Protein 7CBE (pdb70)

Radius of gyration: 24.81 Å; Cα contacts (8 Å, |Δi|>4): 1185; chains: 2; bounding box: 51×76×48 Å

GO terms:
  GO:0008899 homoserine O-succinyltransferase activity (F, EXP)
  GO:0008899 homoserine O-succinyltransferase activity (F, IDA)
  GO:0042803 protein homodimerization activity (F, IDA)

Structure (mmCIF, N/CA/C/O backbone):
data_7CBE
#
_entry.id   7CBE
#
_cell.length_a   76.348
_cell.length_b   81.027
_cell.length_c   98.093
_cell.angle_alpha   90.000
_cell.angle_beta   90.000
_cell.angle_gamma   90.000
#
_symmetry.space_group_name_H-M   'P 21 21 21'
#
loop_
_entity.id
_entity.type
_entity.pdbx_description
1 polymer 'Homoserine O-succinyltransferase'
2 non-polymer 'SULFATE ION'
3 non-polymer 1,2-ETHANEDIOL
4 non-polymer GLYCEROL
5 water water
#
loop_
_atom_site.group_PDB
_atom_site.id
_atom_site.type_symbol
_atom_site.label_atom_id
_atom_site.label_alt_id
_atom_site.label_comp_id
_atom_site.label_asym_id
_atom_site.label_entity_id
_atom_site.label_seq_id
_atom_site.pdbx_PDB_ins_code
_atom_site.Cartn_x
_atom_site.Cartn_y
_atom_site.Cartn_z
_atom_site.occupancy
_atom_site.B_iso_or_equiv
_atom_site.auth_seq_id
_atom_site.auth_comp_id
_atom_site.auth_asym_id
_atom_site.auth_atom_id
_atom_site.pdbx_PDB_model_num
ATOM 1 N N . PRO A 1 2 ? -13.296 -0.213 7.243 1.00 25.23 2 PRO A N 1
ATOM 2 C CA . PRO A 1 2 ? -12.368 0.825 7.712 1.00 25.20 2 PRO A CA 1
ATOM 3 C C . PRO A 1 2 ? -12.822 2.190 7.163 1.00 23.54 2 PRO A C 1
ATOM 4 O O . PRO A 1 2 ? -13.499 2.261 6.135 1.00 20.62 2 PRO A O 1
ATOM 8 N N . ILE A 1 3 ? -12.494 3.240 7.891 1.00 19.92 3 ILE A N 1
ATOM 9 C CA . ILE A 1 3 ? -12.732 4.639 7.446 1.00 22.07 3 ILE A CA 1
ATOM 10 C C . ILE A 1 3 ? -11.777 4.985 6.302 1.00 22.47 3 ILE A C 1
ATOM 11 O O . ILE A 1 3 ? -10.645 4.435 6.250 1.00 20.85 3 ILE A O 1
ATOM 16 N N . ARG A 1 4 ? -12.221 5.935 5.479 1.00 24.12 4 ARG A N 1
ATOM 17 C CA . ARG A 1 4 ? -11.398 6.678 4.493 1.00 25.74 4 ARG A CA 1
ATOM 18 C C . ARG A 1 4 ? -11.472 8.175 4.818 1.00 25.01 4 ARG A C 1
ATOM 19 O O . ARG A 1 4 ? -12.577 8.758 4.804 1.00 22.56 4 ARG A O 1
ATOM 27 N N . VAL A 1 5 ? -10.325 8.776 5.125 1.00 22.76 5 VAL A N 1
ATOM 28 C CA . VAL A 1 5 ? -10.226 10.191 5.545 1.00 24.12 5 VAL A CA 1
ATOM 29 C C . VAL A 1 5 ? -9.137 10.873 4.714 1.00 27.07 5 VAL A C 1
ATOM 30 O O . VAL A 1 5 ? -8.378 10.221 3.987 1.00 27.74 5 VAL A O 1
ATOM 34 N N . PRO A 1 6 ? -9.028 12.217 4.798 1.00 31.78 6 PRO A N 1
ATOM 35 C CA . PRO A 1 6 ? -7.888 12.945 4.215 1.00 35.02 6 PRO A CA 1
ATOM 36 C C . PRO A 1 6 ? -6.519 12.484 4.745 1.00 32.68 6 PRO A C 1
ATOM 37 O O . PRO A 1 6 ? -6.363 12.271 5.959 1.00 28.35 6 PRO A O 1
ATOM 41 N N . ASP A 1 7 ? -5.549 12.355 3.838 1.00 33.16 7 ASP A N 1
ATOM 42 C CA . ASP A 1 7 ? -4.177 11.831 4.103 1.00 33.97 7 ASP A CA 1
ATOM 43 C C . ASP A 1 7 ? -3.566 12.436 5.379 1.00 31.27 7 ASP A C 1
ATOM 44 O O . ASP A 1 7 ? -2.894 11.686 6.129 1.00 27.99 7 ASP A O 1
ATOM 49 N N . GLU A 1 8 ? -3.738 13.737 5.614 1.00 28.88 8 GLU A N 1
ATOM 50 C CA . GLU A 1 8 ? -2.992 14.460 6.691 1.00 30.53 8 GLU A CA 1
ATOM 51 C C . GLU A 1 8 ? -3.825 14.571 7.972 1.00 24.70 8 GLU A C 1
ATOM 52 O O . GLU A 1 8 ? -3.324 15.154 8.970 1.00 23.60 8 GLU A O 1
ATOM 58 N N . LEU A 1 9 ? -5.044 14.036 7.994 1.00 22.96 9 LEU A N 1
ATOM 59 C CA . LEU A 1 9 ? -5.858 14.124 9.231 1.00 21.33 9 LEU A CA 1
ATOM 60 C C . LEU A 1 9 ? -5.079 13.489 10.379 1.00 20.38 9 LEU A C 1
ATOM 61 O O . LEU A 1 9 ? -4.488 12.421 10.247 1.00 23.41 9 LEU A O 1
ATOM 66 N N . PRO A 1 10 ? -4.995 14.118 11.559 1.00 21.12 10 PRO A N 1
ATOM 67 C CA . PRO A 1 10 ? -4.250 13.528 12.669 1.00 21.86 10 PRO A CA 1
ATOM 68 C C . PRO A 1 10 ? -4.621 12.081 12.985 1.00 21.23 10 PRO A C 1
ATOM 69 O O . PRO A 1 10 ? -3.753 11.356 13.413 1.00 21.86 10 PRO A O 1
ATOM 73 N N . ALA A 1 11 ? -5.892 11.714 12.793 1.00 20.49 11 ALA A N 1
ATOM 74 C CA . ALA A 1 11 ? -6.421 10.366 13.084 1.00 21.12 11 ALA A CA 1
ATOM 75 C C . ALA A 1 11 ? -5.622 9.310 12.326 1.00 22.18 11 ALA A C 1
ATOM 76 O O . ALA A 1 11 ? -5.536 8.195 12.822 1.00 20.95 11 ALA A O 1
ATOM 78 N N . VAL A 1 12 ? -5.109 9.626 11.127 1.00 22.36 12 VAL A N 1
ATOM 79 C CA . VAL A 1 12 ? -4.412 8.607 10.302 1.00 22.34 12 VAL A CA 1
ATOM 80 C C . VAL A 1 12 ? -3.254 8.024 11.126 1.00 21.59 12 VAL A C 1
ATOM 81 O O . VAL A 1 12 ? -3.305 6.819 11.416 1.00 20.79 12 VAL A O 1
ATOM 85 N N . ASN A 1 13 ? -2.297 8.839 11.565 1.00 22.37 13 ASN A N 1
ATOM 86 C CA . ASN A 1 13 ? -1.085 8.358 12.280 1.00 23.29 13 ASN A CA 1
ATOM 87 C C . ASN A 1 13 ? -1.511 7.932 13.685 1.00 23.48 13 ASN A C 1
ATOM 88 O O . ASN A 1 13 ? -0.972 6.942 14.211 1.00 22.40 13 ASN A O 1
ATOM 93 N N . PHE A 1 14 ? -2.445 8.665 14.277 1.00 20.47 14 PHE A N 1
ATOM 94 C CA . PHE A 1 14 ? -2.873 8.373 15.669 1.00 20.80 14 PHE A CA 1
ATOM 95 C C . PHE A 1 14 ? -3.512 6.971 15.720 1.00 20.91 14 PHE A C 1
ATOM 96 O O . PHE A 1 14 ? -3.188 6.228 16.642 1.00 23.02 14 PHE A O 1
ATOM 104 N N . LEU A 1 15 ? -4.440 6.648 14.815 1.00 20.97 15 LEU A N 1
ATOM 105 C CA . LEU A 1 15 ? -5.178 5.350 14.863 1.00 22.32 15 LEU A CA 1
ATOM 106 C C . LEU A 1 15 ? -4.260 4.226 14.385 1.00 21.78 15 LEU A C 1
ATOM 107 O O . LEU A 1 15 ? -4.362 3.105 14.911 1.00 21.78 15 LEU A O 1
ATOM 112 N N . ARG A 1 16 ? -3.342 4.520 13.466 1.00 24.00 16 ARG A N 1
ATOM 113 C CA . ARG A 1 16 ? -2.353 3.510 13.002 1.00 24.79 16 ARG A CA 1
ATOM 114 C C . ARG A 1 16 ? -1.461 3.104 14.182 1.00 25.49 16 ARG A C 1
ATOM 115 O O . ARG A 1 16 ? -1.209 1.892 14.312 1.00 24.30 16 ARG A O 1
ATOM 123 N N . GLU A 1 17 ? -1.121 4.034 15.063 1.00 29.00 17 GLU A N 1
ATOM 124 C CA . GLU A 1 17 ? -0.328 3.763 16.299 1.00 34.08 17 GLU A CA 1
ATOM 125 C C . GLU A 1 17 ? -1.093 2.789 17.222 1.00 34.96 17 GLU A C 1
ATOM 126 O O . GLU A 1 17 ? -0.447 1.960 17.865 1.00 37.89 17 GLU A O 1
ATOM 132 N N . GLU A 1 18 ? -2.425 2.829 17.266 1.00 31.00 18 GLU A N 1
ATOM 133 C CA . GLU A 1 18 ? -3.235 1.845 18.051 1.00 29.73 18 GLU A CA 1
ATOM 134 C C . GLU A 1 18 ? -3.594 0.604 17.224 1.00 25.22 18 GLU A C 1
ATOM 135 O O . GLU A 1 18 ? -4.541 -0.095 17.628 1.00 25.84 18 GLU A O 1
ATOM 141 N N . ASN A 1 19 ? -2.897 0.297 16.128 1.00 21.99 19 ASN A N 1
ATOM 142 C CA . ASN A 1 19 ? -3.137 -0.916 15.303 1.00 23.57 19 ASN A CA 1
ATOM 143 C C . ASN A 1 19 ? -4.537 -0.838 14.641 1.00 24.59 19 ASN A C 1
ATOM 144 O O . ASN A 1 19 ? -5.174 -1.914 14.436 1.00 23.95 19 ASN A O 1
ATOM 149 N N . VAL A 1 20 ? -5.021 0.360 14.275 1.00 23.48 20 VAL A N 1
ATOM 150 C CA . VAL A 1 20 ? -6.309 0.507 13.526 1.00 24.85 20 VAL A CA 1
ATOM 151 C C . VAL A 1 20 ? -5.995 0.797 12.046 1.00 26.75 20 VAL A C 1
ATOM 152 O O . VAL A 1 20 ? -5.276 1.760 11.756 1.00 26.57 20 VAL A O 1
ATOM 156 N N . PHE A 1 21 ? -6.516 -0.020 11.128 1.00 32.45 21 PHE A N 1
ATOM 157 C CA . PHE A 1 21 ? -6.322 0.192 9.670 1.00 34.55 21 PHE A CA 1
ATOM 158 C C . PHE A 1 21 ? -7.181 1.388 9.273 1.00 30.41 21 PHE A C 1
ATOM 159 O O . PHE A 1 21 ? -8.339 1.510 9.709 1.00 30.80 21 PHE A O 1
ATOM 167 N N . VAL A 1 22 ? -6.588 2.286 8.499 1.00 29.09 22 VAL A N 1
ATOM 168 C CA . VAL A 1 22 ? -7.211 3.553 8.041 1.00 26.20 22 VAL A CA 1
ATOM 169 C C . VAL A 1 22 ? -6.884 3.669 6.552 1.00 28.28 22 VAL A C 1
ATOM 170 O O . VAL A 1 22 ? -5.687 3.457 6.201 1.00 27.81 22 VAL A O 1
ATOM 174 N N . MET A 1 23 ? -7.890 3.904 5.713 1.00 26.62 23 MET A N 1
ATOM 175 C CA . MET A 1 23 ? -7.698 4.234 4.273 1.00 29.58 23 MET A CA 1
ATOM 176 C C . MET A 1 23 ? -7.659 5.759 4.155 1.00 29.33 23 MET A C 1
ATOM 177 O O . MET A 1 23 ? -8.207 6.417 5.018 1.00 27.61 23 MET A O 1
ATOM 182 N N . THR A 1 24 ? -6.948 6.306 3.173 1.00 29.32 24 THR A N 1
ATOM 183 C CA . THR A 1 24 ? -6.846 7.768 2.952 1.00 29.31 24 THR A CA 1
ATOM 184 C C . THR A 1 24 ? -7.319 8.045 1.521 1.00 31.51 24 THR A C 1
ATOM 185 O O . THR A 1 24 ? -7.336 7.096 0.714 1.00 30.73 24 THR A O 1
ATOM 189 N N . THR A 1 25 ? -7.704 9.288 1.258 1.00 34.07 25 THR A N 1
ATOM 190 C CA . THR A 1 25 ? -8.223 9.750 -0.057 1.00 42.01 25 THR A CA 1
ATOM 191 C C . THR A 1 25 ? -7.173 9.518 -1.155 1.00 41.79 25 THR A C 1
ATOM 192 O O . THR A 1 25 ? -7.596 9.325 -2.296 1.00 42.10 25 THR A O 1
ATOM 196 N N . SER A 1 26 ? -5.875 9.536 -0.834 1.00 44.44 26 SER A N 1
ATOM 197 C CA . SER A 1 26 ? -4.769 9.253 -1.791 1.00 51.25 26 SER A CA 1
ATOM 198 C C . SER A 1 26 ? -4.855 7.802 -2.268 1.00 55.91 26 SER A C 1
ATOM 199 O O . SER A 1 26 ? -5.151 7.598 -3.457 1.00 57.00 26 SER A O 1
ATOM 202 N N . ARG A 1 27 ? -4.619 6.842 -1.368 1.00 61.39 27 ARG A N 1
ATOM 203 C CA . ARG A 1 27 ? -4.438 5.404 -1.715 1.00 69.56 27 ARG A CA 1
ATOM 204 C C . ARG A 1 27 ? -5.681 4.605 -1.290 1.00 64.58 27 ARG A C 1
ATOM 205 O O . ARG A 1 27 ? -6.136 4.802 -0.146 1.00 61.15 27 ARG A O 1
ATOM 213 N N . GLU A 1 32 ? -12.423 -5.699 -2.467 1.00 62.96 32 GLU A N 1
ATOM 214 C CA . GLU A 1 32 ? -13.656 -6.240 -3.106 1.00 62.92 32 GLU A CA 1
ATOM 215 C C . GLU A 1 32 ? -14.498 -6.977 -2.058 1.00 59.25 32 GLU A C 1
ATOM 216 O O . GLU A 1 32 ? -13.996 -7.304 -0.968 1.00 57.98 32 GLU A O 1
ATOM 222 N N . ILE A 1 33 ? -15.766 -7.177 -2.383 1.00 56.23 33 ILE A N 1
ATOM 223 C CA . ILE A 1 33 ? -16.779 -7.792 -1.485 1.00 53.40 33 ILE A CA 1
ATOM 224 C C . ILE A 1 33 ? -17.123 -9.145 -2.092 1.00 48.30 33 ILE A C 1
ATOM 225 O O . ILE A 1 33 ? -17.304 -9.239 -3.332 1.00 39.11 33 ILE A O 1
ATOM 230 N N . ARG A 1 34 ? -17.126 -10.156 -1.243 1.00 41.84 34 ARG A N 1
ATOM 231 C CA . ARG A 1 34 ? -17.340 -11.564 -1.635 1.00 44.48 34 ARG A CA 1
ATOM 232 C C . ARG A 1 34 ? -17.981 -12.240 -0.438 1.00 36.40 34 ARG A C 1
ATOM 233 O O . ARG A 1 34 ? -17.722 -11.825 0.693 1.00 35.28 34 ARG A O 1
ATOM 241 N N . PRO A 1 35 ? -18.834 -13.260 -0.675 1.00 33.93 35 PRO A N 1
ATOM 242 C CA . PRO A 1 35 ? -19.370 -14.090 0.394 1.00 30.76 35 PRO A CA 1
ATOM 243 C C . PRO A 1 35 ? -18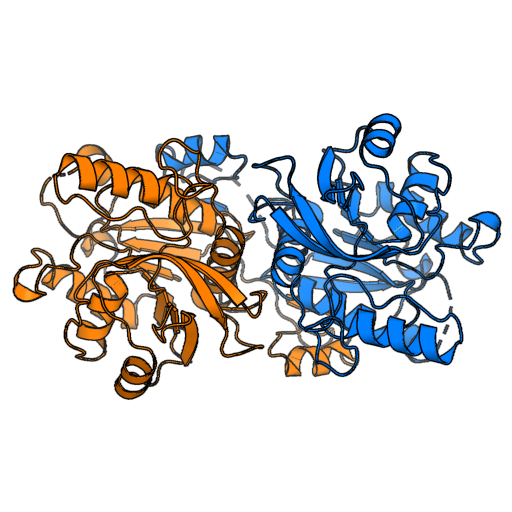.196 -14.855 1.022 1.00 29.08 35 PRO A C 1
ATOM 244 O O . PRO A 1 35 ? -17.316 -15.271 0.306 1.00 30.95 35 PRO A O 1
ATOM 248 N N . LEU A 1 36 ? -18.166 -14.953 2.345 1.00 25.01 36 LEU A N 1
ATOM 249 C CA . LEU A 1 36 ? -17.180 -15.790 3.062 1.00 24.33 36 LEU A CA 1
ATOM 250 C C . LEU A 1 36 ? -17.751 -17.204 3.180 1.00 23.36 36 LEU A C 1
ATOM 251 O O . LEU A 1 36 ? -18.982 -17.349 3.333 1.00 26.49 36 LEU A O 1
ATOM 256 N N . LYS A 1 37 ? -16.894 -18.206 3.073 1.00 20.60 37 LYS A N 1
ATOM 257 C CA . LYS A 1 37 ? -17.239 -19.625 3.282 1.00 20.79 37 LYS A CA 1
ATOM 258 C C . LYS A 1 37 ? -16.766 -20.016 4.680 1.00 18.53 37 LYS A C 1
ATOM 259 O O . LYS A 1 37 ? -15.560 -19.922 4.948 1.00 20.06 37 LYS A O 1
ATOM 265 N N . VAL A 1 38 ? -17.690 -20.369 5.557 1.00 17.82 38 VAL A N 1
ATOM 266 C CA . VAL A 1 38 ? -17.354 -20.832 6.933 1.00 17.91 38 VAL A CA 1
ATOM 267 C C . VAL A 1 38 ? -17.916 -22.240 7.106 1.00 17.70 38 VAL A C 1
ATOM 268 O O . VAL A 1 38 ? -19.168 -22.447 6.962 1.00 18.43 38 VAL A O 1
ATOM 272 N N . LEU A 1 39 ? -17.010 -23.165 7.395 1.00 18.11 39 LEU A N 1
ATOM 273 C CA . LEU A 1 39 ? -17.287 -24.570 7.772 1.00 19.26 39 LEU A CA 1
ATOM 274 C C . LEU A 1 39 ? -17.400 -24.666 9.292 1.00 19.53 39 LEU A C 1
ATOM 275 O O . LEU A 1 39 ? -16.532 -24.105 9.946 1.00 21.19 39 LEU A O 1
ATOM 280 N N . ILE A 1 40 ? -18.381 -25.398 9.809 1.00 18.79 40 ILE A N 1
ATOM 281 C CA . ILE A 1 40 ? -18.507 -25.704 11.260 1.00 19.41 40 ILE A CA 1
ATOM 282 C C . ILE A 1 40 ? -18.509 -27.221 11.458 1.00 22.98 40 ILE A C 1
ATOM 283 O O . ILE A 1 40 ? -19.464 -27.919 10.969 1.00 22.29 40 ILE A O 1
ATOM 288 N N . LEU A 1 41 ? -17.491 -27.690 12.184 1.00 22.00 41 LEU A N 1
ATOM 289 C CA . LEU A 1 41 ? -17.336 -29.089 12.617 1.00 19.35 41 LEU A CA 1
ATOM 290 C C . LEU A 1 41 ? -17.942 -29.206 14.004 1.00 20.42 41 LEU A C 1
ATOM 291 O O . LEU A 1 41 ? -17.281 -28.858 14.967 1.00 18.41 41 LEU A O 1
ATOM 296 N N . ASN A 1 42 ? -19.190 -29.670 14.049 1.00 21.09 42 ASN A N 1
ATOM 297 C CA . ASN A 1 42 ? -20.020 -29.712 15.273 1.00 20.61 42 ASN A CA 1
ATOM 298 C C . ASN A 1 42 ? -19.783 -31.068 15.960 1.00 21.84 42 ASN A C 1
ATOM 299 O O . ASN A 1 42 ? -20.259 -32.092 15.439 1.00 21.26 42 ASN A O 1
ATOM 304 N N . LEU A 1 43 ? -19.097 -31.066 17.113 1.00 19.13 43 LEU A N 1
ATOM 305 C CA . LEU A 1 43 ? -18.755 -32.284 17.890 1.00 20.21 43 LEU A CA 1
ATOM 306 C C . LEU A 1 43 ? -19.578 -32.255 19.168 1.00 20.45 43 LEU A C 1
ATOM 307 O O . LEU A 1 43 ? -19.432 -33.176 19.958 1.00 20.61 43 LEU A O 1
ATOM 312 N N . MET A 1 44 ? -20.425 -31.234 19.363 1.00 19.43 44 MET A N 1
ATOM 313 C CA . MET A 1 44 ? -21.200 -31.089 20.622 1.00 20.56 44 MET A CA 1
ATOM 314 C C . MET A 1 44 ? -22.390 -32.057 20.585 1.00 21.11 44 MET A C 1
ATOM 315 O O . MET A 1 44 ? -22.974 -32.295 19.530 1.00 21.61 44 MET A O 1
ATOM 320 N N . PRO A 1 45 ? -22.779 -32.651 21.731 1.00 21.86 45 PRO A N 1
ATOM 321 C CA . PRO A 1 45 ? -23.909 -33.590 21.794 1.00 24.32 45 PRO A CA 1
ATOM 322 C C . PRO A 1 45 ? -25.244 -32.993 21.329 1.00 22.67 45 PRO A C 1
ATOM 323 O O . PRO A 1 45 ? -25.980 -33.631 20.597 1.00 22.28 45 PRO A O 1
ATOM 327 N N . LYS A 1 46 ? -25.495 -31.735 21.704 1.00 22.66 46 LYS A N 1
ATOM 328 C CA . LYS A 1 46 ? -26.739 -31.001 21.359 1.00 21.00 46 LYS A CA 1
ATOM 329 C C . LYS A 1 46 ? -26.450 -30.233 20.091 1.00 21.47 46 LYS A C 1
ATOM 330 O O . LYS A 1 46 ? -26.042 -29.052 20.197 1.00 23.06 46 LYS A O 1
ATOM 336 N N . LYS A 1 47 ? -26.707 -30.848 18.942 1.00 18.80 47 LYS A N 1
ATOM 337 C CA . LYS A 1 47 ? -26.278 -30.294 17.633 1.00 21.12 47 LYS A CA 1
ATOM 338 C C . LYS A 1 47 ? -27.050 -29.007 17.326 1.00 19.63 47 LYS A C 1
ATOM 339 O O . LYS A 1 47 ? -26.430 -28.052 16.793 1.00 18.20 47 LYS A O 1
ATOM 345 N N . ILE A 1 48 ? -28.371 -29.019 17.559 1.00 17.70 48 ILE A N 1
ATOM 346 C CA . ILE A 1 48 ? -29.245 -27.880 17.184 1.00 18.74 48 ILE A CA 1
ATOM 347 C C . ILE A 1 48 ? -28.954 -26.697 18.099 1.00 16.83 48 ILE A C 1
ATOM 348 O O . ILE A 1 48 ? -28.883 -25.599 17.586 1.00 15.49 48 ILE A O 1
ATOM 353 N N . GLU A 1 49 ? -28.894 -26.879 19.420 1.00 17.30 49 GLU A N 1
ATOM 354 C CA . GLU A 1 49 ? -28.586 -25.771 20.340 1.00 17.78 49 GLU A CA 1
ATOM 355 C C . GLU A 1 49 ? -27.221 -25.164 19.920 1.00 18.35 49 GLU A C 1
ATOM 356 O O . GLU A 1 49 ? -27.090 -23.949 19.820 1.00 16.44 49 GLU A O 1
ATOM 362 N N . THR A 1 50 ? -26.263 -26.007 19.586 1.00 16.26 50 THR A N 1
ATOM 363 C CA . THR A 1 50 ? -24.880 -25.594 19.255 1.00 16.77 50 THR A CA 1
ATOM 364 C C . THR A 1 50 ? -24.927 -24.803 17.942 1.00 16.89 50 THR A C 1
ATOM 365 O O . THR A 1 50 ? -24.349 -23.725 17.908 1.00 16.05 50 THR A O 1
ATOM 369 N N . GLU A 1 51 ? -25.623 -25.306 16.928 1.00 18.99 51 GLU A N 1
ATOM 370 C CA . GLU A 1 51 ? -25.836 -24.559 15.668 1.00 18.38 51 GLU A CA 1
ATOM 371 C C . GLU A 1 51 ? -26.405 -23.165 15.987 1.00 18.84 51 GLU A C 1
ATOM 372 O O . GLU A 1 51 ? -25.889 -22.169 15.445 1.00 17.18 51 GLU A O 1
ATOM 378 N N . ASN A 1 52 ? -27.479 -23.101 16.780 1.00 17.96 52 ASN A N 1
ATOM 379 C CA . ASN A 1 52 ? -28.195 -21.832 17.062 1.00 17.71 52 ASN A CA 1
ATOM 380 C C . ASN A 1 52 ? -27.227 -20.844 17.731 1.00 19.32 52 ASN A C 1
ATOM 381 O O . ASN A 1 52 ? -27.251 -19.644 17.382 1.00 18.46 52 ASN A O 1
ATOM 386 N N . GLN A 1 53 ? -26.421 -21.325 18.671 1.00 18.26 53 GLN A N 1
ATOM 387 C CA . GLN A 1 53 ? -25.515 -20.454 19.449 1.00 18.06 53 GLN A CA 1
ATOM 388 C C . GLN A 1 53 ? -24.451 -19.847 18.538 1.00 18.21 53 GLN A C 1
ATOM 389 O O . GLN A 1 53 ? -24.257 -18.606 18.656 1.00 16.67 53 GLN A O 1
ATOM 395 N N . PHE A 1 54 ? -23.785 -20.643 17.681 1.00 17.83 54 PHE A N 1
ATOM 396 C CA . PHE A 1 54 ? -22.678 -20.157 16.807 1.00 19.36 54 PHE A CA 1
ATOM 397 C C . PHE A 1 54 ? -23.260 -19.292 15.692 1.00 18.57 54 PHE A C 1
ATOM 398 O O . PHE A 1 54 ? -22.708 -18.222 15.397 1.00 18.68 54 PHE A O 1
ATOM 406 N N . LEU A 1 55 ? -24.385 -19.713 15.122 1.00 18.86 55 LEU A N 1
ATOM 407 C CA . LEU A 1 55 ? -24.957 -19.022 13.945 1.00 18.52 55 LEU A CA 1
ATOM 408 C C . LEU A 1 55 ? -25.555 -17.665 14.379 1.00 17.33 55 LEU A C 1
ATOM 409 O O . LEU A 1 55 ? -25.528 -16.744 13.592 1.00 16.59 55 LEU A O 1
ATOM 414 N N . ARG A 1 56 ? -26.048 -17.516 15.607 1.00 16.91 56 ARG A N 1
ATOM 415 C CA . ARG A 1 56 ? -26.469 -16.202 16.145 1.00 16.80 56 ARG A CA 1
ATOM 416 C C . ARG A 1 56 ? -25.305 -15.214 16.068 1.00 17.44 56 ARG A C 1
ATOM 417 O O . ARG A 1 56 ? -25.522 -14.072 15.652 1.00 17.99 56 ARG A O 1
ATOM 425 N N . LEU A 1 57 ? -24.126 -15.613 16.554 1.00 17.16 57 LEU A N 1
ATOM 426 C CA . LEU A 1 57 ? -22.932 -14.728 16.631 1.00 17.96 57 LEU A CA 1
ATOM 427 C C . LEU A 1 57 ? -22.391 -14.458 15.230 1.00 19.43 57 LEU A C 1
ATOM 428 O O . LEU A 1 57 ? -22.056 -13.319 14.953 1.00 19.80 57 LEU A O 1
ATOM 433 N N . LEU A 1 58 ? -22.426 -15.433 14.347 1.00 17.54 58 LEU A N 1
ATOM 434 C CA . LEU A 1 58 ? -21.875 -15.249 12.990 1.00 17.81 58 LEU A CA 1
ATOM 435 C C . LEU A 1 58 ? -22.832 -14.413 12.132 1.00 20.26 58 LEU A C 1
ATOM 436 O O . LEU A 1 58 ? -22.358 -13.911 11.123 1.00 19.37 58 LEU A O 1
ATOM 441 N N . SER A 1 59 ? -24.128 -14.323 12.464 1.00 20.87 59 SER A N 1
ATOM 442 C CA . SER A 1 59 ? -25.130 -13.586 11.651 1.00 23.23 59 SER A CA 1
ATOM 443 C C . SER A 1 59 ? -25.062 -12.082 11.962 1.00 23.90 59 SER A C 1
ATOM 444 O O . SER A 1 59 ? -25.629 -11.308 11.205 1.00 26.20 59 SER A O 1
ATOM 447 N N . ASN A 1 60 ? -24.365 -11.687 13.015 1.00 24.07 60 ASN A N 1
ATOM 448 C CA . ASN A 1 60 ? -24.335 -10.294 13.512 1.00 24.46 60 ASN A CA 1
ATOM 449 C C . ASN A 1 60 ? -23.234 -9.532 12.763 1.00 27.07 60 ASN A C 1
ATOM 450 O O . ASN A 1 60 ? -22.271 -9.079 13.394 1.00 25.92 60 ASN A O 1
ATOM 455 N N . SER A 1 61 ? -23.373 -9.385 11.442 1.00 23.08 61 SER A N 1
ATOM 456 C CA . SER A 1 61 ? -22.300 -8.867 10.560 1.00 23.39 61 SER A CA 1
ATOM 457 C C . SER A 1 61 ? -22.933 -8.504 9.226 1.00 21.95 61 SER A C 1
ATOM 458 O O . SER A 1 61 ? -23.888 -9.167 8.807 1.00 21.32 61 SER A O 1
ATOM 461 N N . PRO A 1 62 ? -22.432 -7.450 8.555 1.00 21.19 62 PRO A N 1
ATOM 462 C CA . PRO A 1 62 ? -22.864 -7.162 7.193 1.00 22.71 62 PRO A CA 1
ATOM 463 C C . PRO A 1 62 ? -22.276 -8.150 6.182 1.00 23.98 62 PRO A C 1
ATOM 464 O O . PRO A 1 62 ? -22.768 -8.174 5.076 1.00 22.00 62 PRO A O 1
ATOM 468 N N . LEU A 1 63 ? -21.212 -8.875 6.543 1.00 23.77 63 LEU A N 1
ATOM 469 C CA . LEU A 1 63 ? -20.539 -9.832 5.621 1.00 23.49 63 LEU A CA 1
ATOM 470 C C . LEU A 1 63 ? -21.494 -10.989 5.356 1.00 21.92 63 LEU A C 1
ATOM 471 O O . LEU A 1 63 ? -22.040 -11.499 6.311 1.00 19.90 63 LEU A O 1
ATOM 476 N N . GLN A 1 64 ? -21.674 -11.406 4.105 1.00 20.37 64 GLN A N 1
ATOM 477 C CA . GLN A 1 64 ? -22.409 -12.660 3.813 1.00 20.68 64 GLN A CA 1
ATOM 478 C C . GLN A 1 64 ? -21.527 -13.850 4.237 1.00 20.80 64 GLN A C 1
ATOM 479 O O . GLN A 1 64 ? -20.380 -13.941 3.785 1.00 21.66 64 GLN A O 1
ATOM 485 N N . VAL A 1 65 ? -21.995 -14.672 5.188 1.00 20.97 65 VAL A N 1
ATOM 486 C CA . VAL A 1 65 ? -21.270 -15.870 5.697 1.00 21.48 65 VAL A CA 1
ATOM 487 C C . VAL A 1 65 ? -22.040 -17.121 5.246 1.00 21.38 65 VAL A C 1
ATOM 488 O O . VAL A 1 65 ? -23.147 -17.406 5.814 1.00 21.02 65 VAL A O 1
ATOM 492 N N . ASP A 1 66 ? -21.559 -17.784 4.190 1.00 20.90 66 ASP A N 1
ATOM 493 C CA . ASP A 1 66 ? -22.142 -19.051 3.674 1.00 20.52 66 ASP A CA 1
ATOM 494 C C . ASP A 1 66 ? -21.666 -20.198 4.569 1.00 21.63 66 ASP A C 1
ATOM 495 O O . ASP A 1 66 ? -20.447 -20.480 4.613 1.00 22.03 66 ASP A O 1
ATOM 500 N N . ILE A 1 67 ? -22.597 -20.811 5.280 1.00 20.71 67 ILE A N 1
ATOM 501 C CA . ILE A 1 67 ? -22.334 -21.828 6.326 1.00 21.98 67 ILE A CA 1
ATOM 502 C C . ILE A 1 67 ? -22.459 -23.222 5.726 1.00 22.97 67 ILE A C 1
ATOM 503 O O . ILE A 1 67 ? -23.514 -23.531 5.129 1.00 22.80 67 ILE A O 1
ATOM 508 N N . GLN A 1 68 ? -21.445 -24.039 5.953 1.00 22.93 68 GLN A N 1
ATOM 509 C CA . GLN A 1 68 ? -21.498 -25.503 5.735 1.00 24.43 68 GLN A CA 1
ATOM 510 C C . GLN A 1 68 ? -21.272 -26.184 7.076 1.00 23.79 68 GLN A C 1
ATOM 511 O O . GLN A 1 68 ? -20.301 -25.803 7.792 1.00 21.04 68 GLN A O 1
ATOM 517 N N . LEU A 1 69 ? -22.126 -27.154 7.390 1.00 23.38 69 LEU A N 1
ATOM 518 C CA . LEU A 1 69 ? -22.049 -27.958 8.633 1.00 24.03 69 LEU A CA 1
ATOM 519 C C . LEU A 1 69 ? -21.357 -29.277 8.280 1.00 25.14 69 LEU A C 1
ATOM 520 O O . LEU A 1 69 ? -21.741 -29.907 7.241 1.00 26.91 69 LEU A O 1
ATOM 525 N N . LEU A 1 70 ? -20.350 -29.637 9.066 1.00 23.14 70 LEU A N 1
ATOM 526 C CA . LEU A 1 70 ? -19.508 -30.830 8.849 1.00 22.79 70 LEU A CA 1
ATOM 527 C C . LEU A 1 70 ? -19.738 -31.796 10.000 1.00 23.90 70 LEU A C 1
ATOM 528 O O . LEU A 1 70 ? -19.650 -31.378 11.164 1.00 22.95 70 LEU A O 1
ATOM 533 N N . ARG A 1 71 ? -20.016 -33.061 9.666 1.00 27.48 71 ARG A N 1
ATOM 534 C CA . ARG A 1 71 ? -20.054 -34.185 10.640 1.00 27.19 71 ARG A CA 1
ATOM 535 C C . ARG A 1 71 ? -18.722 -34.939 10.554 1.00 29.36 71 ARG A C 1
ATOM 536 O O . ARG A 1 71 ? -18.171 -35.052 9.437 1.00 30.33 71 ARG A O 1
ATOM 544 N N . ILE A 1 72 ? -18.249 -35.439 11.687 1.00 30.99 72 ILE A N 1
ATOM 545 C CA . ILE A 1 72 ? -16.952 -36.165 11.794 1.00 36.11 72 ILE A CA 1
ATOM 546 C C . ILE A 1 72 ? -17.235 -37.639 11.444 1.00 40.63 72 ILE A C 1
ATOM 547 O O . ILE A 1 72 ? -16.300 -38.270 10.941 1.00 37.95 72 ILE A O 1
ATOM 552 N N . ASP A 1 73 ? -18.454 -38.116 11.793 1.00 44.36 73 ASP A N 1
ATOM 553 C CA . ASP A 1 73 ? -19.282 -39.248 11.262 1.00 51.41 73 ASP A CA 1
ATOM 554 C C . ASP A 1 73 ? -20.091 -39.904 12.393 1.00 51.67 73 ASP A C 1
ATOM 555 O O . ASP A 1 73 ? -19.481 -40.163 13.467 1.00 48.46 73 ASP A O 1
ATOM 560 N N . ALA A 1 82 ? -30.139 -38.704 13.584 1.00 42.53 82 ALA A N 1
ATOM 561 C CA . ALA A 1 82 ? -29.372 -39.035 12.358 1.00 38.95 82 ALA A CA 1
ATOM 562 C C . ALA A 1 82 ? -29.989 -38.317 11.155 1.00 31.63 82 ALA A C 1
ATOM 563 O O . ALA A 1 82 ? -29.232 -37.950 10.249 1.00 35.03 82 ALA A O 1
ATOM 565 N N . GLU A 1 83 ? -31.316 -38.169 11.141 1.00 30.55 83 GLU A N 1
ATOM 566 C CA . GLU A 1 83 ? -32.092 -37.475 10.086 1.00 33.83 83 GLU A CA 1
ATOM 567 C C . GLU A 1 83 ? -31.554 -36.033 9.928 1.00 29.95 83 GLU A C 1
ATOM 568 O O . GLU A 1 83 ? -31.246 -35.594 8.792 1.00 26.47 83 GLU A O 1
ATOM 574 N N . HIS A 1 84 ? -31.420 -35.314 11.034 1.00 26.67 84 HIS A N 1
ATOM 575 C CA . HIS A 1 84 ? -30.892 -33.922 11.055 1.00 26.71 84 HIS A CA 1
ATOM 576 C C . HIS A 1 84 ? -29.504 -33.883 10.390 1.00 25.76 84 HIS A C 1
ATOM 577 O O . HIS A 1 84 ? -29.304 -33.075 9.441 1.00 27.36 84 HIS A O 1
ATOM 584 N N . LEU A 1 85 ? -28.570 -34.746 10.811 1.00 28.24 85 LEU A N 1
ATOM 585 C CA . LEU A 1 85 ? -27.212 -34.819 10.203 1.00 28.21 85 LEU A CA 1
ATOM 586 C C . LEU A 1 85 ? -27.328 -35.184 8.716 1.00 28.07 85 LEU A C 1
ATOM 587 O O . LEU A 1 85 ? -26.694 -34.522 7.885 1.00 24.33 85 LEU A O 1
ATOM 592 N N . ASN A 1 86 ? -28.140 -36.184 8.358 1.00 28.83 86 ASN A N 1
ATOM 593 C CA . ASN A 1 86 ? -28.255 -36.584 6.932 1.00 30.38 86 ASN A CA 1
ATOM 594 C C . ASN A 1 86 ? -28.744 -35.382 6.116 1.00 30.56 86 ASN A C 1
ATOM 595 O O . ASN A 1 86 ? -28.277 -35.227 4.983 1.00 28.34 86 ASN A O 1
ATOM 600 N N . ASN A 1 87 ? -29.642 -34.550 6.666 1.00 29.68 87 ASN A N 1
ATOM 601 C CA . ASN A 1 87 ? -30.339 -33.483 5.900 1.00 29.84 87 ASN A CA 1
ATOM 602 C C . ASN A 1 87 ? -29.440 -32.255 5.755 1.00 29.72 87 ASN A C 1
ATOM 603 O O . ASN A 1 87 ? -29.545 -31.590 4.739 1.00 30.22 87 ASN A O 1
ATOM 608 N N . PHE A 1 88 ? -28.632 -31.927 6.762 1.00 28.41 88 PHE A N 1
ATOM 609 C CA . PHE A 1 88 ? -28.001 -30.584 6.852 1.00 26.67 88 PHE A CA 1
ATOM 610 C C . PHE A 1 88 ? -26.470 -30.658 6.859 1.00 27.12 88 PHE A C 1
ATOM 611 O O . PHE A 1 88 ? -25.898 -29.603 6.587 1.00 28.40 88 PHE A O 1
ATOM 619 N N . TYR A 1 89 ? -25.860 -31.812 7.142 1.00 24.69 89 TYR A N 1
ATOM 620 C CA . TYR A 1 89 ? -24.389 -31.967 7.282 1.00 26.52 89 TYR A CA 1
ATOM 621 C C . TYR A 1 89 ? -23.803 -32.729 6.090 1.00 30.35 89 TYR A C 1
ATOM 622 O O . TYR A 1 89 ? -24.407 -33.752 5.650 1.00 32.77 89 TYR A O 1
ATOM 631 N N . CYS A 1 90 ? -22.637 -32.259 5.635 1.00 30.79 90 CYS A N 1
ATOM 632 C CA . CYS A 1 90 ? -21.763 -32.885 4.612 1.00 30.84 90 CYS A CA 1
ATOM 633 C C . CYS A 1 90 ? -20.693 -33.728 5.317 1.00 31.32 90 CYS A C 1
ATOM 634 O O . CYS A 1 90 ? -20.501 -33.577 6.550 1.00 27.50 90 CYS A O 1
ATOM 637 N N . ASN A 1 91 ? -20.095 -34.680 4.601 1.00 29.80 91 ASN A N 1
ATOM 638 C CA . ASN A 1 91 ? -18.953 -35.472 5.132 1.00 31.71 91 ASN A CA 1
ATOM 639 C C . ASN A 1 91 ? -17.678 -34.767 4.682 1.00 26.84 91 ASN A C 1
ATOM 640 O O . ASN A 1 91 ? -17.751 -33.969 3.728 1.00 29.57 91 ASN A O 1
ATOM 645 N N . PHE A 1 92 ? -16.530 -35.192 5.206 1.00 28.55 92 PHE A N 1
ATOM 646 C CA . PHE A 1 92 ? -15.213 -34.585 4.900 1.00 28.32 92 PHE A CA 1
ATOM 647 C C . PHE A 1 92 ? -14.935 -34.726 3.393 1.00 30.79 92 PHE A C 1
ATOM 648 O O . PHE A 1 92 ? -14.503 -33.762 2.743 1.00 29.72 92 PHE A O 1
ATOM 656 N N . GLU A 1 93 ? -15.207 -35.907 2.835 1.00 33.82 93 GLU A N 1
ATOM 657 C CA . GLU A 1 93 ? -14.898 -36.196 1.406 1.00 39.22 93 GLU A CA 1
ATOM 658 C C . GLU A 1 93 ? -15.676 -35.214 0.520 1.00 35.30 93 GLU A C 1
ATOM 659 O O . GLU A 1 93 ? -15.119 -34.801 -0.495 1.00 38.14 93 GLU A O 1
ATOM 665 N N . ASP A 1 94 ? -16.887 -34.803 0.918 1.00 38.42 94 ASP A N 1
ATOM 666 C CA . ASP A 1 94 ? -17.765 -33.882 0.140 1.00 38.49 94 ASP A CA 1
ATOM 667 C C . ASP A 1 94 ? -17.097 -32.520 -0.080 1.00 36.92 94 ASP A C 1
ATOM 668 O O . ASP A 1 94 ? -17.401 -31.879 -1.103 1.00 40.63 94 ASP A O 1
ATOM 673 N N . ILE A 1 95 ? -16.239 -32.081 0.844 1.00 35.13 95 ILE A N 1
ATOM 674 C CA . ILE A 1 95 ? -15.668 -30.699 0.847 1.00 34.16 95 ILE A CA 1
ATOM 675 C C . ILE A 1 95 ? -14.129 -30.743 0.795 1.00 33.24 95 ILE A C 1
ATOM 676 O O . ILE A 1 95 ? -13.503 -29.651 0.756 1.00 31.66 95 ILE A O 1
ATOM 681 N N . GLN A 1 96 ? -13.501 -31.921 0.738 1.00 32.19 96 GLN A N 1
ATOM 682 C CA . GLN A 1 96 ? -12.018 -32.019 0.872 1.00 34.67 96 GLN A CA 1
ATOM 683 C C . GLN A 1 96 ? -11.306 -31.282 -0.264 1.00 32.68 96 GLN A C 1
ATOM 684 O O . GLN A 1 96 ? -10.113 -30.952 -0.079 1.00 34.08 96 GLN A O 1
ATOM 690 N N . ASP A 1 97 ? -11.997 -31.009 -1.369 1.00 33.24 97 ASP A N 1
ATOM 691 C CA . ASP A 1 97 ? -11.419 -30.297 -2.540 1.00 38.00 97 ASP A CA 1
ATOM 692 C C . ASP A 1 97 ? -11.756 -28.804 -2.507 1.00 36.78 97 ASP A C 1
ATOM 693 O O . ASP A 1 97 ? -11.298 -28.110 -3.415 1.00 38.10 97 ASP A O 1
ATOM 698 N N . GLN A 1 98 ? -12.462 -28.315 -1.480 1.00 35.30 98 GLN A N 1
ATOM 699 C CA . GLN A 1 98 ? -12.893 -26.886 -1.379 1.00 34.90 98 GLN A CA 1
ATOM 700 C C . GLN A 1 98 ? -11.966 -26.118 -0.432 1.00 31.57 98 GLN A C 1
ATOM 701 O O . GLN A 1 98 ? -11.385 -26.759 0.456 1.00 28.83 98 GLN A O 1
ATOM 707 N N . ASN A 1 99 ? -11.863 -24.795 -0.614 1.00 31.52 99 ASN A N 1
ATOM 708 C CA . ASN A 1 99 ? -11.187 -23.864 0.333 1.00 29.17 99 ASN A CA 1
ATOM 709 C C . ASN A 1 99 ? -12.261 -23.101 1.101 1.00 27.46 99 ASN A C 1
ATOM 710 O O . ASN A 1 99 ? -13.339 -22.876 0.560 1.00 26.18 99 ASN A O 1
ATOM 715 N N . PHE A 1 100 ? -11.980 -22.780 2.354 1.00 24.62 100 PHE A N 1
ATOM 716 C CA . PHE A 1 100 ? -12.887 -22.043 3.254 1.00 23.55 100 PHE A CA 1
ATOM 717 C C . PHE A 1 100 ? -12.113 -20.852 3.816 1.00 21.53 100 PHE A C 1
ATOM 718 O O . PHE A 1 100 ? -10.871 -20.940 4.017 1.00 20.86 100 PHE A O 1
ATOM 726 N N . ASP A 1 101 ? -12.840 -19.778 4.086 1.00 20.04 101 ASP A N 1
ATOM 727 C CA . ASP A 1 101 ? -12.288 -18.576 4.743 1.00 18.32 101 ASP A CA 1
ATOM 728 C C . ASP A 1 101 ? -12.194 -18.892 6.232 1.00 18.49 101 ASP A C 1
ATOM 729 O O . ASP A 1 101 ? -11.204 -18.469 6.863 1.00 19.39 101 ASP A O 1
ATOM 734 N N . GLY A 1 102 ? -13.123 -19.687 6.731 1.00 18.81 102 GLY A N 1
ATOM 735 C CA . GLY A 1 102 ? -13.194 -19.978 8.175 1.00 17.40 102 GLY A CA 1
ATOM 736 C C . GLY A 1 102 ? -13.566 -21.407 8.471 1.00 18.66 102 GLY A C 1
ATOM 737 O O . GLY A 1 102 ? -14.382 -21.985 7.720 1.00 20.97 102 GLY A O 1
ATOM 738 N N . LEU A 1 103 ? -13.092 -21.931 9.616 1.00 17.40 103 LEU A N 1
ATOM 739 C CA . LEU A 1 103 ? -13.516 -23.233 10.172 1.00 17.27 103 LEU A CA 1
ATOM 740 C C . LEU A 1 103 ? -13.634 -23.017 11.686 1.00 16.43 103 LEU A C 1
ATOM 741 O O . LEU A 1 103 ? -12.727 -22.404 12.231 1.00 17.49 103 LEU A O 1
ATOM 746 N N . ILE A 1 104 ? -14.748 -23.439 12.252 1.00 15.81 104 ILE A N 1
ATOM 747 C CA . ILE A 1 104 ? -14.962 -23.564 13.724 1.00 15.93 104 ILE A CA 1
ATOM 748 C C . ILE A 1 104 ? -14.981 -25.050 14.054 1.00 17.65 104 ILE A C 1
ATOM 749 O O . ILE A 1 104 ? -15.841 -25.797 13.497 1.00 18.18 104 ILE A O 1
ATOM 754 N N . VAL A 1 105 ? -14.134 -25.453 14.996 1.00 18.69 105 VAL A N 1
ATOM 755 C CA . VAL A 1 105 ? -14.193 -26.799 15.605 1.00 18.25 105 VAL A CA 1
ATOM 756 C C . VAL A 1 105 ? -14.743 -26.591 16.999 1.00 18.76 105 VAL A C 1
ATOM 757 O O . VAL A 1 105 ? -14.104 -25.914 17.761 1.00 16.93 105 VAL A O 1
ATOM 761 N N . THR A 1 106 ? -15.926 -27.147 17.292 1.00 18.52 106 THR A N 1
ATOM 762 C CA . THR A 1 106 ? -16.605 -26.968 18.603 1.00 17.52 106 THR A CA 1
ATOM 763 C C . THR A 1 106 ? -15.908 -27.794 19.677 1.00 18.12 106 THR A C 1
ATOM 764 O O . THR A 1 106 ? -15.093 -28.675 19.348 1.00 20.97 106 THR A O 1
ATOM 768 N N . GLY A 1 107 ? -16.302 -27.570 20.923 1.00 17.63 107 GLY A N 1
ATOM 769 C CA . GLY A 1 107 ? -16.031 -28.487 22.031 1.00 18.25 107 GLY A CA 1
ATOM 770 C C . GLY A 1 107 ? -16.727 -29.827 21.825 1.00 19.43 107 GLY A C 1
ATOM 771 O O . GLY A 1 107 ? -17.479 -30.027 20.807 1.00 18.19 107 GLY A O 1
ATOM 772 N N . ALA A 1 108 ? -16.495 -30.720 22.771 1.00 19.95 108 ALA A N 1
ATOM 773 C CA . ALA A 1 108 ? -17.034 -32.096 22.774 1.00 22.22 108 ALA A CA 1
ATOM 774 C C . ALA A 1 108 ? -16.834 -32.618 24.179 1.00 24.47 108 ALA A C 1
ATOM 775 O O . ALA A 1 108 ? -15.980 -32.115 24.894 1.00 24.63 108 ALA A O 1
ATOM 777 N N . PRO A 1 109 ? -17.641 -33.603 24.620 1.00 30.43 109 PRO A N 1
ATOM 778 C CA . PRO A 1 109 ? -17.632 -34.026 26.023 1.00 30.66 109 PRO A CA 1
ATOM 779 C C . PRO A 1 109 ? -16.474 -35.010 26.294 1.00 32.69 109 PRO A C 1
ATOM 780 O O . PRO A 1 109 ? -16.721 -36.080 26.822 1.00 31.65 109 PRO A O 1
ATOM 784 N N . LEU A 1 110 ? -15.241 -34.611 25.956 1.00 29.01 110 LEU A N 1
ATOM 785 C CA . LEU A 1 110 ? -14.063 -35.514 25.858 1.00 27.77 110 LEU A CA 1
ATOM 786 C C . LEU A 1 110 ? -12.973 -35.091 26.852 1.00 26.93 110 LEU A C 1
ATOM 787 O O . LEU A 1 110 ? -11.858 -35.616 26.716 1.00 29.88 110 LEU A O 1
ATOM 792 N N . GLY A 1 111 ? -13.320 -34.268 27.861 1.00 24.55 111 GLY A N 1
ATOM 793 C CA . GLY A 1 111 ? -12.450 -33.825 28.966 1.00 25.80 111 GLY A CA 1
ATOM 794 C C . GLY A 1 111 ? -11.769 -35.011 29.658 1.00 27.41 111 GLY A C 1
ATOM 795 O O . GLY A 1 111 ? -10.553 -34.946 29.949 1.00 25.57 111 GLY A O 1
ATOM 796 N N . LEU A 1 112 ? -12.504 -36.093 29.889 1.00 26.37 112 LEU A N 1
ATOM 797 C CA . LEU A 1 112 ? -11.992 -37.240 30.692 1.00 28.88 112 LEU A CA 1
ATOM 798 C C . LEU A 1 112 ? -11.615 -38.410 29.766 1.00 26.55 112 LEU A C 1
ATOM 799 O O . LEU A 1 112 ? -11.368 -39.489 30.259 1.00 27.33 112 LEU A O 1
ATOM 804 N N . VAL A 1 113 ? -11.561 -38.220 28.454 1.00 23.80 113 VAL A N 1
ATOM 805 C CA . VAL A 1 113 ? -11.292 -39.327 27.505 1.00 27.29 113 VAL A CA 1
ATOM 806 C C . VAL A 1 113 ? -9.863 -39.148 26.959 1.00 30.09 113 VAL A C 1
ATOM 807 O O . VAL A 1 113 ? -9.504 -38.027 26.516 1.00 27.39 113 VAL A O 1
ATOM 811 N N . GLU A 1 114 ? -9.033 -40.196 27.016 1.00 29.89 114 GLU A N 1
ATOM 812 C CA . GLU A 1 114 ? -7.676 -40.153 26.393 1.00 29.95 114 GLU A CA 1
ATOM 813 C C . GLU A 1 114 ? -7.850 -40.061 24.880 1.00 28.42 114 GLU A C 1
ATOM 814 O O . GLU A 1 114 ? -8.862 -40.568 24.383 1.00 29.64 114 GLU A O 1
ATOM 820 N N . PHE A 1 115 ? -6.905 -39.437 24.184 1.00 28.64 115 PHE A N 1
ATOM 821 C CA . PHE A 1 115 ? -6.924 -39.267 22.710 1.00 34.51 115 PHE A CA 1
ATOM 822 C C . PHE A 1 115 ? -7.161 -40.625 22.036 1.00 38.06 115 PHE A C 1
ATOM 823 O O . PHE A 1 115 ? -7.962 -40.684 21.087 1.00 37.57 115 PHE A O 1
ATOM 831 N N . ASN A 1 116 ? -6.536 -41.695 22.536 1.00 42.23 116 ASN A N 1
ATOM 832 C CA . ASN A 1 116 ? -6.541 -43.011 21.835 1.00 43.40 116 ASN A CA 1
ATOM 833 C C . ASN A 1 116 ? -7.892 -43.712 22.068 1.00 43.38 116 ASN A C 1
ATOM 834 O O . ASN A 1 116 ? -8.159 -44.681 21.334 1.00 43.88 116 ASN A O 1
ATOM 839 N N . ASP A 1 117 ? -8.731 -43.222 22.998 1.00 38.29 117 ASP A N 1
ATOM 840 C CA . ASP A 1 117 ? -10.091 -43.760 23.303 1.00 36.06 117 ASP A CA 1
ATOM 841 C C . ASP A 1 117 ? -11.186 -42.913 22.650 1.00 37.08 117 ASP A C 1
ATOM 842 O O . ASP A 1 117 ? -12.374 -43.246 22.847 1.00 37.16 117 ASP A O 1
ATOM 847 N N . VAL A 1 118 ? -10.818 -41.823 21.967 1.00 32.64 118 VAL A N 1
ATOM 848 C CA . VAL A 1 118 ? -11.772 -40.973 21.211 1.00 31.52 118 VAL A CA 1
ATOM 849 C C . VAL A 1 118 ? -12.010 -41.660 19.871 1.00 32.85 118 VAL A C 1
ATOM 850 O O . VAL A 1 118 ? -11.046 -41.803 19.119 1.00 32.56 118 VAL A O 1
ATOM 854 N N . ALA A 1 119 ? -13.242 -42.106 19.628 1.00 39.04 119 ALA A N 1
ATOM 855 C CA . ALA A 1 119 ? -13.590 -42.999 18.500 1.00 39.36 119 ALA A CA 1
ATOM 856 C C . ALA A 1 119 ? -13.102 -42.355 17.192 1.00 39.61 119 ALA A C 1
ATOM 857 O O . ALA A 1 119 ? -12.435 -43.067 16.405 1.00 34.42 119 ALA A O 1
ATOM 859 N N . TYR A 1 120 ? -13.345 -41.049 17.005 1.00 34.92 120 TYR A N 1
ATOM 860 C CA . TYR A 1 120 ? -13.104 -40.336 15.716 1.00 34.20 120 TYR A CA 1
ATOM 861 C C . TYR A 1 120 ? -11.796 -39.520 15.746 1.00 29.97 120 TYR A C 1
ATOM 862 O O . TYR A 1 120 ? -11.633 -38.652 14.874 1.00 29.66 120 TYR A O 1
ATOM 871 N N . TRP A 1 121 ? -10.861 -39.833 16.647 1.00 28.59 121 TRP A N 1
ATOM 872 C CA . TRP A 1 121 ? -9.522 -39.175 16.703 1.00 30.11 121 TRP A CA 1
ATOM 873 C C . TRP A 1 121 ? -8.868 -39.118 15.325 1.00 29.76 121 TRP A C 1
ATOM 874 O O . TRP A 1 121 ? -8.453 -38.050 14.895 1.00 29.51 121 TRP A O 1
ATOM 885 N N . PRO A 1 122 ? -8.766 -40.220 14.548 1.00 31.43 122 PRO A N 1
ATOM 886 C CA . PRO A 1 122 ? -8.217 -40.127 13.190 1.00 28.74 122 PRO A CA 1
ATOM 887 C C . PRO A 1 122 ? -8.879 -39.091 12.274 1.00 26.09 122 PRO A C 1
ATOM 888 O O . PRO A 1 122 ? -8.179 -38.446 11.480 1.00 24.60 122 PRO A O 1
ATOM 892 N N . GLN A 1 123 ? -10.203 -38.979 12.338 1.00 25.92 123 GLN A N 1
ATOM 893 C CA . GLN A 1 123 ? -10.983 -38.050 11.476 1.00 27.37 123 GLN A CA 1
ATOM 894 C C . GLN A 1 123 ? -10.671 -36.600 11.899 1.00 24.50 123 GLN A C 1
ATOM 895 O O . GLN A 1 123 ? -10.519 -35.725 11.036 1.00 24.66 123 GLN A O 1
ATOM 901 N N . ILE A 1 124 ? -10.530 -36.347 13.191 1.00 23.23 124 ILE A N 1
ATOM 902 C CA . ILE A 1 124 ? -10.151 -34.996 13.688 1.00 25.81 124 ILE A CA 1
ATOM 903 C C . ILE A 1 124 ? -8.749 -34.656 13.175 1.00 28.00 124 ILE A C 1
ATOM 904 O O . ILE A 1 124 ? -8.587 -33.540 12.607 1.00 24.50 124 ILE A O 1
ATOM 909 N N . LYS A 1 125 ? -7.784 -35.579 13.311 1.00 24.71 125 LYS A N 1
ATOM 910 C CA . LYS A 1 125 ? -6.414 -35.357 12.787 1.00 28.96 125 LYS A CA 1
ATOM 911 C C . LYS A 1 125 ? -6.522 -35.004 11.309 1.00 24.41 125 LYS A C 1
ATOM 912 O O . LYS A 1 125 ? -5.826 -34.093 10.864 1.00 25.86 125 LYS A O 1
ATOM 918 N N . GLN A 1 126 ? -7.343 -35.718 10.564 1.00 25.97 126 GLN A N 1
ATOM 919 C CA . GLN A 1 126 ? -7.408 -35.521 9.094 1.00 26.00 126 GLN A CA 1
ATOM 920 C C . GLN A 1 126 ? -7.874 -34.093 8.832 1.00 28.63 126 GLN A C 1
ATOM 921 O O . GLN A 1 126 ? -7.296 -33.423 7.963 1.00 28.12 126 GLN A O 1
ATOM 927 N N . VAL A 1 127 ? -8.902 -33.637 9.559 1.00 26.44 127 VAL A N 1
ATOM 928 C CA . VAL A 1 127 ? -9.503 -32.301 9.299 1.00 26.24 127 VAL A CA 1
ATOM 929 C C . VAL A 1 127 ? -8.458 -31.228 9.626 1.00 22.91 127 VAL A C 1
ATOM 930 O O . VAL A 1 127 ? -8.279 -30.303 8.832 1.00 24.20 127 VAL A O 1
ATOM 934 N N . LEU A 1 128 ? -7.812 -31.327 10.784 1.00 24.60 128 LEU A N 1
ATOM 935 C CA . LEU A 1 128 ? -6.789 -30.335 11.204 1.00 25.09 128 LEU A CA 1
ATOM 936 C C . LEU A 1 128 ? -5.612 -30.323 10.232 1.00 26.07 128 LEU A C 1
ATOM 937 O O . LEU A 1 128 ? -5.156 -29.234 9.914 1.00 26.16 128 LEU A O 1
ATOM 942 N N . GLU A 1 129 ? -5.152 -31.461 9.715 1.00 26.85 129 GLU A N 1
ATOM 943 C CA . GLU A 1 129 ? -4.012 -31.463 8.755 1.00 28.61 129 GLU A CA 1
ATOM 944 C C . GLU A 1 129 ? -4.489 -30.799 7.455 1.00 26.36 129 GLU A C 1
ATOM 945 O O . GLU A 1 129 ? -3.771 -29.919 6.928 1.00 24.13 129 GLU A O 1
ATOM 951 N N . TRP A 1 130 ? -5.720 -31.089 7.043 1.00 25.58 130 TRP A N 1
ATOM 952 C CA . TRP A 1 130 ? -6.346 -30.484 5.834 1.00 25.48 130 TRP A CA 1
ATOM 953 C C . TRP A 1 130 ? -6.496 -28.956 5.979 1.00 23.88 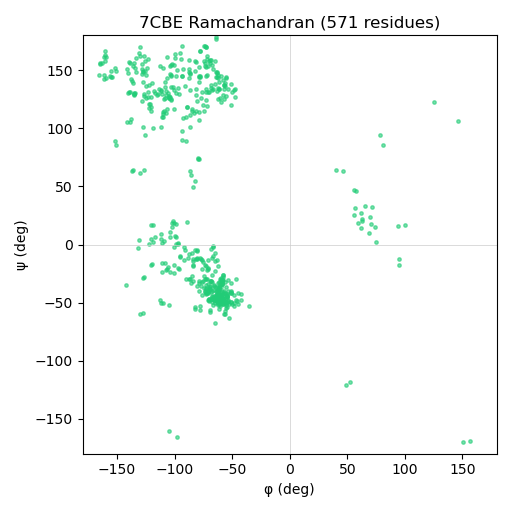130 TRP A C 1
ATOM 954 O O . TRP A 1 130 ? -6.298 -28.264 4.989 1.00 23.47 130 TRP A O 1
ATOM 965 N N . SER A 1 131 ? -6.857 -28.455 7.169 1.00 24.22 131 SER A N 1
ATOM 966 C CA . SER A 1 131 ? -7.103 -27.011 7.443 1.00 23.72 131 SER A CA 1
ATOM 967 C C . SER A 1 131 ? -5.850 -26.213 7.115 1.00 24.82 131 SER A C 1
ATOM 968 O O . SER A 1 131 ? -5.996 -25.080 6.636 1.00 24.67 131 SER A O 1
ATOM 971 N N . LYS A 1 132 ? -4.663 -26.816 7.275 1.00 25.24 132 LYS A N 1
ATOM 972 C CA . LYS A 1 132 ? -3.382 -26.100 7.035 1.00 25.90 132 LYS A CA 1
ATOM 973 C C . LYS A 1 132 ? -3.396 -25.499 5.622 1.00 24.04 132 LYS A C 1
ATOM 974 O O . LYS A 1 132 ? -2.996 -24.340 5.484 1.00 25.06 132 LYS A O 1
ATOM 980 N N . ASP A 1 133 ? -3.841 -26.232 4.608 1.00 26.53 133 ASP A N 1
ATOM 981 C CA . ASP A 1 133 ? -3.776 -25.733 3.204 1.00 30.47 133 ASP A CA 1
ATOM 982 C C . ASP A 1 133 ? -5.123 -25.185 2.722 1.00 29.45 133 ASP A C 1
ATOM 983 O O . ASP A 1 133 ? -5.121 -24.509 1.687 1.00 29.46 133 ASP A O 1
ATOM 988 N N . HIS A 1 134 ? -6.230 -25.512 3.383 1.00 25.07 134 HIS A N 1
ATOM 989 C CA . HIS A 1 134 ? -7.591 -25.278 2.842 1.00 26.17 134 HIS A CA 1
ATOM 990 C C . HIS A 1 134 ? -8.337 -24.150 3.569 1.00 25.25 134 HIS A C 1
ATOM 991 O O . HIS A 1 134 ? -9.382 -23.739 3.052 1.00 25.69 134 HIS A O 1
ATOM 998 N N . VAL A 1 135 ? -7.898 -23.718 4.749 1.00 23.05 135 VAL A N 1
ATOM 999 C CA . VAL A 1 135 ? -8.725 -22.774 5.563 1.00 23.46 135 VAL A CA 1
ATOM 1000 C C . VAL A 1 135 ? -7.885 -21.557 5.936 1.00 21.74 135 VAL A C 1
ATOM 1001 O O . VAL A 1 135 ? -6.825 -21.753 6.560 1.00 24.91 135 VAL A O 1
ATOM 1005 N N . THR A 1 136 ? -8.370 -20.346 5.668 1.00 22.72 136 THR A N 1
ATOM 1006 C CA . THR A 1 136 ? -7.632 -19.114 6.043 1.00 21.20 136 THR A CA 1
ATOM 1007 C C . THR A 1 136 ? -7.462 -19.067 7.562 1.00 20.12 136 THR A C 1
ATOM 1008 O O . THR A 1 136 ? -6.326 -18.899 8.013 1.00 22.08 136 THR A O 1
ATOM 1012 N N . SER A 1 137 ? -8.553 -19.140 8.306 1.00 20.13 137 SER A N 1
ATOM 1013 C CA . SER A 1 137 ? -8.502 -19.080 9.789 1.00 18.25 137 SER A CA 1
ATOM 1014 C C . SER A 1 137 ? -9.410 -20.155 10.394 1.00 19.37 137 SER A C 1
ATOM 1015 O O . SER A 1 137 ? -10.627 -20.218 10.073 1.00 18.50 137 SER A O 1
ATOM 1018 N N . THR A 1 138 ? -8.858 -20.923 11.319 1.00 18.26 138 THR A N 1
ATOM 1019 C CA . THR A 1 138 ? -9.598 -21.951 12.067 1.00 19.50 138 THR A CA 1
ATOM 1020 C C . THR A 1 138 ? -9.696 -21.495 13.514 1.00 18.40 138 THR A C 1
ATOM 1021 O O . THR A 1 138 ? -8.663 -21.099 14.023 1.00 19.19 138 THR A O 1
ATOM 1025 N N . LEU A 1 139 ? -10.898 -21.550 14.103 1.00 17.34 139 LEU A N 1
ATOM 1026 C CA . LEU A 1 139 ? -11.128 -21.219 15.532 1.00 17.05 139 LEU A CA 1
ATOM 1027 C C . LEU A 1 139 ? -11.432 -22.519 16.266 1.00 16.98 139 LEU A C 1
ATOM 1028 O O . LEU A 1 139 ? -12.433 -23.168 15.911 1.00 18.20 139 LEU A O 1
ATOM 1033 N N . PHE A 1 140 ? -10.675 -22.811 17.322 1.00 19.58 140 PHE A N 1
ATOM 1034 C CA . PHE A 1 140 ? -10.822 -24.017 18.164 1.00 19.39 140 PHE A CA 1
ATOM 1035 C C . PHE A 1 140 ? -11.471 -23.592 19.472 1.00 18.83 140 PHE A C 1
ATOM 1036 O O . PHE A 1 140 ? -11.008 -22.594 20.036 1.00 17.97 140 PHE A O 1
ATOM 1044 N N . VAL A 1 141 ? -12.553 -24.275 19.853 1.00 18.56 141 VAL A N 1
ATOM 1045 C CA . VAL A 1 141 ? -13.372 -23.974 21.067 1.00 18.00 141 VAL A CA 1
ATOM 1046 C C . VAL A 1 141 ? -13.236 -25.125 22.072 1.00 19.10 141 VAL A C 1
ATOM 1047 O O . VAL A 1 141 ? -13.442 -26.306 21.683 1.00 19.37 141 VAL A O 1
ATOM 1051 N N . CYS A 1 142 ? -13.008 -24.795 23.343 1.00 19.45 142 CYS A N 1
ATOM 1052 C CA . CYS A 1 142 ? -13.063 -25.716 24.522 1.00 22.17 142 CYS A CA 1
ATOM 1053 C C . CYS A 1 142 ? -12.185 -26.961 24.275 1.00 23.69 142 CYS A C 1
ATOM 1054 O O . CYS A 1 142 ? -10.965 -26.796 24.104 1.00 21.29 142 CYS A O 1
ATOM 1057 N N . TRP A 1 143 ? -12.745 -28.182 24.254 1.00 23.67 143 TRP A N 1
ATOM 1058 C CA . TRP A 1 143 ? -11.960 -29.429 24.061 1.00 22.39 143 TRP A CA 1
ATOM 1059 C C . TRP A 1 143 ? -11.192 -29.406 22.721 1.00 20.09 143 TRP A C 1
ATOM 1060 O O . TRP A 1 143 ? -10.089 -29.981 22.642 1.00 23.20 143 TRP A O 1
ATOM 1071 N N . ALA A 1 144 ? -11.722 -28.770 21.694 1.00 18.46 144 ALA A N 1
ATOM 1072 C CA . ALA A 1 144 ? -11.041 -28.653 20.402 1.00 19.54 144 ALA A CA 1
ATOM 1073 C C . ALA A 1 144 ? -9.675 -27.970 20.597 1.00 20.13 144 ALA A C 1
ATOM 1074 O O . ALA A 1 144 ? -8.797 -28.253 19.787 1.00 21.25 144 ALA A O 1
ATOM 1076 N N . VAL A 1 145 ? -9.497 -27.138 21.636 1.00 18.34 145 VAL A N 1
ATOM 1077 C CA . VAL A 1 145 ? -8.182 -26.528 21.957 1.00 19.28 145 VAL A CA 1
ATOM 1078 C C . VAL A 1 145 ? -7.227 -27.650 22.397 1.00 19.63 145 VAL A C 1
ATOM 1079 O O . VAL A 1 145 ? -6.106 -27.684 21.906 1.00 18.58 145 VAL A O 1
ATOM 1083 N N . GLN A 1 146 ? -7.637 -28.480 23.353 1.00 21.33 146 GLN A N 1
ATOM 1084 C CA . GLN A 1 146 ? -6.855 -29.652 23.812 1.00 22.05 146 GLN A CA 1
ATOM 1085 C C . GLN A 1 146 ? -6.440 -30.502 22.613 1.00 23.21 146 GLN A C 1
ATOM 1086 O O . GLN A 1 146 ? -5.213 -30.794 22.480 1.00 24.14 146 GLN A O 1
ATOM 1092 N N . ALA A 1 147 ? -7.384 -30.833 21.737 1.00 21.71 147 ALA A N 1
ATOM 1093 C CA . ALA A 1 147 ? -7.147 -31.614 20.503 1.00 22.61 147 ALA A CA 1
ATOM 1094 C C . ALA A 1 147 ? -6.117 -30.920 19.594 1.00 23.66 147 ALA A C 1
ATOM 1095 O O . ALA A 1 147 ? -5.153 -31.578 19.158 1.00 24.03 147 ALA A O 1
ATOM 1097 N N . ALA A 1 148 ? -6.251 -29.616 19.356 1.00 20.13 148 ALA A N 1
ATOM 1098 C CA . ALA A 1 148 ? -5.405 -28.879 18.395 1.00 19.38 148 ALA A CA 1
ATOM 1099 C C . ALA A 1 148 ? -4.002 -28.705 18.968 1.00 20.47 148 ALA A C 1
ATOM 1100 O O . ALA A 1 148 ? -3.067 -28.741 18.154 1.00 22.88 148 ALA A O 1
ATOM 1102 N N . LEU A 1 149 ? -3.874 -28.523 20.294 1.00 18.89 149 LEU A N 1
ATOM 1103 C CA . LEU A 1 149 ? -2.564 -28.387 20.970 1.00 20.79 149 LEU A CA 1
ATOM 1104 C C . LEU A 1 149 ? -1.790 -29.701 20.856 1.00 24.57 149 LEU A C 1
ATOM 1105 O O . LEU A 1 149 ? -0.542 -29.639 20.675 1.00 24.74 149 LEU A O 1
ATOM 1110 N N . ASN A 1 150 ? -2.503 -30.830 20.885 1.00 25.26 150 ASN A N 1
ATOM 1111 C CA . ASN A 1 150 ? -1.886 -32.165 20.694 1.00 23.35 150 ASN A CA 1
ATOM 1112 C C . ASN A 1 150 ? -1.409 -32.331 19.249 1.00 24.83 150 ASN A C 1
ATOM 1113 O O . ASN A 1 150 ? -0.212 -32.597 19.082 1.00 27.20 150 ASN A O 1
ATOM 1118 N N . ILE A 1 151 ? -2.310 -32.199 18.278 1.00 23.73 151 ILE A N 1
ATOM 1119 C CA . ILE A 1 151 ? -2.107 -32.533 16.836 1.00 26.49 151 ILE A CA 1
ATOM 1120 C C . ILE A 1 151 ? -1.168 -31.510 16.197 1.00 29.28 151 ILE A C 1
ATOM 1121 O O . ILE A 1 151 ? -0.337 -31.913 15.366 1.00 25.03 151 ILE A O 1
ATOM 1126 N N . LEU A 1 152 ? -1.312 -30.220 16.526 1.00 29.88 152 LEU A N 1
ATOM 1127 C CA . LEU A 1 152 ? -0.488 -29.155 15.873 1.00 28.14 152 LEU A CA 1
ATOM 1128 C C . LEU A 1 152 ? 0.847 -28.952 16.609 1.00 25.98 152 LEU A C 1
ATOM 1129 O O . LEU A 1 152 ? 1.791 -28.533 15.959 1.00 28.69 152 LEU A O 1
ATOM 1134 N N . TYR A 1 153 ? 0.939 -29.181 17.919 1.00 26.15 153 TYR A N 1
ATOM 1135 C CA . TYR A 1 153 ? 2.106 -28.769 18.742 1.00 27.69 153 TYR A CA 1
ATOM 1136 C C . TYR A 1 153 ? 2.629 -29.903 19.633 1.00 27.14 153 TYR A C 1
ATOM 1137 O O . TYR A 1 153 ? 3.628 -29.669 20.291 1.00 26.97 153 TYR A O 1
ATOM 1146 N N . GLY A 1 154 ? 1.995 -31.078 19.656 1.00 26.68 154 GLY A N 1
ATOM 1147 C CA . GLY A 1 154 ? 2.516 -32.235 20.406 1.00 26.39 154 GLY A CA 1
ATOM 1148 C C . GLY A 1 154 ? 2.321 -32.086 21.900 1.00 26.70 154 GLY A C 1
ATOM 1149 O O . GLY A 1 154 ? 2.922 -32.851 22.642 1.00 29.47 154 GLY A O 1
ATOM 1150 N N . ILE A 1 155 ? 1.484 -31.155 22.368 1.00 28.29 155 ILE A N 1
ATOM 1151 C CA . ILE A 1 155 ? 1.271 -30.963 23.838 1.00 26.02 155 ILE A CA 1
ATOM 1152 C C . ILE A 1 155 ? 0.356 -32.081 24.332 1.00 28.54 155 ILE A C 1
ATOM 1153 O O . ILE A 1 155 ? -0.744 -32.240 23.816 1.00 26.43 155 ILE A O 1
ATOM 1158 N N . PRO A 1 156 ? 0.737 -32.859 25.370 1.00 30.66 156 PRO A N 1
ATOM 1159 C CA . PRO A 1 156 ? -0.122 -33.915 25.889 1.00 32.40 156 PRO A CA 1
ATOM 1160 C C . PRO A 1 156 ? -1.393 -33.315 26.501 1.00 33.07 156 PRO A C 1
ATOM 1161 O O . PRO A 1 156 ? -1.373 -32.144 26.898 1.00 31.72 156 PRO A O 1
ATOM 1165 N N . LYS A 1 157 ? -2.436 -34.134 26.587 1.00 28.54 157 LYS A N 1
ATOM 1166 C CA . LYS A 1 157 ? -3.707 -33.804 27.267 1.00 29.46 157 LYS A CA 1
ATOM 1167 C C . LYS A 1 157 ? -3.372 -33.458 28.712 1.00 30.07 157 LYS A C 1
ATOM 1168 O O . LYS A 1 157 ? -2.585 -34.207 29.308 1.00 33.09 157 LYS A O 1
ATOM 1174 N N . GLN A 1 158 ? -3.844 -32.320 29.209 1.00 29.68 158 GLN A N 1
ATOM 1175 C CA . GLN A 1 158 ? -3.674 -31.905 30.625 1.00 28.36 158 GLN A CA 1
ATOM 1176 C C . GLN A 1 158 ? -5.071 -31.814 31.244 1.00 29.33 158 GLN A C 1
ATOM 1177 O O . GLN A 1 158 ? -5.886 -31.103 30.682 1.00 25.73 158 GLN A O 1
ATOM 1183 N N . THR A 1 159 ? -5.300 -32.417 32.412 1.00 27.74 159 THR A N 1
ATOM 1184 C CA . THR A 1 159 ? -6.641 -32.552 33.027 1.00 28.51 159 THR A CA 1
ATOM 1185 C C . THR A 1 159 ? -6.627 -31.940 34.423 1.00 29.18 159 THR A C 1
ATOM 1186 O O . THR A 1 159 ? -5.703 -32.258 35.171 1.00 30.39 159 THR A O 1
ATOM 1190 N N . ARG A 1 160 ? -7.596 -31.079 34.764 1.00 27.37 160 ARG A N 1
ATOM 1191 C CA . ARG A 1 160 ? -7.731 -30.536 36.143 1.00 25.41 160 ARG A CA 1
ATOM 1192 C C . ARG A 1 160 ? -8.238 -31.652 37.080 1.00 27.22 160 ARG A C 1
ATOM 1193 O O . ARG A 1 160 ? -8.850 -32.615 36.611 1.00 26.06 160 ARG A O 1
ATOM 1201 N N . THR A 1 161 ? -8.016 -31.468 38.373 1.00 31.32 161 THR A N 1
ATOM 1202 C CA . THR A 1 161 ? -8.527 -32.295 39.501 1.00 39.51 161 THR A CA 1
ATOM 1203 C C . THR A 1 161 ? -10.055 -32.205 39.535 1.00 40.24 161 THR A C 1
ATOM 1204 O O . THR A 1 161 ? -10.694 -33.266 39.627 1.00 44.12 161 THR A O 1
ATOM 1208 N N . GLU A 1 162 ? -10.602 -30.984 39.465 1.00 37.38 162 GLU A N 1
ATOM 1209 C CA . GLU A 1 162 ? -12.061 -30.699 39.550 1.00 38.58 162 GLU A CA 1
ATOM 1210 C C . GLU A 1 162 ? -12.490 -29.891 38.321 1.00 32.93 162 GLU A C 1
ATOM 1211 O O . GLU A 1 162 ? -11.675 -29.076 37.836 1.00 29.58 162 GLU A O 1
ATOM 1217 N N . LYS A 1 163 ? -13.743 -30.067 37.883 1.00 32.86 163 LYS A N 1
ATOM 1218 C CA . LYS A 1 163 ? -14.312 -29.370 36.694 1.00 31.13 163 LYS A CA 1
ATOM 1219 C C . LYS A 1 163 ? -14.307 -27.864 36.952 1.00 28.09 163 LYS A C 1
ATOM 1220 O O . LYS A 1 163 ? -14.678 -27.489 38.045 1.00 29.25 163 LYS A O 1
ATOM 1226 N N . LEU A 1 164 ? -13.876 -27.048 35.984 1.00 25.07 164 LEU A N 1
ATOM 1227 C CA . LEU A 1 164 ? -14.128 -25.577 35.991 1.00 24.77 164 LEU A CA 1
ATOM 1228 C C . LEU A 1 164 ? -15.515 -25.324 35.384 1.00 24.12 164 LEU A C 1
ATOM 1229 O O . LEU A 1 164 ? -15.724 -25.630 34.198 1.00 27.12 164 LEU A O 1
ATOM 1234 N N . SER A 1 165 ? -16.447 -24.824 36.171 1.00 23.08 165 SER A N 1
ATOM 1235 C CA . SER A 1 165 ? -17.877 -24.681 35.770 1.00 24.47 165 SER A CA 1
ATOM 1236 C C . SER A 1 165 ? -18.381 -23.356 36.336 1.00 23.46 165 SER A C 1
ATOM 1237 O O . SER A 1 165 ? -18.458 -23.207 37.569 1.00 20.37 165 SER A O 1
ATOM 1240 N N . GLY A 1 166 ? -18.542 -22.357 35.483 1.00 20.93 166 GLY A N 1
ATOM 1241 C CA . GLY A 1 166 ? -19.040 -21.056 35.943 1.00 21.20 166 GLY A CA 1
ATOM 1242 C C . GLY A 1 166 ? -18.649 -19.912 35.038 1.00 20.02 166 GLY A C 1
ATOM 1243 O O . GLY A 1 166 ? -18.181 -20.149 33.907 1.00 20.79 166 GLY A O 1
ATOM 1244 N N . VAL A 1 167 ? -18.889 -18.713 35.535 1.00 20.10 167 VAL A N 1
ATOM 1245 C CA . VAL A 1 167 ? -18.682 -17.434 34.817 1.00 18.15 167 VAL A CA 1
ATOM 1246 C C . VAL A 1 167 ? -17.504 -16.727 35.494 1.00 19.65 167 VAL A C 1
ATOM 1247 O O . VAL A 1 167 ? -17.631 -16.322 36.653 1.00 20.93 167 VAL A O 1
ATOM 1251 N N . TYR A 1 168 ? -16.370 -16.655 34.817 1.00 19.59 168 TYR A N 1
ATOM 1252 C CA . TYR A 1 168 ? -15.097 -16.206 35.454 1.00 19.80 168 TYR A CA 1
ATOM 1253 C C . TYR A 1 168 ? -14.652 -14.830 34.955 1.00 19.01 168 TYR A C 1
ATOM 1254 O O . TYR A 1 168 ? -14.934 -14.427 33.811 1.00 16.88 168 TYR A O 1
ATOM 1263 N N . GLU A 1 169 ? -13.934 -14.128 35.836 1.00 19.96 169 GLU A N 1
ATOM 1264 C CA . GLU A 1 169 ? -13.179 -12.889 35.537 1.00 20.89 169 GLU A CA 1
ATOM 1265 C C . GLU A 1 169 ? -11.941 -13.222 34.680 1.00 18.79 169 GLU A C 1
ATOM 1266 O O . GLU A 1 169 ? -11.244 -14.244 34.965 1.00 18.65 169 GLU A O 1
ATOM 1272 N N . HIS A 1 170 ? -11.762 -12.457 33.592 1.00 16.43 170 HIS A N 1
ATOM 1273 C CA . HIS A 1 170 ? -10.610 -12.469 32.663 1.00 17.59 170 HIS A CA 1
ATOM 1274 C C . HIS A 1 170 ? -9.988 -11.073 32.505 1.00 17.54 170 HIS A C 1
ATOM 1275 O O . HIS A 1 170 ? -10.657 -10.040 32.823 1.00 18.80 170 HIS A O 1
ATOM 1282 N N . HIS A 1 171 ? -8.731 -10.999 32.082 1.00 16.64 171 HIS A N 1
ATOM 1283 C CA . HIS A 1 171 ? -8.151 -9.707 31.631 1.00 19.63 171 HIS A CA 1
ATOM 1284 C C . HIS A 1 171 ? -7.517 -9.903 30.252 1.00 18.32 171 HIS A C 1
ATOM 1285 O O . HIS A 1 171 ? -7.046 -11.028 29.940 1.00 20.04 171 HIS A O 1
ATOM 1292 N N . ILE A 1 172 ? -7.491 -8.850 29.456 1.00 17.45 172 ILE A N 1
ATOM 1293 C CA . ILE A 1 172 ? -6.769 -8.841 28.157 1.00 17.31 172 ILE A CA 1
ATOM 1294 C C . ILE A 1 172 ? -5.286 -8.559 28.459 1.00 18.28 172 ILE A C 1
ATOM 1295 O O . ILE A 1 172 ? -4.977 -8.022 29.542 1.00 15.14 172 ILE A O 1
ATOM 1300 N N . LEU A 1 173 ? -4.393 -8.953 27.556 1.00 18.41 173 LEU A N 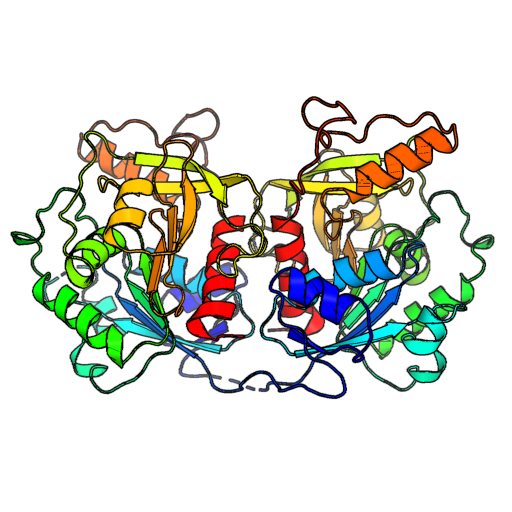1
ATOM 1301 C CA . LEU A 1 173 ? -2.927 -8.749 27.694 1.00 20.03 173 LEU A CA 1
ATOM 1302 C C . LEU A 1 173 ? -2.404 -7.737 26.677 1.00 22.87 173 LEU A C 1
ATOM 1303 O O . LEU A 1 173 ? -1.315 -7.223 26.924 1.00 21.62 173 LEU A O 1
ATOM 1308 N N . HIS A 1 174 ? -3.097 -7.530 25.554 1.00 21.51 174 HIS A N 1
ATOM 1309 C CA . HIS A 1 174 ? -2.632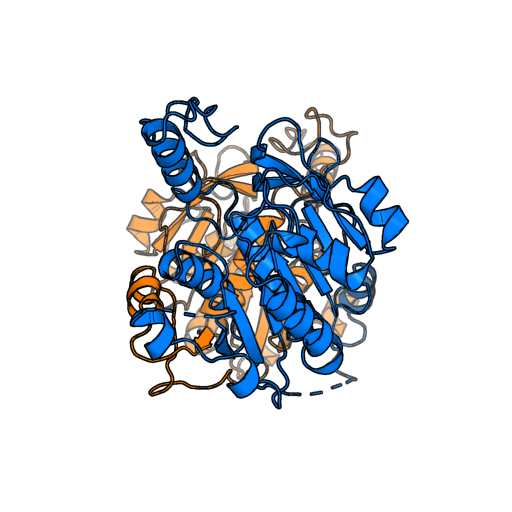 -6.718 24.402 1.00 23.13 174 HIS A CA 1
ATOM 1310 C C . HIS A 1 174 ? -3.701 -5.663 24.102 1.00 24.41 174 HIS A C 1
ATOM 1311 O O . HIS A 1 174 ? -4.668 -5.920 23.389 1.00 24.45 174 HIS A O 1
ATOM 1318 N N . PRO A 1 175 ? -3.553 -4.447 24.655 1.00 25.17 175 PRO A N 1
ATOM 1319 C CA . PRO A 1 175 ? -4.481 -3.350 24.410 1.00 23.65 175 PRO A CA 1
ATOM 1320 C C . PRO A 1 175 ? -4.875 -3.103 22.950 1.00 23.98 175 PRO A C 1
ATOM 1321 O O . PRO A 1 175 ? -5.979 -2.628 22.737 1.00 25.38 175 PRO A O 1
ATOM 1325 N N . HIS A 1 176 ? -3.999 -3.407 21.999 1.00 22.47 176 HIS A N 1
ATOM 1326 C CA . HIS A 1 176 ? -4.184 -3.029 20.570 1.00 25.71 176 HIS A CA 1
ATOM 1327 C C . HIS A 1 176 ? -4.425 -4.255 19.693 1.00 21.42 176 HIS A C 1
ATOM 1328 O O . HIS A 1 176 ? -4.498 -4.089 18.438 1.00 21.55 176 HIS A O 1
ATOM 1335 N N . ALA A 1 177 ? -4.544 -5.439 20.294 1.00 19.99 177 ALA A N 1
ATOM 1336 C CA . ALA A 1 177 ? -4.769 -6.700 19.554 1.00 19.46 177 ALA A CA 1
ATOM 1337 C C . ALA A 1 177 ? -6.102 -6.659 18.787 1.00 19.18 177 ALA A C 1
ATOM 1338 O O . ALA A 1 177 ? -7.097 -6.063 19.242 1.00 20.45 177 ALA A O 1
ATOM 1340 N N . LEU A 1 178 ? -6.125 -7.252 17.596 1.00 19.23 178 LEU A N 1
ATOM 1341 C CA . LEU A 1 178 ? -7.342 -7.312 16.753 1.00 19.19 178 LEU A CA 1
ATOM 1342 C C . LEU A 1 178 ? -8.416 -8.207 17.370 1.00 18.76 178 LEU A C 1
ATOM 1343 O O . LEU A 1 178 ? -9.611 -7.824 17.276 1.00 17.28 178 LEU A O 1
ATOM 1348 N N . LEU A 1 179 ? -8.041 -9.366 17.947 1.00 19.15 179 LEU A N 1
ATOM 1349 C CA . LEU A 1 179 ? -9.049 -10.383 18.327 1.00 18.82 179 LEU A CA 1
ATOM 1350 C C . LEU A 1 179 ? -9.815 -9.904 19.551 1.00 17.41 179 LEU A C 1
ATOM 1351 O O . LEU A 1 179 ? -10.983 -10.283 19.667 1.00 16.49 179 LEU A O 1
ATOM 1356 N N . THR A 1 180 ? -9.160 -9.110 20.402 1.00 16.18 180 THR A N 1
ATOM 1357 C CA . THR A 1 180 ? -9.765 -8.489 21.603 1.00 14.25 180 THR A CA 1
ATOM 1358 C C . THR A 1 180 ? -10.148 -7.010 21.380 1.00 13.42 180 THR A C 1
ATOM 1359 O O . THR A 1 180 ? -10.357 -6.281 22.354 1.00 12.31 180 THR A O 1
ATOM 1363 N N . ARG A 1 181 ? -10.261 -6.556 20.130 1.00 13.36 181 ARG A N 1
ATOM 1364 C CA . ARG A 1 181 ? -10.657 -5.155 19.828 1.00 14.60 181 ARG A CA 1
ATOM 1365 C C . ARG A 1 181 ? -12.017 -4.844 20.478 1.00 15.61 181 ARG A C 1
ATOM 1366 O O . ARG A 1 181 ? -12.990 -5.606 20.311 1.00 14.08 181 ARG A O 1
ATOM 1374 N N . GLY A 1 182 ? -12.072 -3.788 21.288 1.00 15.90 182 GLY A N 1
ATOM 1375 C CA . GLY A 1 182 ? -13.323 -3.349 21.929 1.00 15.43 182 GLY A CA 1
ATOM 1376 C C . GLY A 1 182 ? -13.445 -3.924 23.319 1.00 16.70 182 GLY A C 1
ATOM 1377 O O . GLY A 1 182 ? -14.280 -3.457 24.046 1.00 16.59 182 GLY A O 1
ATOM 1378 N N . PHE A 1 183 ? -12.681 -4.971 23.652 1.00 16.74 183 PHE A N 1
ATOM 1379 C CA . PHE A 1 183 ? -12.847 -5.685 24.936 1.00 14.89 183 PHE A CA 1
ATOM 1380 C C . PHE A 1 183 ? -12.510 -4.726 26.065 1.00 15.84 183 PHE A C 1
ATOM 1381 O O . PHE A 1 183 ? -11.542 -3.937 25.921 1.00 16.60 183 PHE A O 1
ATOM 1389 N N . ASP A 1 184 ? -13.230 -4.833 27.185 1.00 15.33 184 ASP A N 1
ATOM 1390 C CA . ASP A 1 184 ? -12.855 -4.177 28.464 1.00 16.26 184 ASP A CA 1
ATOM 1391 C C . ASP A 1 184 ? -11.567 -4.807 29.020 1.00 18.23 184 ASP A C 1
ATOM 1392 O O . ASP A 1 184 ? -11.232 -5.988 28.721 1.00 16.65 184 ASP A O 1
ATOM 1397 N N . ASP A 1 185 ? -10.833 -4.048 29.813 1.00 17.13 185 ASP A N 1
ATOM 1398 C CA . ASP A 1 185 ? -9.542 -4.551 30.337 1.00 19.13 185 ASP A CA 1
ATOM 1399 C C . ASP A 1 185 ? -9.805 -5.824 31.144 1.00 18.90 185 ASP A C 1
ATOM 1400 O O . ASP A 1 185 ? -8.969 -6.682 31.139 1.00 18.02 185 ASP A O 1
ATOM 1405 N N . SER A 1 186 ? -10.975 -5.935 31.764 1.00 18.79 186 SER A N 1
ATOM 1406 C CA . SER A 1 186 ? -11.388 -7.145 32.503 1.00 18.58 186 SER A CA 1
ATOM 1407 C C . SER A 1 186 ? -12.847 -7.446 32.172 1.00 16.46 186 SER A C 1
ATOM 1408 O O . SER A 1 186 ? -13.589 -6.500 31.944 1.00 17.20 186 SER A O 1
ATOM 1411 N N . PHE A 1 187 ? -13.198 -8.725 32.017 1.00 16.08 187 PHE A N 1
ATOM 1412 C CA . PHE A 1 187 ? -14.508 -9.148 31.478 1.00 16.17 187 PHE A CA 1
ATOM 1413 C C . PHE A 1 187 ? -14.821 -10.598 31.877 1.00 17.30 187 PHE A C 1
ATOM 1414 O O . PHE A 1 187 ? -13.910 -11.383 32.234 1.00 16.97 187 PHE A O 1
ATOM 1422 N N . LEU A 1 188 ? -16.113 -10.948 31.788 1.00 16.35 188 LEU A N 1
ATOM 1423 C CA . LEU A 1 188 ? -16.666 -12.264 32.164 1.00 15.68 188 LEU A CA 1
ATOM 1424 C C . LEU A 1 188 ? -16.717 -13.173 30.937 1.00 16.30 188 LEU A C 1
ATOM 1425 O O . LEU A 1 188 ? -17.065 -12.719 29.815 1.00 15.52 188 LEU A O 1
ATOM 1430 N N . ALA A 1 189 ? -16.476 -14.454 31.161 1.00 15.42 189 ALA A N 1
ATOM 1431 C CA . ALA A 1 189 ? -16.685 -15.496 30.145 1.00 16.80 189 ALA A CA 1
ATOM 1432 C C . ALA A 1 189 ? -16.930 -16.797 30.880 1.00 16.70 189 ALA A C 1
ATOM 1433 O O . ALA A 1 189 ? -16.380 -17.011 31.962 1.00 19.20 189 ALA A O 1
ATOM 1435 N N . PRO A 1 190 ? -17.812 -17.657 30.357 1.00 16.40 190 PRO A N 1
ATOM 1436 C CA . PRO A 1 190 ? -18.137 -18.905 31.021 1.00 17.18 190 PRO A CA 1
ATOM 1437 C C . PRO A 1 190 ? -17.151 -20.008 30.629 1.00 16.27 190 PRO A C 1
ATOM 1438 O O . PRO A 1 190 ? -16.687 -20.044 29.497 1.00 17.33 190 PRO A O 1
ATOM 1442 N N . HIS A 1 191 ? -16.884 -20.897 31.577 1.00 16.79 191 HIS A N 1
ATOM 1443 C CA . HIS A 1 191 ? -16.071 -22.120 31.377 1.00 17.83 191 HIS A CA 1
ATOM 1444 C C . HIS A 1 191 ? -16.893 -23.332 31.825 1.00 17.81 191 HIS A C 1
ATOM 1445 O O . HIS A 1 191 ? -17.664 -23.200 32.814 1.00 19.61 191 HIS A O 1
ATOM 1452 N N . SER A 1 192 ? -16.704 -24.460 31.140 1.00 19.16 192 SER A N 1
ATOM 1453 C CA . SER A 1 192 ? -17.247 -25.791 31.517 1.00 21.02 192 SER A CA 1
ATOM 1454 C C . SER A 1 192 ? -16.302 -26.870 30.963 1.00 19.61 192 SER A C 1
ATOM 1455 O O . SER A 1 192 ? -16.472 -27.301 29.814 1.00 22.35 192 SER A O 1
ATOM 1458 N N . ARG A 1 193 ? -15.293 -27.249 31.739 1.00 21.78 193 ARG A N 1
ATOM 1459 C CA . ARG A 1 193 ? -14.173 -28.084 31.215 1.00 21.41 193 ARG A CA 1
ATOM 1460 C C . ARG A 1 193 ? -13.409 -28.759 32.353 1.00 21.69 193 ARG A C 1
ATOM 1461 O O . ARG A 1 193 ? -13.180 -28.148 33.446 1.00 20.51 193 ARG A O 1
ATOM 1469 N N . TYR A 1 194 ? -13.004 -29.987 32.079 1.00 21.12 194 TYR A N 1
ATOM 1470 C CA . TYR A 1 194 ? -11.952 -30.686 32.843 1.00 23.88 194 TYR A CA 1
ATOM 1471 C C . TYR A 1 194 ? -10.576 -30.304 32.284 1.00 23.38 194 TYR A C 1
ATOM 1472 O O . TYR A 1 194 ? -9.609 -30.447 33.002 1.00 22.91 194 TYR A O 1
ATOM 1481 N N . ALA A 1 195 ? -10.483 -29.940 31.002 1.00 23.02 195 ALA A N 1
ATOM 1482 C CA . ALA A 1 195 ? -9.200 -29.604 30.357 1.00 23.57 195 ALA A CA 1
ATOM 1483 C C . ALA A 1 195 ? -8.536 -28.475 31.141 1.00 22.98 195 ALA A C 1
ATOM 1484 O O . ALA A 1 195 ? -9.225 -27.532 31.564 1.00 25.39 195 ALA A O 1
ATOM 1486 N N . ASP A 1 196 ? -7.221 -28.594 31.359 1.00 22.79 196 ASP A N 1
ATOM 1487 C CA . ASP A 1 196 ? -6.359 -27.578 32.008 1.00 23.87 196 ASP A CA 1
ATOM 1488 C C . ASP A 1 196 ? -5.594 -26.843 30.910 1.00 23.08 196 ASP A C 1
ATOM 1489 O O . ASP A 1 196 ? -5.064 -27.509 29.992 1.00 22.10 196 ASP A O 1
ATOM 1494 N N . PHE A 1 197 ? -5.510 -25.516 30.999 1.00 22.09 197 PHE A N 1
ATOM 1495 C CA . PHE A 1 197 ? -4.902 -24.673 29.934 1.00 21.24 197 PHE A CA 1
ATOM 1496 C C . PHE A 1 197 ? -4.020 -23.606 30.577 1.00 23.52 197 PHE A C 1
ATOM 1497 O O . PHE A 1 197 ? -4.299 -22.403 30.484 1.00 20.18 197 PHE A O 1
ATOM 1505 N N . PRO A 1 198 ? -2.927 -24.009 31.287 1.00 24.30 198 PRO A N 1
ATOM 1506 C CA . PRO A 1 198 ? -2.008 -23.041 31.882 1.00 22.48 198 PRO A CA 1
ATOM 1507 C C . PRO A 1 198 ? -1.376 -22.147 30.814 1.00 21.24 198 PRO A C 1
ATOM 1508 O O . PRO A 1 198 ? -0.798 -22.696 29.896 1.00 19.79 198 PRO A O 1
ATOM 1512 N N . ALA A 1 199 ? -1.480 -20.818 30.959 1.00 20.12 199 ALA A N 1
ATOM 1513 C CA . ALA A 1 199 ? -1.119 -19.886 29.871 1.00 18.02 199 ALA A CA 1
ATOM 1514 C C . ALA A 1 199 ? 0.404 -19.890 29.678 1.00 17.08 199 ALA A C 1
ATOM 1515 O O . ALA A 1 199 ? 0.855 -19.908 28.530 1.00 16.03 199 ALA A O 1
ATOM 1517 N N . ALA A 1 200 ? 1.161 -19.798 30.760 1.00 17.77 200 ALA A N 1
ATOM 1518 C CA . ALA A 1 200 ? 2.636 -19.697 30.705 1.00 19.65 200 ALA A CA 1
ATOM 1519 C C . ALA A 1 200 ? 3.215 -20.942 30.000 1.00 20.04 200 ALA A C 1
ATOM 1520 O O . ALA A 1 200 ? 4.110 -20.792 29.133 1.00 20.32 200 ALA A O 1
ATOM 1522 N N . LEU A 1 201 ? 2.714 -22.130 30.330 1.00 20.24 201 LEU A N 1
ATOM 1523 C CA . LEU A 1 201 ? 3.109 -23.392 29.661 1.00 20.71 201 LEU A CA 1
ATOM 1524 C C . LEU A 1 201 ? 2.731 -23.353 28.184 1.00 21.04 201 LEU A C 1
ATOM 1525 O O . LEU A 1 201 ? 3.612 -23.604 27.358 1.00 20.63 201 LEU A O 1
ATOM 1530 N N . ILE A 1 202 ? 1.482 -23.043 27.838 1.00 20.32 202 ILE A N 1
ATOM 1531 C CA . ILE A 1 202 ? 1.053 -22.934 26.412 1.00 19.84 202 ILE A CA 1
ATOM 1532 C C . ILE A 1 202 ? 1.954 -21.938 25.653 1.00 19.56 202 ILE A C 1
ATOM 1533 O O . ILE A 1 202 ? 2.315 -22.224 24.474 1.00 19.11 202 ILE A O 1
ATOM 1538 N N . ARG A 1 203 ? 2.290 -20.798 26.234 1.00 19.46 203 ARG A N 1
ATOM 1539 C CA . ARG A 1 203 ? 3.159 -19.800 25.542 1.00 21.88 203 ARG A CA 1
ATOM 1540 C C . ARG A 1 203 ? 4.530 -20.435 25.236 1.00 19.42 203 ARG A C 1
ATOM 1541 O O . ARG A 1 203 ? 4.970 -20.371 24.059 1.00 17.66 203 ARG A O 1
ATOM 1549 N N . ASP A 1 204 ? 5.128 -21.073 26.233 1.00 18.35 204 ASP A N 1
ATOM 1550 C CA . ASP A 1 204 ? 6.448 -21.773 26.105 1.00 18.90 204 ASP A CA 1
ATOM 1551 C C . ASP 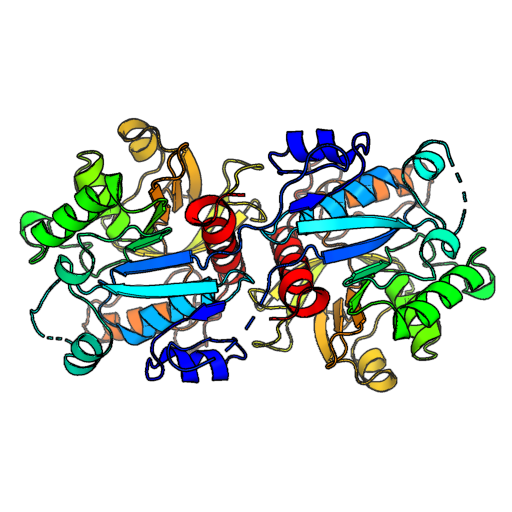A 1 204 ? 6.413 -22.787 24.959 1.00 19.77 204 ASP A C 1
ATOM 1552 O O . ASP A 1 204 ? 7.343 -22.769 24.157 1.00 20.01 204 ASP A O 1
ATOM 1557 N N . TYR A 1 205 ? 5.352 -23.602 24.852 1.00 18.11 205 TYR A N 1
ATOM 1558 C CA . TYR A 1 205 ? 5.349 -24.780 23.948 1.00 18.29 205 TYR A CA 1
ATOM 1559 C C . TYR A 1 205 ? 4.881 -24.389 22.562 1.00 19.21 205 TYR A C 1
ATOM 1560 O O . TYR A 1 205 ? 4.987 -25.248 21.657 1.00 21.28 205 TYR A O 1
ATOM 1569 N N . THR A 1 206 ? 4.331 -23.191 22.388 1.00 19.48 206 THR A N 1
ATOM 1570 C CA . THR A 1 206 ? 3.671 -22.845 21.093 1.00 18.09 206 THR A CA 1
ATOM 1571 C C . THR A 1 206 ? 4.190 -21.540 20.493 1.00 19.36 206 THR A C 1
ATOM 1572 O O . THR A 1 206 ? 3.981 -21.379 19.256 1.00 19.45 206 THR A O 1
ATOM 1576 N N . ASP A 1 207 ? 4.660 -20.588 21.301 1.00 19.86 207 ASP A N 1
ATOM 1577 C CA . ASP A 1 207 ? 4.943 -19.195 20.823 1.00 25.26 207 ASP A CA 1
ATOM 1578 C C . ASP A 1 207 ? 3.669 -18.527 20.242 1.00 25.80 207 ASP A C 1
ATOM 1579 O O . ASP A 1 207 ? 3.795 -17.530 19.505 1.00 26.09 207 ASP A O 1
ATOM 1584 N N . LEU A 1 208 ? 2.459 -19.022 20.534 1.00 22.60 208 LEU A N 1
ATOM 1585 C CA . LEU A 1 208 ? 1.210 -18.325 20.132 1.00 20.92 208 LEU A CA 1
ATOM 1586 C C . LEU A 1 208 ? 1.086 -17.034 20.953 1.00 22.16 208 LEU A C 1
ATOM 1587 O O . LEU A 1 208 ? 1.655 -16.951 22.081 1.00 19.88 208 LEU A O 1
ATOM 1592 N N . GLU A 1 209 ? 0.356 -16.036 20.454 1.00 20.53 209 GLU A N 1
ATOM 1593 C CA . GLU A 1 209 ? 0.141 -14.813 21.279 1.00 21.95 209 GLU A CA 1
ATOM 1594 C C . GLU A 1 209 ? -0.983 -15.075 22.283 1.00 20.00 209 GLU A C 1
ATOM 1595 O O . GLU A 1 209 ? -2.075 -15.454 21.853 1.00 19.20 209 GLU A O 1
ATOM 1601 N N . ILE A 1 210 ? -0.733 -14.908 23.576 1.00 20.04 210 ILE A N 1
ATOM 1602 C CA . ILE A 1 210 ? -1.777 -15.032 24.624 1.00 18.10 210 ILE A CA 1
ATOM 1603 C C . ILE A 1 210 ? -2.516 -13.695 24.707 1.00 17.98 210 ILE A C 1
ATOM 1604 O O . ILE A 1 210 ? -1.891 -12.720 25.072 1.00 18.13 210 ILE A O 1
ATOM 1609 N N . LEU A 1 211 ? -3.793 -13.666 24.339 1.00 18.20 211 LEU A N 1
ATOM 1610 C CA . LEU A 1 211 ? -4.593 -12.412 24.253 1.00 18.58 211 LEU A CA 1
ATOM 1611 C C . LEU A 1 211 ? -5.497 -12.218 25.465 1.00 17.68 211 LEU A C 1
ATOM 1612 O O . LEU A 1 211 ? -5.822 -11.062 25.731 1.00 18.46 211 LEU A O 1
ATOM 1617 N N . ALA A 1 212 ? -5.879 -13.273 26.179 1.00 17.59 212 ALA A N 1
ATOM 1618 C CA . ALA A 1 212 ? -6.635 -13.122 27.445 1.00 16.24 212 ALA A CA 1
ATOM 1619 C C . ALA A 1 212 ? -6.447 -14.324 28.346 1.00 17.59 212 ALA A C 1
ATOM 1620 O O . ALA A 1 212 ? -6.330 -15.478 27.856 1.00 17.21 212 ALA A O 1
ATOM 1622 N N . GLU A 1 213 ? -6.510 -14.052 29.644 1.00 16.68 213 GLU A N 1
ATOM 1623 C CA . GLU A 1 213 ? -6.261 -15.041 30.709 1.00 20.38 213 GLU A CA 1
ATOM 1624 C C . GLU A 1 213 ? -7.345 -14.906 31.771 1.00 20.03 213 GLU A C 1
ATOM 1625 O O . GLU A 1 213 ? -7.849 -13.807 31.951 1.00 19.75 213 GLU A O 1
ATOM 1631 N N . THR A 1 214 ? -7.651 -15.998 32.465 1.00 20.98 214 THR A N 1
ATOM 1632 C CA . THR A 1 214 ? -8.470 -15.998 33.695 1.00 20.44 214 THR A CA 1
ATOM 1633 C C . THR A 1 214 ? -7.609 -15.406 34.799 1.00 22.16 214 THR A C 1
ATOM 1634 O O . THR A 1 214 ? -6.358 -15.301 34.634 1.00 20.62 214 THR A O 1
ATOM 1638 N N . GLU A 1 215 ? -8.205 -15.115 35.941 1.00 24.24 215 GLU A N 1
ATOM 1639 C CA . GLU A 1 215 ? -7.425 -14.498 37.042 1.00 28.83 215 GLU A CA 1
ATOM 1640 C C . GLU A 1 215 ? -6.465 -15.544 37.623 1.00 29.84 215 GLU A C 1
ATOM 1641 O O . GLU A 1 215 ? -5.517 -15.130 38.259 1.00 34.14 215 GLU A O 1
ATOM 1647 N N . GLU A 1 216 ? -6.722 -16.830 37.414 1.00 28.44 216 GLU A N 1
ATOM 1648 C CA . GLU A 1 216 ? -5.931 -17.964 37.959 1.00 31.58 216 GLU A CA 1
ATOM 1649 C C . GLU A 1 216 ? -4.811 -18.384 36.999 1.00 29.27 216 GLU A C 1
ATOM 1650 O O . GLU A 1 216 ? -4.077 -19.268 37.349 1.00 32.25 216 GLU A O 1
ATOM 1656 N N . GLY A 1 217 ? -4.713 -17.817 35.806 1.00 28.41 217 GLY A N 1
ATOM 1657 C CA . GLY A 1 217 ? -3.566 -18.039 34.915 1.00 26.48 217 GLY A CA 1
ATOM 1658 C C . GLY A 1 217 ? -3.882 -19.053 33.838 1.00 24.94 217 GLY A C 1
ATOM 1659 O O . GLY A 1 217 ? -2.938 -19.516 33.190 1.00 22.76 217 GLY A O 1
ATOM 1660 N N . ASP A 1 218 ? -5.154 -19.363 33.590 1.00 19.12 218 ASP A N 1
ATOM 1661 C CA . ASP A 1 218 ? -5.506 -20.159 32.385 1.00 20.26 218 ASP A CA 1
ATOM 1662 C C . ASP A 1 218 ? -5.489 -19.241 31.172 1.00 18.13 218 ASP A C 1
ATOM 1663 O O . ASP A 1 218 ? -5.917 -18.124 31.292 1.00 19.31 218 ASP A O 1
ATOM 1668 N N . ALA A 1 219 ? -5.055 -19.746 30.026 1.00 17.76 219 ALA A N 1
ATOM 1669 C CA . ALA A 1 219 ? -5.274 -19.082 28.731 1.00 17.89 219 ALA A CA 1
ATOM 1670 C C . ALA A 1 219 ? -6.762 -19.160 28.381 1.00 17.61 219 ALA A C 1
ATOM 1671 O O . ALA A 1 219 ? -7.320 -20.255 28.418 1.00 21.19 219 ALA A O 1
ATOM 1673 N N . TYR A 1 220 ? -7.361 -18.040 28.004 1.00 17.92 220 TYR A N 1
ATOM 1674 C CA . TYR A 1 220 ? -8.770 -17.991 27.553 1.00 16.88 220 TYR A CA 1
ATOM 1675 C C . TYR A 1 220 ? -8.763 -17.823 26.044 1.00 16.16 220 TYR A C 1
ATOM 1676 O O . TYR A 1 220 ? -9.445 -18.558 25.365 1.00 17.07 220 TYR A O 1
ATOM 1685 N N . LEU A 1 221 ? -8.036 -16.822 25.574 1.00 17.53 221 LEU A N 1
ATOM 1686 C CA . LEU A 1 221 ? -7.950 -16.516 24.127 1.00 16.65 221 LEU A CA 1
ATOM 1687 C C . LEU A 1 221 ? -6.487 -16.497 23.710 1.00 15.28 221 LEU A C 1
ATOM 1688 O O . LEU A 1 221 ? -5.714 -15.773 24.314 1.00 16.09 221 LEU A O 1
ATOM 1693 N N . PHE A 1 222 ? -6.147 -17.094 22.566 1.00 16.42 222 PHE A N 1
ATOM 1694 C CA . PHE A 1 222 ? -4.767 -17.017 22.036 1.00 15.88 222 PHE A CA 1
ATOM 1695 C C . PHE A 1 222 ? -4.836 -17.353 20.558 1.00 15.80 222 PHE A C 1
ATOM 1696 O O . PHE A 1 222 ? -5.847 -17.923 20.176 1.00 16.46 222 PHE A O 1
ATOM 1704 N N . ALA A 1 223 ? -3.848 -16.932 19.791 1.00 16.27 223 ALA A N 1
ATOM 1705 C CA . ALA A 1 223 ? -3.873 -17.059 18.323 1.00 16.56 223 ALA A CA 1
ATOM 1706 C C . ALA A 1 223 ? -2.470 -16.956 17.736 1.00 17.70 223 ALA A C 1
ATOM 1707 O O . ALA A 1 223 ? -1.519 -16.443 18.386 1.00 17.86 223 ALA A O 1
ATOM 1709 N N . SER A 1 224 ? -2.337 -17.335 16.478 1.00 20.35 224 SER A N 1
ATOM 1710 C CA . SER A 1 224 ? -1.047 -17.218 15.773 1.00 20.96 224 SER A CA 1
ATOM 1711 C C . SER A 1 224 ? -0.983 -15.823 15.168 1.00 22.61 224 SER A C 1
ATOM 1712 O O . SER A 1 224 ? -2.038 -15.306 14.778 1.00 20.61 224 SER A O 1
ATOM 1715 N N . LYS A 1 225 ? 0.227 -15.288 15.014 1.00 22.74 225 LYS A N 1
ATOM 1716 C CA . LYS A 1 225 ? 0.448 -13.936 14.457 1.00 27.59 225 LYS A CA 1
ATOM 1717 C C . LYS A 1 225 ? 0.044 -13.952 12.991 1.00 22.37 225 LYS A C 1
ATOM 1718 O O . LYS A 1 225 ? -0.410 -12.919 12.526 1.00 24.42 225 LYS A O 1
ATOM 1724 N N . ASP A 1 226 ? 0.100 -15.105 12.337 1.00 23.09 226 ASP A N 1
ATOM 1725 C CA . ASP A 1 226 ? -0.300 -15.215 10.902 1.00 23.91 226 ASP A CA 1
ATOM 1726 C C . ASP A 1 226 ? -1.828 -15.305 10.804 1.00 22.09 226 ASP A C 1
ATOM 1727 O O . ASP A 1 226 ? -2.317 -15.423 9.672 1.00 19.87 226 ASP A O 1
ATOM 1732 N N . LYS A 1 227 ? -2.534 -15.373 11.945 1.00 20.65 227 LYS A N 1
ATOM 1733 C CA . LYS A 1 227 ? -4.025 -15.408 11.989 1.00 21.77 227 LYS A CA 1
ATOM 1734 C C . LYS A 1 227 ? -4.608 -16.713 11.432 1.00 23.39 227 LYS A C 1
ATOM 1735 O O . LYS A 1 227 ? -5.846 -16.772 11.283 1.00 24.61 227 LYS A O 1
ATOM 1741 N N . ARG A 1 228 ? -3.802 -17.746 11.158 1.00 21.63 228 ARG A N 1
ATOM 1742 C CA . ARG A 1 228 ? -4.312 -19.031 10.601 1.00 24.84 228 ARG A CA 1
ATOM 1743 C C . ARG A 1 228 ? -5.059 -19.817 11.678 1.00 20.82 228 ARG A C 1
ATOM 1744 O O . ARG A 1 228 ? -5.954 -20.584 11.323 1.00 20.25 228 ARG A O 1
ATOM 1752 N N . ILE A 1 229 ? -4.692 -19.660 12.940 1.00 19.47 229 ILE A N 1
ATOM 1753 C CA . ILE A 1 229 ? -5.343 -20.434 14.024 1.00 19.33 229 ILE A CA 1
ATOM 1754 C C . ILE A 1 229 ? -5.612 -19.526 15.225 1.00 18.69 229 ILE A C 1
ATOM 1755 O O . ILE A 1 229 ? -4.835 -18.579 15.471 1.00 19.42 229 ILE A O 1
ATOM 1760 N N . ALA A 1 230 ? -6.760 -19.755 15.869 1.00 18.05 230 ALA A N 1
ATOM 1761 C CA . ALA A 1 230 ? -7.225 -19.005 17.051 1.00 17.79 230 ALA A CA 1
ATOM 1762 C C . ALA A 1 230 ? -7.885 -19.984 18.030 1.00 15.57 230 ALA A C 1
ATOM 1763 O O . ALA A 1 230 ? -8.454 -20.998 17.618 1.00 17.25 230 ALA A O 1
ATOM 1765 N N . PHE A 1 231 ? -7.792 -19.731 19.328 1.00 16.43 231 PHE A N 1
ATOM 1766 C CA . PHE A 1 231 ? -8.186 -20.696 20.362 1.00 16.74 231 PHE A CA 1
ATOM 1767 C C . PHE A 1 231 ? -8.987 -19.954 21.432 1.00 16.99 231 PHE A C 1
ATOM 1768 O O . PHE A 1 231 ? -8.562 -18.842 21.836 1.00 16.95 231 PHE A O 1
ATOM 1776 N N . VAL A 1 232 ? -10.149 -20.509 21.789 1.00 16.30 232 VAL A N 1
ATOM 1777 C CA . VAL A 1 232 ? -10.953 -20.000 22.928 1.00 16.59 232 VAL A CA 1
ATOM 1778 C C . VAL A 1 232 ? -11.297 -21.168 23.857 1.00 15.60 232 VAL A C 1
ATOM 1779 O O . VAL A 1 232 ? -11.941 -22.141 23.437 1.00 17.28 232 VAL A O 1
ATOM 1783 N N . THR A 1 233 ? -10.934 -21.068 25.124 1.00 16.24 233 THR A N 1
ATOM 1784 C CA . THR A 1 233 ? -11.068 -22.206 26.047 1.00 17.16 233 THR A CA 1
ATOM 1785 C C . THR A 1 233 ? -12.369 -22.187 26.873 1.00 17.37 233 THR A C 1
ATOM 1786 O O . THR A 1 233 ? -12.630 -23.215 27.517 1.00 16.02 233 THR A O 1
ATOM 1790 N N . GLY A 1 234 ? -13.145 -21.095 26.841 1.00 17.76 234 GLY A N 1
ATOM 1791 C CA . GLY A 1 234 ? -14.504 -21.044 27.424 1.00 17.14 234 GLY A CA 1
ATOM 1792 C C . GLY A 1 234 ? -15.576 -21.259 26.374 1.00 17.50 234 GLY A C 1
ATOM 1793 O O . GLY A 1 234 ? -15.252 -21.673 25.243 1.00 18.98 234 GLY A O 1
ATOM 1794 N N . HIS A 1 235 ? -16.812 -20.940 26.744 1.00 18.80 235 HIS A N 1
ATOM 1795 C CA . HIS A 1 235 ? -18.033 -21.057 25.922 1.00 20.03 235 HIS A CA 1
ATOM 1796 C C . HIS A 1 235 ? -18.785 -19.720 25.884 1.00 21.05 235 HIS A C 1
ATOM 1797 O O . HIS A 1 235 ? -19.949 -19.646 26.276 1.00 21.42 235 HIS A O 1
ATOM 1804 N N . PRO A 1 236 ? -18.212 -18.642 25.318 1.00 22.07 236 PRO A N 1
ATOM 1805 C CA . PRO A 1 236 ? -18.933 -17.368 25.224 1.00 21.87 236 PRO A CA 1
ATOM 1806 C C . PRO A 1 236 ? -20.180 -17.424 24.324 1.00 19.44 236 PRO A C 1
ATOM 1807 O O . PRO A 1 236 ? -20.976 -16.498 24.382 1.00 19.99 236 PRO A O 1
ATOM 1811 N N . GLU A 1 237 ? -20.325 -18.475 23.518 1.00 17.90 237 GLU A N 1
ATOM 1812 C CA . GLU A 1 237 ? -21.513 -18.698 22.645 1.00 18.31 237 GLU A CA 1
ATOM 1813 C C . GLU A 1 237 ? -22.692 -19.222 23.478 1.00 17.84 237 GLU A C 1
ATOM 1814 O O . GLU A 1 237 ? -23.800 -19.258 22.962 1.00 17.64 237 GLU A O 1
ATOM 1820 N N . TYR A 1 238 ? -22.491 -19.640 24.728 1.00 16.98 238 TYR A N 1
ATOM 1821 C CA . TYR A 1 238 ? -23.564 -20.236 25.539 1.00 15.80 238 TYR A CA 1
ATOM 1822 C C . TYR A 1 238 ? -24.711 -19.237 25.709 1.00 16.67 238 TYR A C 1
ATOM 1823 O O . TYR A 1 238 ? -24.477 -18.025 25.825 1.00 16.23 238 TYR A O 1
ATOM 1832 N N . ASP A 1 239 ? -25.926 -19.786 25.739 1.00 16.17 239 ASP A N 1
ATOM 1833 C CA . ASP A 1 239 ? -27.186 -19.121 26.134 1.00 17.78 239 ASP A CA 1
ATOM 1834 C C . ASP A 1 239 ? -27.159 -18.905 27.651 1.00 16.05 239 ASP A C 1
ATOM 1835 O O . ASP A 1 239 ? -26.395 -19.597 28.333 1.00 17.22 239 ASP A O 1
ATOM 1840 N N . ALA A 1 240 ? -27.996 -18.022 28.172 1.00 16.77 240 ALA A N 1
ATOM 1841 C CA . ALA A 1 240 ? -28.131 -17.821 29.641 1.00 17.30 240 ALA A CA 1
ATOM 1842 C C . ALA A 1 240 ? -28.228 -19.166 30.385 1.00 17.62 240 ALA A C 1
ATOM 1843 O O . ALA A 1 240 ? -27.605 -19.319 31.476 1.00 18.81 240 ALA A O 1
ATOM 1845 N N . GLN A 1 241 ? -29.096 -20.057 29.913 1.00 17.56 241 GLN A N 1
ATOM 1846 C CA . GLN A 1 241 ? -29.496 -21.314 30.601 1.00 21.33 241 GLN A CA 1
ATOM 1847 C C . GLN A 1 241 ? -28.552 -22.507 30.357 1.00 19.48 241 GLN A C 1
ATOM 1848 O O . GLN A 1 241 ? -28.795 -23.534 30.991 1.00 20.68 241 GLN A O 1
ATOM 1854 N N . THR A 1 242 ? -27.550 -22.441 29.473 1.00 18.30 242 THR A N 1
ATOM 1855 C CA . THR A 1 242 ? -26.778 -23.648 29.080 1.00 19.38 242 THR A CA 1
ATOM 1856 C C . THR A 1 242 ? -26.128 -24.317 30.305 1.00 20.09 242 THR A C 1
ATOM 1857 O O . THR A 1 242 ? -26.252 -25.553 30.461 1.00 19.80 242 THR A O 1
ATOM 1861 N N . LEU A 1 243 ? -25.454 -23.552 31.147 1.00 18.97 243 LEU A N 1
ATOM 1862 C CA . LEU A 1 243 ? -24.760 -24.141 32.307 1.00 21.15 243 LEU A CA 1
ATOM 1863 C C . LEU A 1 243 ? -25.793 -24.690 33.292 1.00 21.30 243 LEU A C 1
ATOM 1864 O O . LEU A 1 243 ? -25.452 -25.688 33.985 1.00 20.84 243 LEU A O 1
ATOM 1869 N N . ALA A 1 244 ? -26.979 -24.076 33.390 1.00 21.40 244 ALA A N 1
ATOM 1870 C CA . ALA A 1 244 ? -28.061 -24.549 34.302 1.00 23.22 244 ALA A CA 1
ATOM 1871 C C . ALA A 1 244 ? -28.474 -25.965 33.888 1.00 21.69 244 ALA A C 1
ATOM 1872 O O . ALA A 1 244 ? -28.541 -26.854 34.742 1.00 21.78 244 ALA A O 1
ATOM 1874 N N . GLN A 1 245 ? -28.649 -26.188 32.587 1.00 23.01 245 GLN A N 1
ATOM 1875 C CA . GLN A 1 245 ? -29.044 -27.502 32.020 1.00 23.86 245 GLN A CA 1
ATOM 1876 C C . GLN A 1 245 ? -27.947 -28.544 32.307 1.00 24.36 245 GLN A C 1
ATOM 1877 O O . GLN A 1 245 ? -28.295 -29.663 32.790 1.00 22.53 245 GLN A O 1
ATOM 1883 N N . GLU A 1 246 ? -26.678 -28.204 32.092 1.00 22.04 246 GLU A N 1
ATOM 1884 C CA . GLU A 1 246 ? -25.549 -29.116 32.435 1.00 23.90 246 GLU A CA 1
ATOM 1885 C C . GLU A 1 246 ? -25.642 -29.463 33.926 1.00 24.85 246 GLU A C 1
ATOM 1886 O O . GLU A 1 246 ? -25.552 -30.671 34.299 1.00 26.68 246 GLU A O 1
ATOM 1892 N N . PHE A 1 247 ? -25.852 -28.456 34.764 1.00 24.27 247 PHE A N 1
ATOM 1893 C CA . PHE A 1 247 ? -25.930 -28.651 36.240 1.00 24.33 247 PHE A CA 1
ATOM 1894 C C . PHE A 1 247 ? -27.014 -29.672 36.582 1.00 26.88 247 PHE A C 1
ATOM 1895 O O . PHE A 1 247 ? -26.700 -30.664 37.291 1.00 29.01 247 PHE A O 1
ATOM 1903 N N . PHE A 1 248 ? -28.257 -29.413 36.162 1.00 28.05 248 PHE A N 1
ATOM 1904 C CA . PHE A 1 248 ? -29.443 -30.262 36.480 1.00 32.93 248 PHE A CA 1
ATOM 1905 C C . PHE A 1 248 ? -29.267 -31.683 35.922 1.00 35.09 248 PHE A C 1
ATOM 1906 O O . PHE A 1 248 ? -29.677 -32.657 36.586 1.00 36.14 248 PHE A O 1
ATOM 1914 N N . ARG A 1 249 ? -28.670 -31.798 34.738 1.00 37.09 249 ARG A N 1
ATOM 1915 C CA . ARG A 1 249 ? -28.256 -33.083 34.127 1.00 43.44 249 ARG A CA 1
ATOM 1916 C C . ARG A 1 249 ? -27.270 -33.791 35.074 1.00 41.85 249 ARG A C 1
ATOM 1917 O O . ARG A 1 249 ? -27.513 -34.982 35.376 1.00 40.76 249 ARG A O 1
ATOM 1925 N N . ASP A 1 250 ? -26.228 -33.103 35.550 1.00 36.73 250 ASP A N 1
ATOM 1926 C CA . ASP A 1 250 ? -25.176 -33.695 36.428 1.00 40.59 250 ASP A CA 1
ATOM 1927 C C . ASP A 1 250 ? -25.816 -34.132 37.755 1.00 44.28 250 ASP A C 1
ATOM 1928 O O . ASP A 1 250 ? -25.476 -35.238 38.244 1.00 44.82 250 ASP A O 1
ATOM 1933 N N . VAL A 1 251 ? -26.739 -33.338 38.296 1.00 44.48 251 VAL A N 1
ATOM 1934 C CA . VAL A 1 251 ? -27.550 -33.688 39.498 1.00 44.76 251 VAL A CA 1
ATOM 1935 C C . VAL A 1 251 ? -28.301 -35.007 39.245 1.00 50.17 251 VAL A C 1
ATOM 1936 O O . VAL A 1 251 ? -28.073 -35.968 40.006 1.00 47.79 251 VAL A O 1
ATOM 1940 N N . GLU A 1 252 ? -29.150 -35.058 38.214 1.00 55.44 252 GLU A N 1
ATOM 1941 C CA . GLU A 1 252 ? -30.054 -36.204 37.912 1.00 58.39 252 GLU A CA 1
ATOM 1942 C C . GLU A 1 252 ? -29.237 -37.445 37.548 1.00 57.63 252 GLU A C 1
ATOM 1943 O O . GLU A 1 252 ? -29.780 -38.547 37.698 1.00 56.50 252 GLU A O 1
ATOM 1949 N N . ALA A 1 253 ? -27.988 -37.273 37.101 1.00 56.17 253 ALA A N 1
ATOM 1950 C CA . ALA A 1 253 ? -27.025 -38.372 36.850 1.00 53.82 253 ALA A CA 1
ATOM 1951 C C . ALA A 1 253 ? -26.366 -38.827 38.166 1.00 55.87 253 ALA A C 1
ATOM 1952 O O . ALA A 1 253 ? -25.628 -39.823 38.125 1.00 55.28 253 ALA A O 1
ATOM 1954 N N . GLY A 1 254 ? -26.629 -38.145 39.290 1.00 53.37 254 GLY A N 1
ATOM 1955 C CA . GLY A 1 254 ? -26.059 -38.461 40.614 1.00 52.73 254 GLY A CA 1
ATOM 1956 C C . GLY A 1 254 ? -24.565 -38.172 40.709 1.00 57.52 254 GLY A C 1
ATOM 1957 O O . GLY A 1 254 ? -23.917 -38.769 41.604 1.00 56.29 254 GLY A O 1
ATOM 1958 N N . LEU A 1 255 ? -24.027 -37.271 39.868 1.00 52.93 255 LEU A N 1
ATOM 1959 C CA . LEU A 1 255 ? -22.641 -36.725 39.984 1.00 50.69 255 LEU A CA 1
ATOM 1960 C C . LEU A 1 255 ? -22.531 -35.771 41.189 1.00 47.10 255 LEU A C 1
ATOM 1961 O O . LEU A 1 255 ? -21.401 -35.393 41.506 1.00 45.65 255 LEU A O 1
ATOM 1966 N N . ASP A 1 256 ? -23.649 -35.334 41.785 1.00 48.29 256 ASP A N 1
ATOM 1967 C CA . ASP A 1 256 ? -23.686 -34.342 42.898 1.00 50.50 256 ASP A CA 1
ATOM 1968 C C . ASP A 1 256 ? -22.769 -33.154 42.581 1.00 50.71 256 ASP A C 1
ATOM 1969 O O . ASP A 1 256 ? -21.792 -32.919 43.287 1.00 49.61 256 ASP A O 1
ATOM 1974 N N . PRO A 1 257 ? -23.038 -32.357 41.516 1.00 43.16 257 PRO A N 1
ATOM 1975 C CA . PRO A 1 257 ? -22.136 -31.272 41.124 1.00 38.51 257 PRO A CA 1
ATOM 1976 C C . PRO A 1 257 ? -22.196 -30.084 42.083 1.00 35.87 257 PRO A C 1
ATOM 1977 O O . PRO A 1 257 ? -23.223 -29.886 42.702 1.00 36.35 257 PRO A O 1
ATOM 1981 N N . ASP A 1 258 ? -21.091 -29.339 42.178 1.00 36.71 258 ASP A N 1
ATOM 1982 C CA . ASP A 1 258 ? -21.070 -27.942 42.692 1.00 38.56 258 ASP A CA 1
ATOM 1983 C C . ASP A 1 258 ? -21.953 -27.060 41.788 1.00 33.81 258 ASP A C 1
ATOM 1984 O O . ASP A 1 258 ? -21.958 -27.251 40.539 1.00 32.43 258 ASP A O 1
ATOM 1989 N N . VAL A 1 259 ? -22.706 -26.147 42.400 1.00 33.10 259 VAL A N 1
ATOM 1990 C CA . VAL A 1 259 ? -23.375 -25.017 41.693 1.00 34.54 259 VAL A CA 1
ATOM 1991 C C . VAL A 1 259 ? -22.312 -24.378 40.798 1.00 30.12 259 VAL A C 1
ATOM 1992 O O . VAL A 1 259 ? -21.188 -24.155 41.224 1.00 29.88 259 VAL A O 1
ATOM 1996 N N . PRO A 1 260 ? -22.562 -24.086 39.506 1.00 26.37 260 PRO A N 1
ATOM 1997 C CA . PRO A 1 260 ? -21.579 -23.340 38.725 1.00 24.73 260 PRO A CA 1
ATOM 1998 C C . PRO A 1 260 ? -21.309 -21.990 39.405 1.00 24.25 260 PRO A C 1
ATOM 1999 O O . PRO A 1 260 ? -22.211 -21.423 39.982 1.00 24.02 260 PRO A O 1
ATOM 2003 N N . TYR A 1 261 ? -20.049 -21.550 39.392 1.00 22.81 261 TYR A N 1
ATOM 2004 C CA . TYR A 1 261 ? -19.553 -20.326 40.067 1.00 24.11 261 TYR A CA 1
ATOM 2005 C C . TYR A 1 261 ? -20.162 -19.064 39.420 1.00 22.39 261 TYR A C 1
ATOM 2006 O O . TYR A 1 261 ? -20.181 -18.927 38.171 1.00 19.78 261 TYR A O 1
ATOM 2015 N N . ASN A 1 262 ? -20.640 -18.134 40.248 1.00 21.98 262 ASN A N 1
ATOM 2016 C CA . ASN A 1 262 ? -20.973 -16.748 39.824 1.00 22.34 262 ASN A CA 1
ATOM 2017 C C . ASN A 1 262 ? -21.981 -16.796 38.664 1.00 21.98 262 ASN A C 1
ATOM 2018 O O . ASN A 1 262 ? -21.786 -16.068 37.644 1.00 21.04 262 ASN A O 1
ATOM 2023 N N . TYR A 1 263 ? -23.041 -17.607 38.795 1.00 22.29 263 TYR A N 1
ATOM 2024 C CA . TYR A 1 263 ? -23.891 -18.000 37.632 1.00 21.97 263 TYR A CA 1
ATOM 2025 C C . TYR A 1 263 ? -25.367 -17.779 37.962 1.00 23.61 263 TYR A C 1
ATOM 2026 O O . TYR A 1 263 ? -26.018 -17.030 37.214 1.00 23.23 263 TYR A O 1
ATOM 2035 N N . PHE A 1 264 ? -25.873 -18.444 39.013 1.00 23.19 264 PHE A N 1
ATOM 2036 C CA . PHE A 1 264 ? -27.281 -18.338 39.475 1.00 23.21 264 PHE A CA 1
ATOM 2037 C C . PHE A 1 264 ? -27.377 -17.150 40.432 1.00 27.20 264 PHE A C 1
ATOM 2038 O O . PHE A 1 264 ? -26.501 -17.018 41.280 1.00 24.02 264 PHE A O 1
ATOM 2046 N N . PRO A 1 265 ? -28.378 -16.240 40.301 1.00 26.23 265 PRO A N 1
ATOM 2047 C CA . PRO A 1 265 ? -28.609 -15.197 41.295 1.00 27.82 265 PRO A CA 1
ATOM 2048 C C . PRO A 1 265 ? -28.612 -15.796 42.706 1.00 26.50 265 PRO A C 1
ATOM 2049 O O . PRO A 1 265 ? -29.286 -16.775 42.917 1.00 26.95 265 PRO A O 1
ATOM 2053 N N . HIS A 1 266 ? -27.785 -15.233 43.590 1.00 32.01 266 HIS A N 1
ATOM 2054 C CA . HIS A 1 266 ? -27.595 -15.632 45.012 1.00 35.61 266 HIS A CA 1
ATOM 2055 C C . HIS A 1 266 ? -27.205 -17.114 45.114 1.00 35.83 266 HIS A C 1
ATOM 2056 O O . HIS A 1 266 ? -27.425 -17.709 46.184 1.00 32.57 266 HIS A O 1
ATOM 2063 N N . ASN A 1 267 ? -26.600 -17.689 44.060 1.00 34.11 267 ASN A N 1
ATOM 2064 C CA . ASN A 1 267 ? -26.147 -19.113 44.024 1.00 34.85 267 ASN A CA 1
ATOM 2065 C C . ASN A 1 267 ? -27.299 -20.073 44.310 1.00 32.85 267 ASN A C 1
ATOM 2066 O O . ASN A 1 267 ? -27.033 -21.162 44.841 1.00 32.47 267 ASN A O 1
ATOM 2071 N N . ASP A 1 268 ? -28.512 -19.705 43.921 1.00 32.78 268 ASP A N 1
ATOM 2072 C CA . ASP A 1 268 ? -29.729 -20.534 44.102 1.00 35.30 268 ASP A CA 1
ATOM 2073 C C . ASP A 1 268 ? -30.141 -21.073 42.738 1.00 31.81 268 ASP A C 1
ATOM 2074 O O . ASP A 1 268 ? -30.549 -20.294 41.887 1.00 28.62 268 ASP A O 1
ATOM 2079 N N . PRO A 1 269 ? -30.072 -22.400 42.491 1.00 32.96 269 PRO A N 1
ATOM 2080 C CA . PRO A 1 269 ? -30.426 -22.959 41.184 1.00 33.92 269 PRO A CA 1
ATOM 2081 C C . PRO A 1 269 ? -31.898 -22.813 40.754 1.00 35.80 269 PRO A C 1
ATOM 2082 O O . PRO A 1 269 ? -32.201 -23.116 39.608 1.00 31.15 269 PRO A O 1
ATOM 2086 N N . GLN A 1 270 ? -32.776 -22.333 41.642 1.00 33.75 270 GLN A N 1
ATOM 2087 C CA . GLN A 1 270 ? -34.188 -22.048 41.289 1.00 35.19 270 GLN A CA 1
ATOM 2088 C C . GLN A 1 270 ? -34.298 -20.656 40.648 1.00 31.43 270 GLN A C 1
ATOM 2089 O O . GLN A 1 270 ? -35.305 -20.422 39.980 1.00 28.35 270 GLN A O 1
ATOM 2095 N N . ASN A 1 271 ? -33.298 -19.776 40.809 1.00 28.79 271 ASN A N 1
ATOM 2096 C CA . ASN A 1 271 ? -33.310 -18.399 40.239 1.00 26.18 271 ASN A CA 1
ATOM 2097 C C . ASN A 1 271 ? -32.875 -18.450 38.770 1.00 26.47 271 ASN A C 1
ATOM 2098 O O . ASN A 1 271 ? -32.240 -19.440 38.349 1.00 33.36 271 ASN A O 1
ATOM 2103 N N . THR A 1 272 ? -33.254 -17.447 38.003 1.00 24.91 272 THR A N 1
ATOM 2104 C CA . THR A 1 272 ? -33.075 -17.448 36.526 1.00 24.65 272 THR A CA 1
ATOM 2105 C C . THR A 1 272 ? -31.690 -16.848 36.249 1.00 24.97 272 THR A C 1
ATOM 2106 O O . THR A 1 272 ? -31.424 -15.697 36.635 1.00 23.08 272 THR A O 1
ATOM 2110 N N . PRO A 1 273 ? -30.750 -17.611 35.635 1.00 22.16 273 PRO A N 1
ATOM 2111 C CA . PRO A 1 273 ? -29.432 -17.073 35.293 1.00 22.16 273 PRO A CA 1
ATOM 2112 C C . PRO A 1 273 ? -29.520 -16.095 34.124 1.00 22.28 273 PRO A C 1
ATOM 2113 O O . PRO A 1 273 ? -30.329 -16.275 33.234 1.00 20.69 273 PRO A O 1
ATOM 2117 N N . ARG A 1 274 ? -28.674 -15.070 34.137 1.00 22.45 274 ARG A N 1
ATOM 2118 C CA . ARG A 1 274 ? -28.546 -14.151 32.971 1.00 21.52 274 ARG A CA 1
ATOM 2119 C C . ARG A 1 274 ? -27.256 -14.472 32.207 1.00 19.44 274 ARG A C 1
ATOM 2120 O O . ARG A 1 274 ? -26.305 -15.005 32.811 1.00 19.76 274 ARG A O 1
ATOM 2128 N N . ALA A 1 275 ? -27.211 -14.182 30.901 1.00 17.33 275 ALA A N 1
ATOM 2129 C CA . ALA A 1 275 ? -25.996 -14.291 30.071 1.00 17.52 275 ALA A CA 1
ATOM 2130 C C . ALA A 1 275 ? -25.088 -13.070 30.317 1.00 18.50 275 ALA A C 1
ATOM 2131 O O . ALA A 1 275 ? -25.012 -12.162 29.438 1.00 18.19 275 ALA A O 1
ATOM 2133 N N . SER A 1 276 ? -24.433 -13.054 31.477 1.00 18.36 276 SER A N 1
ATOM 2134 C CA . SER A 1 276 ? -23.546 -11.969 31.979 1.00 19.95 276 SER A CA 1
ATOM 2135 C C . SER A 1 276 ? -22.265 -11.819 31.126 1.00 19.31 276 SER A C 1
ATOM 2136 O O . SER A 1 276 ? -21.534 -10.863 31.361 1.00 19.26 276 SER A O 1
ATOM 2139 N N . TRP A 1 277 ? -22.061 -12.660 30.100 1.00 18.00 277 TRP A N 1
ATOM 2140 C CA . TRP A 1 277 ? -20.829 -12.813 29.289 1.00 15.80 277 TRP A CA 1
ATOM 2141 C C . TRP A 1 277 ? -21.190 -12.509 27.835 1.00 14.66 277 TRP A C 1
ATOM 2142 O O . TRP A 1 277 ? -20.329 -12.643 27.003 1.00 14.39 277 TRP A O 1
ATOM 2153 N N . ARG A 1 278 ? -22.428 -12.094 27.578 1.00 14.72 278 ARG A N 1
ATOM 2154 C CA . ARG A 1 278 ? -22.900 -11.910 26.166 1.00 13.70 278 ARG A CA 1
ATOM 2155 C C . ARG A 1 278 ? -21.994 -10.956 25.391 1.00 13.98 278 ARG A C 1
ATOM 2156 O O . ARG A 1 278 ? -21.724 -11.243 24.144 1.00 13.76 278 ARG A O 1
ATOM 2164 N N . SER A 1 279 ? -21.714 -9.780 25.947 1.00 14.72 279 SER A N 1
ATOM 2165 C CA . SER A 1 279 ? -20.983 -8.672 25.263 1.00 15.77 279 SER A CA 1
ATOM 2166 C C . SER A 1 279 ? -19.667 -9.168 24.639 1.00 14.34 279 SER A C 1
ATOM 2167 O O . SER A 1 279 ? -19.414 -8.920 23.409 1.00 14.91 279 SER A O 1
ATOM 2170 N N . HIS A 1 280 ? -18.865 -9.885 25.394 1.00 14.80 280 HIS A N 1
ATOM 2171 C CA . HIS A 1 280 ? -17.489 -10.235 24.954 1.00 15.48 280 HIS A CA 1
ATOM 2172 C C . HIS A 1 280 ? -17.553 -11.475 24.067 1.00 14.86 280 HIS A C 1
ATOM 2173 O O . HIS A 1 280 ? -16.608 -11.626 23.258 1.00 15.07 280 HIS A O 1
ATOM 2180 N N . GLY A 1 281 ? -18.648 -12.256 24.113 1.00 14.41 281 GLY A N 1
ATOM 2181 C CA . GLY A 1 281 ? -18.895 -13.259 23.057 1.00 14.29 281 GLY A CA 1
ATOM 2182 C C . GLY A 1 281 ? -19.141 -12.601 21.720 1.00 15.97 281 GLY A C 1
ATOM 2183 O O . GLY A 1 281 ? -18.613 -13.100 20.681 1.00 16.09 281 GLY A O 1
ATOM 2184 N N . ASN A 1 282 ? -19.991 -11.568 21.703 1.00 16.66 282 ASN A N 1
ATOM 2185 C CA . ASN A 1 282 ? -20.281 -10.805 20.459 1.00 17.39 282 ASN A CA 1
ATOM 2186 C C . ASN A 1 282 ? -18.995 -10.155 19.948 1.00 16.02 282 ASN A C 1
ATOM 2187 O O . ASN A 1 282 ? -18.742 -10.218 18.739 1.00 16.35 282 ASN A O 1
ATOM 2192 N N . LEU A 1 283 ? -18.235 -9.483 20.801 1.00 15.12 283 LEU A N 1
ATOM 2193 C CA . LEU A 1 283 ? -16.983 -8.815 20.359 1.00 16.27 283 LEU A CA 1
ATOM 2194 C C . LEU A 1 283 ? -16.025 -9.864 19.771 1.00 16.67 283 LEU A C 1
ATOM 2195 O O . LEU A 1 283 ? -15.537 -9.670 18.618 1.00 15.78 283 LEU A O 1
ATOM 2200 N N . LEU A 1 284 ? -15.860 -10.995 20.456 1.00 14.87 284 LEU A N 1
ATOM 2201 C CA . LEU A 1 284 ? -14.937 -12.078 19.983 1.00 15.75 284 LEU A CA 1
ATOM 2202 C C . LEU A 1 284 ? -15.300 -12.504 18.560 1.00 16.09 284 LEU A C 1
ATOM 2203 O O . LEU A 1 284 ? -14.416 -12.458 17.682 1.00 15.97 284 LEU A O 1
ATOM 2208 N N . PHE A 1 285 ? -16.563 -12.887 18.326 1.00 16.33 285 PHE A N 1
ATOM 2209 C CA . PHE A 1 285 ? -16.946 -13.431 17.000 1.00 17.40 285 PHE A CA 1
ATOM 2210 C C . PHE A 1 285 ? -16.929 -12.386 15.901 1.00 16.47 285 PHE A C 1
ATOM 2211 O O . PHE A 1 285 ? -16.574 -12.751 14.740 1.00 16.17 285 PHE A O 1
ATOM 2219 N N . THR A 1 286 ? -17.326 -11.153 16.193 1.00 18.38 286 THR A N 1
ATOM 2220 C CA . THR A 1 286 ? -17.279 -10.018 15.237 1.00 18.59 286 THR A CA 1
ATOM 2221 C C . THR A 1 286 ? -15.809 -9.792 14.860 1.00 17.18 286 THR A C 1
ATOM 2222 O O . THR A 1 286 ? -15.510 -9.656 13.637 1.00 16.96 286 THR A O 1
ATOM 2226 N N . ASN A 1 287 ? -14.926 -9.769 15.850 1.00 16.39 287 ASN A N 1
ATOM 2227 C CA . ASN A 1 287 ? -13.460 -9.593 15.631 1.00 17.01 287 ASN A CA 1
ATOM 2228 C C . ASN A 1 287 ? -12.893 -10.748 14.812 1.00 16.99 287 ASN A C 1
ATOM 2229 O O . ASN A 1 287 ? -12.064 -10.494 13.898 1.00 18.38 287 ASN A O 1
ATOM 2234 N N . TRP A 1 288 ? -13.316 -11.973 15.106 1.00 16.73 288 TRP A N 1
ATOM 2235 C CA . TRP A 1 288 ? -12.783 -13.156 14.396 1.00 17.13 288 TRP A CA 1
ATOM 2236 C C . TRP A 1 288 ? -13.198 -13.054 12.930 1.00 16.80 288 TRP A C 1
ATOM 2237 O O . TRP A 1 288 ? -12.326 -13.110 12.065 1.00 17.13 288 TRP A O 1
ATOM 2248 N N . LEU A 1 289 ? -14.476 -12.815 12.663 1.00 18.93 289 LEU A N 1
ATOM 2249 C CA . LEU A 1 289 ? -14.963 -12.670 11.265 1.00 20.18 289 LEU A CA 1
ATOM 2250 C C . LEU A 1 289 ? -14.248 -11.502 10.580 1.00 20.55 289 LEU A C 1
ATOM 2251 O O . LEU A 1 289 ? -13.872 -11.645 9.410 1.00 19.90 289 LEU A O 1
ATOM 2256 N N . ASN A 1 290 ? -14.131 -10.352 11.240 1.00 18.75 290 ASN A N 1
ATOM 2257 C CA . ASN A 1 290 ? -13.668 -9.111 10.564 1.00 19.73 290 ASN A CA 1
ATOM 2258 C C . ASN A 1 290 ? -12.164 -9.192 10.295 1.00 20.94 290 ASN A C 1
ATOM 2259 O O . ASN A 1 290 ? -11.738 -8.737 9.257 1.00 21.97 290 ASN A O 1
ATOM 2264 N N . TYR A 1 291 ? -11.373 -9.717 11.221 1.00 19.43 291 TYR A N 1
ATOM 2265 C CA . TYR A 1 291 ? -9.894 -9.557 11.164 1.00 19.62 291 TYR A CA 1
ATOM 2266 C C . TYR A 1 291 ? -9.186 -10.866 10.784 1.00 19.75 291 TYR A C 1
ATOM 2267 O O . TYR A 1 291 ? -7.991 -10.806 10.419 1.00 20.60 291 TYR A O 1
ATOM 2276 N N . TYR A 1 292 ? -9.830 -12.014 10.983 1.00 17.99 292 TYR A N 1
ATOM 2277 C CA . TYR A 1 292 ? -9.194 -13.347 10.827 1.00 18.41 292 TYR A CA 1
ATOM 2278 C C . TYR A 1 292 ? -9.796 -14.044 9.622 1.00 18.98 292 TYR A C 1
ATOM 2279 O O . TYR A 1 292 ? -9.024 -14.441 8.764 1.00 20.91 292 TYR A O 1
ATOM 2288 N N . VAL A 1 293 ? -11.127 -14.109 9.520 1.00 19.96 293 VAL A N 1
ATOM 2289 C CA . VAL A 1 293 ? -11.793 -14.818 8.393 1.00 18.85 293 VAL A CA 1
ATOM 2290 C C . VAL A 1 293 ? -11.734 -13.906 7.175 1.00 22.16 293 VAL A C 1
ATOM 2291 O O . VAL A 1 293 ? -11.332 -14.366 6.107 1.00 22.98 293 VAL A O 1
ATOM 2295 N N . TYR A 1 294 ? -12.182 -12.671 7.319 1.00 23.58 294 TYR A N 1
ATOM 2296 C CA . TYR A 1 294 ? -12.267 -11.710 6.194 1.00 24.74 294 TYR A CA 1
ATOM 2297 C C . TYR A 1 294 ? -10.897 -11.072 5.963 1.00 28.18 294 TYR A C 1
ATOM 2298 O O . TYR A 1 294 ? -10.415 -11.077 4.818 1.00 30.67 294 TYR A O 1
ATOM 2307 N N . GLN A 1 295 ? -10.329 -10.475 7.009 1.00 28.58 295 GLN A N 1
ATOM 2308 C CA . GLN A 1 295 ? -8.986 -9.816 6.983 1.00 34.95 295 GLN A CA 1
ATOM 2309 C C . GLN A 1 295 ? -9.093 -8.423 6.328 1.00 41.33 295 GLN A C 1
ATOM 2310 O O . GLN A 1 295 ? -9.004 -8.319 5.083 1.00 40.18 295 GLN A O 1
ATOM 2316 N N . ILE A 1 296 ? -9.266 -7.390 7.163 1.00 43.36 296 ILE A N 1
ATOM 2317 C CA . ILE A 1 296 ? -9.063 -5.952 6.794 1.00 50.33 296 ILE A CA 1
ATOM 2318 C C . ILE A 1 296 ? -7.555 -5.674 6.669 1.00 49.07 296 ILE A C 1
ATOM 2319 O O . ILE A 1 296 ? -7.082 -5.378 5.565 1.00 50.07 296 ILE A O 1
ATOM 2324 N N . PRO B 1 2 ? -24.809 -11.169 7.163 1.00 25.47 2 PRO B N 1
ATOM 2325 C CA . PRO B 1 2 ? -25.712 -12.214 7.688 1.00 25.41 2 PRO B CA 1
ATOM 2326 C C . PRO B 1 2 ? -25.320 -13.590 7.121 1.00 23.97 2 PRO B C 1
ATOM 2327 O O . PRO B 1 2 ? -24.644 -13.660 6.095 1.00 21.86 2 PRO B O 1
ATOM 2331 N N . ILE B 1 3 ? -25.689 -14.645 7.830 1.00 21.54 3 ILE B N 1
ATOM 2332 C CA . ILE B 1 3 ? -25.417 -16.050 7.413 1.00 21.96 3 ILE B CA 1
ATOM 2333 C C . ILE B 1 3 ? -26.349 -16.434 6.262 1.00 21.25 3 ILE B C 1
ATOM 2334 O O . ILE B 1 3 ? -27.460 -15.843 6.117 1.00 21.43 3 ILE B O 1
ATOM 2339 N N . ARG B 1 4 ? -25.905 -17.418 5.497 1.00 21.99 4 ARG B N 1
ATOM 2340 C CA . ARG B 1 4 ? -26.744 -18.172 4.540 1.00 22.03 4 ARG B CA 1
ATOM 2341 C C . ARG B 1 4 ? -26.683 -19.659 4.894 1.00 21.81 4 ARG B C 1
ATOM 2342 O O . ARG B 1 4 ? -25.570 -20.226 4.912 1.00 21.48 4 ARG B O 1
ATOM 2350 N N . VAL B 1 5 ? -27.841 -2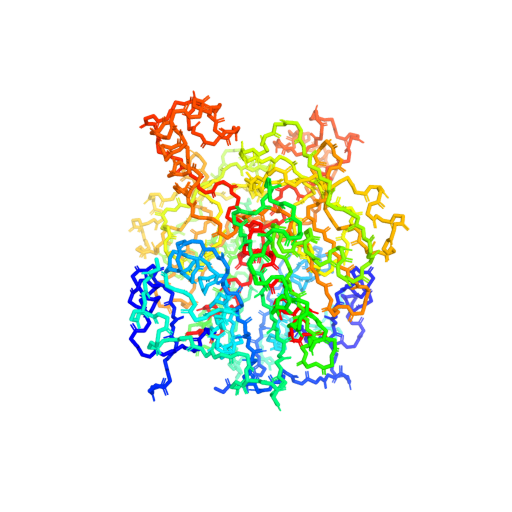0.257 5.175 1.00 20.85 5 VAL B N 1
ATOM 2351 C CA . VAL B 1 5 ? -27.950 -21.653 5.665 1.00 23.79 5 VAL B CA 1
ATOM 2352 C C . VAL B 1 5 ? -28.992 -22.398 4.832 1.00 27.05 5 VAL B C 1
ATOM 2353 O O . VAL B 1 5 ? -29.774 -21.779 4.113 1.00 26.06 5 VAL B O 1
ATOM 2357 N N . PRO B 1 6 ? -29.039 -23.751 4.894 1.00 28.37 6 PRO B N 1
ATOM 2358 C CA . PRO B 1 6 ? -30.133 -24.499 4.266 1.00 29.75 6 PRO B CA 1
ATOM 2359 C C . PRO B 1 6 ? -31.509 -24.018 4.766 1.00 29.01 6 PRO B C 1
ATOM 2360 O O . PRO B 1 6 ? -31.667 -23.677 5.964 1.00 24.19 6 PRO B O 1
ATOM 2364 N N . ASP B 1 7 ? -32.487 -24.005 3.856 1.00 30.86 7 ASP B N 1
ATOM 2365 C CA . ASP B 1 7 ? -33.875 -23.492 4.069 1.00 31.83 7 ASP B CA 1
ATOM 2366 C C . ASP B 1 7 ? -34.553 -24.017 5.358 1.00 31.46 7 ASP B C 1
ATOM 2367 O O . ASP B 1 7 ? -35.242 -23.210 6.036 1.00 31.81 7 ASP B O 1
ATOM 2372 N N . GLU B 1 8 ? -34.438 -25.311 5.679 1.00 28.67 8 GLU B N 1
ATOM 2373 C CA . GLU B 1 8 ? -35.218 -25.966 6.768 1.00 28.33 8 GLU B CA 1
ATOM 2374 C C . GLU B 1 8 ? -34.400 -26.082 8.057 1.00 24.76 8 GLU B C 1
ATOM 2375 O O . GLU B 1 8 ? -34.920 -26.665 9.049 1.00 23.94 8 GLU B O 1
ATOM 2381 N N . LEU B 1 9 ? -33.150 -25.598 8.055 1.00 23.06 9 LEU B N 1
ATOM 2382 C CA . LEU B 1 9 ? -32.306 -25.661 9.267 1.00 21.50 9 LEU B CA 1
ATOM 2383 C C . LEU B 1 9 ? -33.080 -25.019 10.402 1.00 18.51 9 LEU B C 1
ATOM 2384 O O . LEU B 1 9 ? -33.653 -23.940 10.236 1.00 20.56 9 LEU B O 1
ATOM 2389 N N . PRO B 1 10 ? -33.134 -25.627 11.603 1.00 19.90 10 PRO B N 1
ATOM 2390 C CA . PRO B 1 10 ? -33.888 -25.029 12.701 1.00 20.74 10 PRO B CA 1
ATOM 2391 C C . PRO B 1 10 ? -33.524 -23.577 13.034 1.00 20.80 10 PRO B C 1
ATOM 2392 O O . PRO B 1 10 ? -34.382 -22.836 13.504 1.00 20.20 10 PRO B O 1
ATOM 2396 N N . ALA B 1 11 ? -32.268 -23.194 12.805 1.00 19.07 11 ALA B N 1
ATOM 2397 C CA . ALA B 1 11 ? -31.768 -21.843 13.112 1.00 19.68 11 ALA B CA 1
ATOM 2398 C C . ALA B 1 11 ? -32.567 -20.793 12.357 1.00 19.58 11 ALA B C 1
ATOM 2399 O O . ALA B 1 11 ? -32.685 -19.695 12.884 1.00 20.49 11 ALA B O 1
ATOM 2401 N N . VAL B 1 12 ? -33.038 -21.095 11.134 1.00 22.04 12 VAL B N 1
ATOM 2402 C CA . VAL B 1 12 ? -33.789 -20.095 10.323 1.00 22.83 12 VAL B CA 1
ATOM 2403 C C . VAL B 1 12 ? -34.950 -19.534 11.153 1.00 23.62 12 VAL B C 1
ATOM 2404 O O . VAL B 1 12 ? -34.898 -18.313 11.484 1.00 23.33 12 VAL B O 1
ATOM 2408 N N . ASN B 1 13 ? -35.926 -20.358 11.546 1.00 23.48 13 ASN B N 1
ATOM 2409 C CA . ASN B 1 13 ? -37.108 -19.845 12.281 1.00 24.31 13 ASN B CA 1
ATOM 2410 C C . ASN B 1 13 ? -36.671 -19.411 13.679 1.00 23.19 13 ASN B C 1
ATOM 2411 O O . ASN B 1 13 ? -37.218 -18.420 14.184 1.00 22.82 13 ASN B O 1
ATOM 2416 N N . PHE B 1 14 ? -35.727 -20.117 14.283 1.00 19.90 14 PHE B N 1
ATOM 2417 C CA . PHE B 1 14 ? -35.342 -19.852 15.696 1.00 20.53 14 PHE B CA 1
ATOM 2418 C C . PHE B 1 14 ? -34.664 -18.471 15.770 1.00 21.39 14 PHE B C 1
ATOM 2419 O O . PHE B 1 14 ? -34.971 -17.698 16.674 1.00 20.10 14 PHE B O 1
ATOM 2427 N N . LEU B 1 15 ? -33.752 -18.155 14.855 1.00 20.98 15 LEU B N 1
ATOM 2428 C CA . LEU B 1 15 ? -33.049 -16.843 14.915 1.00 21.56 15 LEU B CA 1
ATOM 2429 C C . LEU B 1 15 ? -33.995 -15.728 14.466 1.00 21.50 15 LEU B C 1
ATOM 2430 O O . LEU B 1 15 ? -33.934 -14.635 15.075 1.00 20.36 15 LEU B O 1
ATOM 2435 N N . ARG B 1 16 ? -34.856 -15.979 13.469 1.00 23.26 16 ARG B N 1
ATOM 2436 C CA . ARG B 1 16 ? -35.843 -14.966 13.004 1.00 24.70 16 ARG B CA 1
ATOM 2437 C C . ARG B 1 16 ? -36.737 -14.565 14.187 1.00 25.43 16 ARG B C 1
ATOM 2438 O O . ARG B 1 16 ? -37.033 -13.375 14.298 1.00 22.53 16 ARG B O 1
ATOM 2446 N N . GLU B 1 17 ? -37.031 -15.486 15.095 1.00 28.33 17 GLU B N 1
ATOM 2447 C CA . GLU B 1 17 ? -37.854 -15.221 16.304 1.00 32.58 17 GLU B CA 1
ATOM 2448 C C . GLU B 1 17 ? -37.085 -14.355 17.305 1.00 33.08 17 GLU B C 1
ATOM 2449 O O . GLU B 1 17 ? -37.728 -13.768 18.161 1.00 36.88 17 GLU B O 1
ATOM 2455 N N . GLU B 1 18 ? -35.758 -14.306 17.244 1.00 29.92 18 GLU B N 1
ATOM 2456 C CA . GLU B 1 18 ? -34.978 -13.351 18.084 1.00 29.00 18 GLU B CA 1
ATOM 2457 C C . GLU B 1 18 ? -34.600 -12.116 17.268 1.00 25.89 18 GLU B C 1
ATOM 2458 O O . GLU B 1 18 ? -33.657 -11.409 17.685 1.00 25.85 18 GLU B O 1
ATOM 2464 N N . ASN B 1 19 ? -35.258 -11.851 16.136 1.00 22.22 19 ASN B N 1
ATOM 2465 C CA . ASN B 1 19 ? -35.040 -10.597 15.371 1.00 23.58 19 ASN B CA 1
ATOM 2466 C C . ASN B 1 19 ? -33.647 -10.634 14.698 1.00 24.10 19 ASN B C 1
ATOM 2467 O O . ASN B 1 19 ? -33.009 -9.549 14.521 1.00 21.33 19 ASN B O 1
ATOM 2472 N N . VAL B 1 20 ? -33.168 -11.819 14.303 1.00 22.78 20 VAL B N 1
ATOM 2473 C CA . VAL B 1 20 ? -31.887 -11.966 13.551 1.00 24.49 20 VAL B CA 1
ATOM 2474 C C . VAL B 1 20 ? -32.235 -12.256 12.085 1.00 25.73 20 VAL B C 1
ATOM 2475 O O . VAL B 1 20 ? -32.968 -13.219 11.832 1.00 27.22 20 VAL B O 1
ATOM 2479 N N . PHE B 1 21 ? -31.685 -11.480 11.158 1.00 27.33 21 PHE B N 1
ATOM 2480 C CA . PHE B 1 21 ? -31.875 -11.682 9.704 1.00 29.85 21 PHE B CA 1
ATOM 2481 C C . PHE B 1 21 ? -31.008 -12.860 9.301 1.00 26.22 21 PHE B C 1
ATOM 2482 O O . PHE B 1 21 ? -29.834 -12.927 9.673 1.00 27.93 21 PHE B O 1
ATOM 2490 N N . VAL B 1 22 ? -31.612 -13.793 8.572 1.00 25.27 22 VAL B N 1
ATOM 2491 C CA . VAL B 1 22 ? -30.999 -15.079 8.150 1.00 23.10 22 VAL B CA 1
ATOM 2492 C C . VAL B 1 22 ? -31.363 -15.268 6.675 1.00 23.58 22 VAL B C 1
ATOM 2493 O O . VAL B 1 22 ? -32.554 -15.125 6.326 1.00 23.25 22 VAL B O 1
ATOM 2497 N N . MET B 1 23 ? -30.382 -15.555 5.850 1.00 22.77 23 MET B N 1
ATOM 2498 C CA . MET B 1 23 ? -30.603 -15.883 4.415 1.00 25.97 23 MET B CA 1
ATOM 2499 C C . MET B 1 23 ? -30.555 -17.398 4.205 1.00 25.68 23 MET B C 1
ATOM 2500 O O . MET B 1 23 ? -30.045 -18.104 5.054 1.00 25.35 23 MET B O 1
ATOM 2505 N N . THR B 1 24 ? -31.100 -17.906 3.105 1.00 27.67 24 THR B N 1
ATOM 2506 C CA . THR B 1 24 ? -31.183 -19.368 2.882 1.00 28.44 24 THR B CA 1
ATOM 2507 C C . THR B 1 24 ? -30.717 -19.675 1.467 1.00 28.34 24 THR B C 1
ATOM 2508 O O . THR B 1 24 ? -30.665 -18.758 0.668 1.00 25.98 24 THR B O 1
ATOM 2512 N N . THR B 1 25 ? -30.350 -20.931 1.243 1.00 32.84 25 THR B N 1
ATOM 2513 C CA . THR B 1 25 ? -30.075 -21.536 -0.087 1.00 36.75 25 THR B CA 1
ATOM 2514 C C . THR B 1 25 ? -31.029 -20.943 -1.127 1.00 36.06 25 THR B C 1
ATOM 2515 O O . THR B 1 25 ? -30.548 -20.460 -2.145 1.00 39.86 25 THR B O 1
ATOM 2519 N N . SER B 1 26 ? -32.334 -20.970 -0.874 1.00 41.13 26 SER B N 1
ATOM 2520 C CA . SER B 1 26 ? -33.362 -20.595 -1.878 1.00 45.80 26 SER B CA 1
ATOM 2521 C C . SER B 1 26 ? -33.479 -19.068 -1.990 1.00 48.62 26 SER B C 1
ATOM 2522 O O . SER B 1 26 ? -33.784 -18.609 -3.086 1.00 52.62 26 SER B O 1
ATOM 2525 N N . ARG B 1 27 ? -33.248 -18.303 -0.919 1.00 47.90 27 ARG B N 1
ATOM 2526 C CA . ARG B 1 27 ? -33.463 -16.825 -0.937 1.00 51.79 27 ARG B CA 1
ATOM 2527 C C . ARG B 1 27 ? -32.329 -16.088 -0.197 1.00 47.80 27 ARG B C 1
ATOM 2528 O O . ARG B 1 27 ? -32.314 -16.046 1.076 1.00 36.97 27 ARG B O 1
ATOM 2536 N N . ALA B 1 28 ? -31.439 -15.456 -0.963 1.00 44.74 28 ALA B N 1
ATOM 2537 C CA . ALA B 1 28 ? -30.259 -14.737 -0.431 1.00 44.99 28 ALA B CA 1
ATOM 2538 C C . ALA B 1 28 ? -29.849 -13.586 -1.364 1.00 43.01 28 ALA B C 1
ATOM 2539 O O . ALA B 1 28 ? -30.053 -13.675 -2.595 1.00 38.00 28 ALA B O 1
ATOM 2541 N N . SER B 1 29 ? -29.249 -12.549 -0.790 1.00 43.16 29 SER B N 1
ATOM 2542 C CA . SER B 1 29 ? -28.618 -11.430 -1.535 1.00 43.59 29 SER B CA 1
ATOM 2543 C C . SER B 1 29 ? -27.256 -11.116 -0.909 1.00 43.99 29 SER B C 1
ATOM 2544 O O . SER B 1 29 ? -27.054 -11.413 0.306 1.00 39.81 29 SER B O 1
ATOM 2547 N N . GLY B 1 30 ? -26.361 -10.523 -1.698 1.00 39.10 30 GLY B N 1
ATOM 2548 C CA . GLY B 1 30 ? -24.990 -10.204 -1.256 1.00 39.93 30 GLY B CA 1
ATOM 2549 C C . GLY B 1 30 ? -24.928 -8.957 -0.387 1.00 35.28 30 GLY B C 1
ATOM 2550 O O . GLY B 1 30 ? -25.924 -8.213 -0.315 1.00 31.41 30 GLY B O 1
ATOM 2551 N N . GLN B 1 31 ? -23.783 -8.762 0.271 1.00 39.60 31 GLN B N 1
ATOM 2552 C CA . GLN B 1 31 ? -23.343 -7.467 0.845 1.00 42.43 31 GLN B CA 1
ATOM 2553 C C . GLN B 1 31 ? -23.361 -6.434 -0.289 1.00 46.82 31 GLN B C 1
ATOM 2554 O O . GLN B 1 31 ? -22.780 -6.740 -1.357 1.00 46.10 31 GLN B O 1
ATOM 2560 N N . GLU B 1 32 ? -24.037 -5.294 -0.070 1.00 50.28 32 GLU B N 1
ATOM 2561 C CA . GLU B 1 32 ? -23.996 -4.098 -0.951 1.00 51.54 32 GLU B CA 1
ATOM 2562 C C . GLU B 1 32 ? -22.559 -3.585 -0.986 1.00 48.17 32 GLU B C 1
ATOM 2563 O O . GLU B 1 32 ? -21.955 -3.465 0.078 1.00 48.20 32 GLU B O 1
ATOM 2569 N N . ILE B 1 33 ? -22.044 -3.273 -2.171 1.00 47.91 33 ILE B N 1
ATOM 2570 C CA . ILE B 1 33 ? -20.580 -3.078 -2.378 1.00 48.39 33 ILE B CA 1
ATOM 2571 C C . ILE B 1 33 ? -20.194 -1.610 -2.188 1.00 46.02 33 ILE B C 1
ATOM 2572 O O . ILE B 1 33 ? -18.980 -1.334 -2.121 1.00 43.13 33 ILE B O 1
ATOM 2577 N N . ARG B 1 34 ? -21.149 -0.686 -2.151 1.00 41.90 34 ARG B N 1
ATOM 2578 C CA . ARG B 1 34 ? -20.794 0.750 -2.288 1.00 41.63 34 ARG B CA 1
ATOM 2579 C C . ARG B 1 34 ? -20.268 1.215 -0.931 1.00 36.14 34 ARG B C 1
ATOM 2580 O O . ARG B 1 34 ? -20.735 0.768 0.112 1.00 30.98 34 ARG B O 1
ATOM 2588 N N . PRO B 1 35 ? -19.209 2.049 -0.913 1.00 30.32 35 PRO B N 1
ATOM 2589 C CA . PRO B 1 35 ? -18.782 2.697 0.329 1.00 29.67 35 PRO B CA 1
ATOM 2590 C C . PRO B 1 35 ? -19.924 3.497 0.985 1.00 27.36 35 PRO B C 1
ATOM 2591 O O . PRO B 1 35 ? -20.741 4.095 0.301 1.00 24.56 35 PRO B O 1
ATOM 2595 N N . LEU B 1 36 ? -19.976 3.508 2.318 1.00 24.61 36 LEU B N 1
ATOM 2596 C CA . LEU B 1 36 ? -20.945 4.329 3.066 1.00 23.58 36 LEU B CA 1
ATOM 2597 C C . LEU B 1 36 ? -20.397 5.746 3.179 1.00 24.84 36 LEU B C 1
ATOM 2598 O O . LEU B 1 36 ? -19.164 5.920 3.238 1.00 26.59 36 LEU B O 1
ATOM 2603 N N . LYS B 1 37 ? -21.297 6.720 3.222 1.00 24.33 37 LYS B N 1
ATOM 2604 C CA . LYS B 1 37 ? -20.949 8.154 3.351 1.00 22.95 37 LYS B CA 1
ATOM 2605 C C . LYS B 1 37 ? -21.388 8.584 4.736 1.00 20.33 37 LYS B C 1
ATOM 2606 O O . LYS B 1 37 ? -22.615 8.509 4.990 1.00 19.98 37 LYS B O 1
ATOM 2612 N N . VAL B 1 38 ? -20.446 8.908 5.616 1.00 18.74 38 VAL B N 1
ATOM 2613 C CA . VAL B 1 38 ? -20.781 9.378 6.998 1.00 18.99 38 VAL B CA 1
ATOM 2614 C C . VAL B 1 38 ? -20.207 10.779 7.232 1.00 20.40 38 VAL B C 1
ATOM 2615 O O . VAL B 1 38 ? -18.996 11.006 7.034 1.00 22.16 38 VAL B O 1
ATOM 2619 N N . LEU B 1 39 ? -21.083 11.679 7.658 1.00 20.09 39 LEU B N 1
ATOM 2620 C CA . LEU B 1 39 ? -20.819 13.097 7.955 1.00 19.71 39 LEU B CA 1
ATOM 2621 C C . LEU B 1 39 ? -20.753 13.248 9.471 1.00 18.75 39 LEU B C 1
ATOM 2622 O O . LEU B 1 39 ? -21.578 12.660 10.154 1.00 18.05 39 LEU B O 1
ATOM 2627 N N . ILE B 1 40 ? -19.787 13.981 9.956 1.00 17.49 40 ILE B N 1
ATOM 2628 C CA . ILE B 1 40 ? -19.688 14.264 11.406 1.00 18.55 40 ILE B CA 1
ATOM 2629 C C . ILE B 1 40 ? -19.741 15.775 11.587 1.00 20.13 40 ILE B C 1
ATOM 2630 O O . ILE B 1 40 ? -18.794 16.453 11.170 1.00 19.33 40 ILE B O 1
ATOM 2635 N N . LEU B 1 41 ? -20.805 16.238 12.242 1.00 20.44 41 LEU B N 1
ATOM 2636 C CA . LEU B 1 41 ? -20.933 17.627 12.697 1.00 19.01 41 LEU B CA 1
ATOM 2637 C C . LEU B 1 41 ? -20.277 17.724 14.058 1.00 19.34 41 LEU B C 1
ATOM 2638 O O . LEU B 1 41 ? -20.863 17.285 15.038 1.00 17.02 41 LEU B O 1
ATOM 2643 N N . ASN B 1 42 ? -19.056 18.254 14.085 1.00 20.04 42 ASN B N 1
ATOM 2644 C CA . ASN B 1 42 ? -18.237 18.285 15.308 1.00 18.95 42 ASN B CA 1
ATOM 2645 C C . ASN B 1 42 ? -18.467 19.616 16.046 1.00 21.06 42 ASN B C 1
ATOM 2646 O O . ASN B 1 42 ? -17.895 20.639 15.631 1.00 21.61 42 ASN B O 1
ATOM 2651 N N . LEU B 1 43 ? -19.159 19.585 17.186 1.00 20.52 43 LEU B N 1
ATOM 2652 C CA . LEU B 1 43 ? -19.452 20.808 17.974 1.00 21.66 43 LEU B CA 1
ATOM 2653 C C . LEU B 1 43 ? -18.624 20.779 19.253 1.00 23.72 43 LEU B C 1
ATOM 2654 O O . LEU B 1 43 ? -18.799 21.677 20.067 1.00 22.62 43 LEU B O 1
ATOM 2659 N N . MET B 1 44 ? -17.763 19.773 19.451 1.00 21.38 44 MET B N 1
ATOM 2660 C CA . MET B 1 44 ? -16.979 19.648 20.709 1.00 21.11 44 MET B CA 1
ATOM 2661 C C . MET B 1 44 ? -15.815 20.644 20.631 1.00 20.96 44 MET B C 1
ATOM 2662 O O . MET B 1 44 ? -15.263 20.879 19.552 1.00 22.42 44 MET B O 1
ATOM 2667 N N . PRO B 1 45 ? -15.422 21.255 21.761 1.00 22.13 45 PRO B N 1
ATOM 2668 C CA . PRO B 1 45 ? -14.257 22.152 21.832 1.00 23.21 45 PRO B CA 1
ATOM 2669 C C . PRO B 1 45 ? -12.931 21.486 21.397 1.00 22.83 45 PRO B C 1
ATOM 2670 O O . PRO B 1 45 ? -12.194 22.067 20.599 1.00 22.21 45 PRO B O 1
ATOM 2674 N N . LYS B 1 46 ? -12.684 20.239 21.814 1.00 21.15 46 LYS B N 1
ATOM 2675 C CA . LYS B 1 46 ? -11.427 19.511 21.463 1.00 19.52 46 LYS B CA 1
ATOM 2676 C C . LYS B 1 46 ? -11.663 18.760 20.160 1.00 21.44 46 LYS B C 1
ATOM 2677 O O . LYS B 1 46 ? -12.146 17.595 20.206 1.00 22.65 46 LYS B O 1
ATOM 2683 N N . LYS B 1 47 ? -11.397 19.416 19.030 1.00 18.30 47 LYS B N 1
ATOM 2684 C CA . LYS B 1 47 ? -11.843 18.921 17.704 1.00 18.71 47 LYS B CA 1
ATOM 2685 C C . LYS B 1 47 ? -11.121 17.607 17.364 1.00 19.04 47 LYS B C 1
ATOM 2686 O O . LYS B 1 47 ? -11.808 16.633 16.913 1.00 15.99 47 LYS B O 1
ATOM 2692 N N . ILE B 1 48 ? -9.800 17.564 17.593 1.00 17.15 48 ILE B N 1
ATOM 2693 C CA . ILE B 1 48 ? -8.938 16.423 17.189 1.00 17.75 48 ILE B CA 1
ATOM 2694 C C . ILE B 1 48 ? -9.238 15.220 18.065 1.00 16.95 48 ILE B C 1
ATOM 2695 O O . ILE B 1 48 ? -9.333 14.160 17.517 1.00 16.07 48 ILE B O 1
ATOM 2700 N N . GLU B 1 49 ? -9.296 15.387 19.385 1.00 18.08 49 GLU B N 1
ATOM 2701 C CA . GLU B 1 49 ? -9.585 14.294 20.331 1.00 18.64 49 GLU B CA 1
ATOM 2702 C C . GLU B 1 49 ? -10.940 13.671 19.957 1.00 17.68 49 GLU B C 1
ATOM 2703 O O . GLU B 1 49 ? -11.070 12.452 20.029 1.00 14.86 49 GLU B O 1
ATOM 2709 N N . THR B 1 50 ? -11.900 14.500 19.588 1.00 17.57 50 THR B N 1
ATOM 2710 C CA . THR B 1 50 ? -13.277 14.074 19.235 1.00 16.84 50 THR B CA 1
ATOM 2711 C C . THR B 1 50 ? -13.257 13.311 17.902 1.00 16.76 50 THR B C 1
ATOM 2712 O O . THR B 1 50 ? -13.826 12.219 17.864 1.00 15.37 50 THR B O 1
ATOM 2716 N N . GLU B 1 51 ? -12.602 13.836 16.876 1.00 16.73 51 GLU B N 1
ATOM 2717 C CA . GLU B 1 51 ? -12.349 13.075 15.628 1.00 18.59 51 GLU B CA 1
ATOM 2718 C C . GLU B 1 51 ? -11.785 11.683 15.981 1.00 18.46 51 GLU B C 1
ATOM 2719 O O . GLU B 1 51 ? -12.334 10.685 15.493 1.00 18.01 51 GLU B O 1
ATOM 2725 N N . ASN B 1 52 ? -10.719 11.607 16.781 1.00 16.85 52 ASN B N 1
ATOM 2726 C CA . ASN B 1 52 ? -9.991 10.347 17.038 1.00 16.90 52 ASN B CA 1
ATOM 2727 C C . ASN B 1 52 ? -10.968 9.354 17.686 1.00 17.90 52 ASN B C 1
ATOM 2728 O O . ASN B 1 52 ? -10.976 8.173 17.280 1.00 15.58 52 ASN B O 1
ATOM 2733 N N . GLN B 1 53 ? -11.744 9.814 18.664 1.00 18.29 53 GLN B N 1
ATOM 2734 C CA . GLN B 1 53 ? -12.673 8.957 19.434 1.00 17.53 53 GLN B CA 1
ATOM 2735 C C . GLN B 1 53 ? -13.739 8.363 18.501 1.00 16.89 53 GLN B C 1
ATOM 2736 O O . GLN B 1 53 ? -13.926 7.117 18.558 1.00 15.62 53 GLN B O 1
ATOM 2742 N N . PHE B 1 54 ? -14.401 9.177 17.654 1.00 16.34 54 PHE B N 1
ATOM 2743 C CA . PHE B 1 54 ? -15.504 8.690 16.788 1.00 17.64 54 PHE B CA 1
ATOM 2744 C C . PHE B 1 54 ? -14.905 7.848 15.655 1.00 17.46 54 PHE B C 1
ATOM 2745 O O . PHE B 1 54 ? -15.459 6.794 15.360 1.00 16.74 54 PHE B O 1
ATOM 2753 N N . LEU B 1 55 ? -13.779 8.279 15.086 1.00 18.13 55 LEU B N 1
ATOM 2754 C CA . LEU B 1 55 ? -13.162 7.579 13.930 1.00 17.19 55 LEU B CA 1
ATOM 2755 C C . LEU B 1 55 ? -12.609 6.218 14.353 1.00 17.63 55 LEU B C 1
ATOM 2756 O O . LEU B 1 55 ? -12.664 5.284 13.549 1.00 17.14 55 LEU B O 1
ATOM 2761 N N . ARG B 1 56 ? -12.142 6.087 15.600 1.00 16.52 56 ARG B N 1
ATOM 2762 C CA . ARG B 1 56 ? -11.731 4.792 16.167 1.00 17.36 56 ARG B CA 1
ATOM 2763 C C . ARG B 1 56 ? -12.870 3.774 16.077 1.00 16.49 56 ARG B C 1
ATOM 2764 O O . ARG B 1 56 ? -12.613 2.642 15.618 1.00 16.71 56 ARG B O 1
ATOM 2772 N N . LEU B 1 57 ? -14.067 4.158 16.531 1.00 16.87 57 LEU B N 1
ATOM 2773 C CA . LEU B 1 57 ? -15.278 3.293 16.582 1.00 17.36 57 LEU B CA 1
ATOM 2774 C C . LEU B 1 57 ? -15.801 3.037 15.165 1.00 18.76 57 LEU B C 1
ATOM 2775 O O . LEU B 1 57 ? -16.057 1.870 14.839 1.00 20.15 57 LEU B O 1
ATOM 2780 N N . LEU B 1 58 ? -15.818 4.032 14.304 1.00 18.45 58 LEU B N 1
ATOM 2781 C CA . LEU B 1 58 ? -16.327 3.816 12.928 1.00 19.21 58 LEU B CA 1
ATOM 2782 C C . LEU B 1 58 ? -15.358 2.968 12.099 1.00 19.68 58 LEU B C 1
ATOM 2783 O O . LEU B 1 58 ? -15.827 2.442 11.086 1.00 18.16 58 LEU B O 1
ATOM 2788 N N . SER B 1 59 ? -14.063 2.882 12.436 1.00 19.45 59 SER B N 1
ATOM 2789 C CA . SER B 1 59 ? -13.069 2.126 11.632 1.00 21.77 59 SER B CA 1
ATOM 2790 C C . SER B 1 59 ? -13.155 0.633 11.956 1.00 22.20 59 SER B C 1
ATOM 2791 O O . SER B 1 59 ? -12.576 -0.133 11.226 1.00 22.70 59 SER B O 1
ATOM 2794 N N . ASN B 1 60 ? -13.855 0.243 13.016 1.00 21.43 60 ASN B N 1
ATOM 2795 C CA . ASN B 1 60 ? -13.871 -1.145 13.530 1.00 23.20 60 ASN B CA 1
ATOM 2796 C C . ASN B 1 60 ? -14.943 -1.898 12.744 1.00 21.96 60 ASN B C 1
ATOM 2797 O O . ASN B 1 60 ? -15.914 -2.328 13.340 1.00 20.44 60 ASN B O 1
ATOM 2802 N N . SER B 1 61 ? -14.816 -1.993 11.415 1.00 20.24 61 SER B N 1
ATOM 2803 C CA . SER B 1 61 ? -15.888 -2.534 10.562 1.00 22.34 61 SER B CA 1
ATOM 2804 C C . SER B 1 61 ? -15.268 -2.929 9.229 1.00 21.40 61 SER B C 1
ATOM 2805 O O . SER B 1 61 ? -14.285 -2.342 8.794 1.00 20.09 61 SER B O 1
ATOM 2808 N N . PRO B 1 62 ? -15.763 -3.999 8.597 1.00 20.77 62 PRO B N 1
ATOM 2809 C CA . PRO B 1 62 ? -15.302 -4.334 7.254 1.00 21.75 62 PRO B CA 1
ATOM 2810 C C . PRO B 1 62 ? -15.866 -3.359 6.226 1.00 22.94 62 PRO B C 1
ATOM 2811 O O . PRO B 1 62 ? -15.345 -3.337 5.125 1.00 22.20 62 PRO B O 1
ATOM 2815 N N . LEU B 1 63 ? -16.933 -2.631 6.569 1.00 22.70 63 LEU B N 1
ATOM 2816 C CA . LEU B 1 63 ? -17.565 -1.658 5.624 1.00 25.57 63 LEU B CA 1
ATOM 2817 C C . LEU B 1 63 ? -16.603 -0.493 5.397 1.00 23.07 63 LEU B C 1
ATOM 2818 O O . LEU B 1 63 ? -16.086 0.046 6.386 1.00 22.86 63 LEU B O 1
ATOM 2823 N N . GLN B 1 64 ? -16.411 -0.075 4.152 1.00 20.95 64 GLN B N 1
ATOM 2824 C CA . GLN B 1 64 ? -15.707 1.193 3.866 1.00 22.24 64 GLN B CA 1
ATOM 2825 C C . GLN B 1 64 ? -16.616 2.383 4.225 1.00 21.44 64 GLN B C 1
ATOM 2826 O O . GLN B 1 64 ? -17.751 2.470 3.739 1.00 24.96 64 GLN B O 1
ATOM 2832 N N . VAL B 1 65 ? -16.129 3.270 5.074 1.00 20.29 65 VAL B N 1
ATOM 2833 C CA . VAL B 1 65 ? -16.881 4.449 5.588 1.00 22.76 65 VAL B CA 1
ATOM 2834 C C . VAL B 1 65 ? -16.117 5.702 5.148 1.00 22.64 65 VAL B C 1
ATOM 2835 O O . VAL B 1 65 ? -15.033 5.990 5.740 1.00 22.32 65 VAL B O 1
ATOM 2839 N N . ASP B 1 66 ? -16.586 6.354 4.079 1.00 21.37 66 ASP B N 1
ATOM 2840 C CA . ASP B 1 66 ? -16.041 7.656 3.609 1.00 22.23 66 ASP B CA 1
ATOM 2841 C C . ASP B 1 66 ? -16.519 8.761 4.550 1.00 21.16 66 ASP B C 1
ATOM 2842 O O . ASP B 1 66 ? -17.753 9.026 4.597 1.00 20.94 66 ASP B O 1
ATOM 2847 N N . ILE B 1 67 ? -15.588 9.389 5.250 1.00 19.70 67 ILE B N 1
ATOM 2848 C CA . ILE B 1 67 ? -15.873 10.391 6.305 1.00 22.63 67 ILE B CA 1
ATOM 2849 C C . ILE B 1 67 ? -15.764 11.785 5.685 1.00 22.82 67 ILE B C 1
ATOM 2850 O O . ILE B 1 67 ? -14.775 12.061 4.979 1.00 23.19 67 ILE B O 1
ATOM 2855 N N . GLN B 1 68 ? -16.732 12.633 5.985 1.00 23.21 68 GLN B N 1
ATOM 2856 C CA . GLN B 1 68 ? -16.644 14.105 5.796 1.00 24.61 68 GLN B CA 1
ATOM 2857 C C . GLN B 1 68 ? -16.879 14.765 7.151 1.00 26.03 68 GLN B C 1
ATOM 2858 O O . GLN B 1 68 ? -17.795 14.314 7.881 1.00 24.93 68 GLN B O 1
ATOM 2864 N N . LEU B 1 69 ? -16.090 15.786 7.465 1.00 23.39 69 LEU B N 1
ATOM 2865 C CA . LEU B 1 69 ? -16.188 16.559 8.723 1.00 24.36 69 LEU B CA 1
ATOM 2866 C C . LEU B 1 69 ? -16.828 17.901 8.394 1.00 23.13 69 LEU B C 1
ATOM 2867 O O . LEU B 1 69 ? -16.333 18.574 7.484 1.00 25.04 69 LEU B O 1
ATOM 2872 N N . LEU B 1 70 ? -17.893 18.240 9.102 1.00 23.59 70 LEU B N 1
ATOM 2873 C CA . LEU B 1 70 ? -18.715 19.451 8.840 1.00 22.25 70 LEU B CA 1
ATOM 2874 C C . LEU B 1 70 ? -18.480 20.398 9.998 1.00 23.23 70 LEU B C 1
ATOM 2875 O O . LEU B 1 70 ? -18.625 19.957 11.141 1.00 20.78 70 LEU B O 1
ATOM 2880 N N . ARG B 1 71 ? -18.161 21.655 9.705 1.00 24.59 71 ARG B N 1
ATOM 2881 C CA . ARG B 1 71 ? -18.103 22.738 10.738 1.00 26.62 71 ARG B CA 1
ATOM 2882 C C . ARG B 1 71 ? -19.412 23.518 10.694 1.00 28.11 71 ARG B C 1
ATOM 2883 O O . ARG B 1 71 ? -20.006 23.604 9.621 1.00 30.01 71 ARG B O 1
ATOM 2891 N N . ILE B 1 72 ? -19.836 24.077 11.810 1.00 28.92 72 ILE B N 1
ATOM 2892 C CA . ILE B 1 72 ? -21.182 24.705 11.820 1.00 34.74 72 ILE B CA 1
ATOM 2893 C C . ILE B 1 72 ? -21.068 26.214 11.563 1.00 38.42 72 ILE B C 1
ATOM 2894 O O . ILE B 1 72 ? -22.063 26.780 11.071 1.00 39.80 72 ILE B O 1
ATOM 2899 N N . ASP B 1 73 ? -19.885 26.789 11.805 1.00 44.70 73 ASP B N 1
ATOM 2900 C CA . ASP B 1 73 ? -19.576 28.246 11.909 1.00 53.26 73 ASP B CA 1
ATOM 2901 C C . ASP B 1 73 ? -18.242 28.543 11.229 1.00 53.01 73 ASP B C 1
ATOM 2902 O O . ASP B 1 73 ? -17.405 27.608 11.204 1.00 48.76 73 ASP B O 1
ATOM 2907 N N . SER B 1 74 ? -18.045 29.806 10.808 1.00 61.96 74 SER B N 1
ATOM 2908 C CA . SER B 1 74 ? -16.743 30.456 10.459 1.00 68.69 74 SER B CA 1
ATOM 2909 C C . SER B 1 74 ? -16.043 30.990 11.722 1.00 71.26 74 SER B C 1
ATOM 2910 O O . SER B 1 74 ? -14.786 31.057 11.728 1.00 65.46 74 SER B O 1
ATOM 2913 N N . ARG B 1 75 ? -16.817 31.407 12.733 1.00 72.08 75 ARG B N 1
ATOM 2914 C CA . ARG B 1 75 ? -16.309 32.127 13.940 1.00 81.31 75 ARG B CA 1
ATOM 2915 C C . ARG B 1 75 ? -15.075 31.387 14.495 1.00 80.70 75 ARG B C 1
ATOM 2916 O O . ARG B 1 75 ? -15.120 30.143 14.606 1.00 71.19 75 ARG B O 1
ATOM 2924 N N . GLU B 1 76 ? -14.007 32.131 14.811 1.00 81.96 76 GLU B N 1
ATOM 2925 C CA . GLU B 1 76 ? -12.712 31.597 15.312 1.00 78.16 76 GLU B CA 1
ATOM 2926 C C . GLU B 1 76 ? -12.584 31.900 16.811 1.00 76.88 76 GLU B C 1
ATOM 2927 O O . GLU B 1 76 ? -12.295 33.061 17.134 1.00 72.35 76 GLU B O 1
ATOM 2933 N N . THR B 1 80 ? -10.228 27.820 19.057 1.00 67.00 80 THR B N 1
ATOM 2934 C CA . THR B 1 80 ? -10.419 27.319 17.667 1.00 68.00 80 THR B CA 1
ATOM 2935 C C . THR B 1 80 ? -9.071 26.874 17.095 1.00 72.79 80 THR B C 1
ATOM 2936 O O . THR B 1 80 ? -8.122 27.661 17.062 1.00 77.84 80 THR B O 1
ATOM 2940 N N . PRO B 1 81 ? -8.920 25.601 16.651 1.00 68.51 81 PRO B N 1
ATOM 2941 C CA . PRO B 1 81 ? -7.821 25.236 15.751 1.00 63.14 81 PRO B CA 1
ATOM 2942 C C . PRO B 1 81 ? -8.154 25.644 14.303 1.00 58.02 81 PRO B C 1
ATOM 2943 O O . PRO B 1 81 ? -8.482 24.778 13.495 1.00 51.48 81 PRO B O 1
ATOM 2947 N N . ALA B 1 82 ? -8.072 26.954 14.012 1.00 49.87 82 ALA B N 1
ATOM 2948 C CA . ALA B 1 82 ? -8.549 27.607 12.763 1.00 44.89 82 ALA B CA 1
ATOM 2949 C C . ALA B 1 82 ? -8.028 26.874 11.510 1.00 37.71 82 ALA B C 1
ATOM 2950 O O . ALA B 1 82 ? -8.845 26.542 10.640 1.00 35.57 82 ALA B O 1
ATOM 2952 N N . GLU B 1 83 ? -6.721 26.623 11.413 1.00 35.59 83 GLU B N 1
ATOM 2953 C CA . GLU B 1 83 ? -6.076 25.992 10.223 1.00 36.20 83 GLU B CA 1
ATOM 2954 C C . GLU B 1 83 ? -6.581 24.542 10.024 1.00 28.63 83 GLU B C 1
ATOM 2955 O O . GLU B 1 83 ? -6.832 24.106 8.876 1.00 28.11 83 GLU B O 1
ATOM 2961 N N . HIS B 1 84 ? -6.686 23.793 11.108 1.00 27.54 84 HIS B N 1
ATOM 2962 C CA . HIS B 1 84 ? -7.234 22.405 11.107 1.00 26.55 84 HIS B CA 1
ATOM 2963 C C . HIS B 1 84 ? -8.641 22.390 10.499 1.00 24.25 84 HIS B C 1
ATOM 2964 O O . HIS B 1 84 ? -8.876 21.588 9.543 1.00 25.24 84 HIS B O 1
ATOM 2971 N N . LEU B 1 85 ? -9.541 23.277 10.949 1.00 26.48 85 LEU B N 1
ATOM 2972 C CA . LEU B 1 85 ? -10.918 23.386 10.389 1.00 29.49 85 LEU B CA 1
ATOM 2973 C C . LEU B 1 85 ? -10.825 23.748 8.901 1.00 29.91 85 LEU B C 1
ATOM 2974 O O . LEU B 1 85 ? -11.544 23.152 8.111 1.00 28.64 85 LEU B O 1
ATOM 2979 N N . ASN B 1 86 ? -9.949 24.681 8.512 1.00 33.04 86 ASN B N 1
ATOM 2980 C CA . ASN B 1 86 ? -9.868 25.108 7.090 1.00 33.66 86 ASN B CA 1
ATOM 2981 C C . ASN B 1 86 ? -9.431 23.923 6.227 1.00 32.90 86 ASN B C 1
ATOM 2982 O O . ASN B 1 86 ? -10.004 23.764 5.129 1.00 32.91 86 ASN B O 1
ATOM 2987 N N . ASN B 1 87 ? -8.445 23.137 6.689 1.00 31.88 87 ASN B N 1
ATOM 2988 C CA . ASN B 1 87 ? -7.827 22.046 5.890 1.00 31.90 87 ASN B CA 1
ATOM 2989 C C . ASN B 1 87 ? -8.807 20.873 5.767 1.00 31.05 87 ASN B C 1
ATOM 2990 O O . ASN B 1 87 ? -8.805 20.246 4.719 1.00 31.31 87 ASN B O 1
ATOM 2995 N N . PHE B 1 88 ? -9.574 20.540 6.818 1.00 27.34 88 PHE B N 1
ATOM 2996 C CA . PHE B 1 88 ? -10.221 19.204 6.934 1.00 25.56 88 PHE B CA 1
ATOM 2997 C C . PHE B 1 88 ? -11.751 19.288 7.006 1.00 25.87 88 PHE B C 1
ATOM 2998 O O . PHE B 1 88 ? -12.361 18.251 6.811 1.00 27.92 88 PHE B O 1
ATOM 3006 N N . TYR B 1 89 ? -12.345 20.443 7.300 1.00 26.73 89 TYR B N 1
ATOM 3007 C CA . TYR B 1 89 ? -13.815 20.584 7.427 1.00 26.06 89 TYR B CA 1
ATOM 3008 C C . TYR B 1 89 ? -14.396 21.257 6.183 1.00 29.18 89 TYR B C 1
ATOM 3009 O O . TYR B 1 89 ? -13.749 22.154 5.614 1.00 31.12 89 TYR B O 1
ATOM 3018 N N . CYS B 1 90 ? -15.604 20.838 5.815 1.00 28.17 90 CYS B N 1
ATOM 3019 C CA . CYS B 1 90 ? -16.452 21.473 4.773 1.00 29.56 90 CYS B CA 1
ATOM 3020 C C . CYS B 1 90 ? -17.497 22.344 5.469 1.00 31.03 90 CYS B C 1
ATOM 3021 O O . CYS B 1 90 ? -17.680 22.215 6.719 1.00 26.49 90 CYS B O 1
ATOM 3024 N N . ASN B 1 91 ? -18.126 23.245 4.711 1.00 34.14 91 ASN B N 1
ATOM 3025 C CA . ASN B 1 91 ? -19.248 24.080 5.211 1.00 34.55 91 ASN B CA 1
ATOM 3026 C C . ASN B 1 91 ? -20.548 23.384 4.817 1.00 32.78 91 ASN B C 1
ATOM 3027 O O . ASN B 1 91 ? -20.489 22.552 3.901 1.00 29.49 91 ASN B O 1
ATOM 3032 N N . PHE B 1 92 ? -21.674 23.772 5.424 1.00 31.41 92 PHE B N 1
ATOM 3033 C CA . PHE B 1 92 ? -23.012 23.213 5.106 1.00 30.57 92 PHE B CA 1
ATOM 3034 C C . PHE B 1 92 ? -23.292 23.335 3.594 1.00 33.49 92 PHE B C 1
ATOM 3035 O O . PHE B 1 92 ? -23.747 22.362 2.939 1.00 30.99 92 PHE B O 1
ATOM 3043 N N . GLU B 1 93 ? -23.060 24.519 3.031 1.00 34.67 93 GLU B N 1
ATOM 3044 C CA . GLU B 1 93 ? -23.326 24.797 1.590 1.00 37.20 93 GLU B CA 1
ATOM 3045 C C . GLU B 1 93 ? -22.532 23.825 0.700 1.00 36.39 93 GLU B C 1
ATOM 3046 O O . GLU B 1 93 ? -22.994 23.532 -0.408 1.00 33.75 93 GLU B O 1
ATOM 3052 N N . ASP B 1 94 ? -21.389 23.316 1.156 1.00 36.92 94 ASP B N 1
ATOM 3053 C CA . ASP B 1 94 ? -20.532 22.405 0.350 1.00 37.26 94 ASP B CA 1
ATOM 3054 C C . ASP B 1 94 ? -21.239 21.057 0.141 1.00 35.76 94 ASP B C 1
ATOM 3055 O O . ASP B 1 94 ? -20.995 20.439 -0.910 1.00 36.24 94 ASP B O 1
ATOM 3060 N N . ILE B 1 95 ? -22.072 20.616 1.095 1.00 32.48 95 ILE B N 1
ATOM 3061 C CA . ILE B 1 95 ? -22.695 19.250 1.102 1.00 35.52 95 ILE B CA 1
ATOM 3062 C C . ILE B 1 95 ? -24.240 19.320 1.055 1.00 35.25 95 ILE B C 1
ATOM 3063 O O . ILE B 1 95 ? -24.888 18.248 1.025 1.00 38.67 95 ILE B O 1
ATOM 3068 N N . GLN B 1 96 ? -24.822 20.523 0.968 1.00 35.58 96 GLN B N 1
ATOM 3069 C CA . GLN B 1 96 ? -26.283 20.792 0.833 1.00 37.84 96 GLN B CA 1
ATOM 3070 C C . GLN B 1 96 ? -26.970 19.845 -0.140 1.00 36.37 96 GLN B C 1
ATOM 3071 O O . GLN B 1 96 ? -28.131 19.461 0.117 1.00 37.15 96 GLN B O 1
ATOM 3077 N N . ASP B 1 97 ? -26.326 19.590 -1.275 1.00 35.91 97 ASP B N 1
ATOM 3078 C CA . ASP B 1 97 ? -26.958 18.902 -2.430 1.00 39.54 97 ASP B CA 1
ATOM 3079 C C . ASP B 1 97 ? -26.553 17.421 -2.439 1.00 37.85 97 ASP B C 1
ATOM 3080 O O . ASP B 1 97 ? -26.917 16.746 -3.391 1.00 37.16 97 ASP B O 1
ATOM 3085 N N . GLN B 1 98 ? -25.871 16.928 -1.398 1.00 38.23 98 GLN B N 1
ATOM 3086 C CA . GLN B 1 98 ? -25.426 15.507 -1.304 1.00 38.07 98 GLN B CA 1
ATOM 3087 C C . GLN B 1 98 ? -26.344 14.713 -0.364 1.00 31.82 98 GLN B C 1
ATOM 3088 O O . GLN B 1 98 ? -26.905 15.300 0.575 1.00 29.74 98 GLN B O 1
ATOM 3094 N N . ASN B 1 99 ? -26.401 13.399 -0.568 1.00 33.61 99 ASN B N 1
ATOM 3095 C CA . ASN B 1 99 ? -27.020 12.420 0.362 1.00 31.63 99 ASN B CA 1
ATOM 3096 C C . ASN B 1 99 ? -25.912 11.699 1.131 1.00 28.13 99 ASN B C 1
ATOM 3097 O O . ASN B 1 99 ? -24.842 11.494 0.575 1.00 25.87 99 ASN B O 1
ATOM 3102 N N . PHE B 1 100 ? -26.184 11.378 2.391 1.00 25.68 100 PHE B N 1
ATOM 3103 C CA . PHE B 1 100 ? -25.313 10.597 3.302 1.00 23.88 100 PHE B CA 1
ATOM 3104 C C . PHE B 1 100 ? -26.076 9.380 3.837 1.00 23.52 100 PHE B C 1
ATOM 3105 O O . PHE B 1 100 ? -27.340 9.455 4.014 1.00 23.26 100 PHE B O 1
ATOM 3113 N N . ASP B 1 101 ? -25.325 8.324 4.167 1.00 21.29 101 ASP B N 1
ATOM 3114 C CA . ASP B 1 101 ? -25.834 7.105 4.834 1.00 20.36 101 ASP B CA 1
ATOM 3115 C C . ASP B 1 101 ? -25.988 7.428 6.319 1.00 19.15 101 ASP B C 1
ATOM 3116 O O . ASP B 1 101 ? -26.999 7.010 6.915 1.00 20.14 101 ASP B O 1
ATOM 3121 N N . GLY B 1 102 ? -25.033 8.177 6.865 1.00 18.29 102 GLY B N 1
ATOM 3122 C CA . GLY B 1 102 ? -25.051 8.527 8.293 1.00 17.69 102 GLY B CA 1
ATOM 3123 C C . GLY B 1 102 ? -24.649 9.956 8.567 1.00 18.06 102 GLY B C 1
ATOM 3124 O O . GLY B 1 102 ? -23.821 10.537 7.834 1.00 19.08 102 GLY B O 1
ATOM 3125 N N . LEU B 1 103 ? -25.102 10.472 9.707 1.00 17.19 103 LEU B N 1
ATOM 3126 C CA . LEU B 1 103 ? -24.677 11.782 10.224 1.00 17.86 103 LEU B CA 1
ATOM 3127 C C . LEU B 1 103 ? -24.553 11.548 11.722 1.00 16.83 103 LEU B C 1
ATOM 3128 O O . LEU B 1 103 ? -25.455 10.908 12.247 1.00 17.40 103 LEU B O 1
ATOM 3133 N N . ILE B 1 104 ? -23.433 11.945 12.293 1.00 17.19 104 ILE B N 1
ATOM 3134 C CA . ILE B 1 104 ? -23.251 12.049 13.769 1.00 16.98 104 ILE B CA 1
ATOM 3135 C C . ILE B 1 104 ? -23.277 13.534 14.115 1.00 18.44 104 ILE B C 1
ATOM 3136 O O . ILE B 1 104 ? -22.464 14.307 13.538 1.00 17.83 104 ILE B O 1
ATOM 3141 N N . VAL B 1 105 ? -24.088 13.914 15.107 1.00 17.82 105 VAL B N 1
ATOM 3142 C CA . VAL B 1 105 ? -24.039 15.286 15.656 1.00 16.88 105 VAL B CA 1
ATOM 3143 C C . VAL B 1 105 ? -23.466 15.135 17.045 1.00 16.51 105 VAL B C 1
ATOM 3144 O O . VAL B 1 105 ? -24.106 14.474 17.838 1.00 16.61 105 VAL B O 1
ATOM 3148 N N . THR B 1 106 ? -22.266 15.678 17.280 1.00 16.59 106 THR B N 1
ATOM 3149 C CA . THR B 1 106 ? -21.566 15.464 18.564 1.00 17.27 106 THR B CA 1
ATOM 3150 C C . THR B 1 106 ? -22.263 16.280 19.626 1.00 17.15 106 THR B C 1
ATOM 3151 O O . THR B 1 106 ? -23.075 17.141 19.290 1.00 20.02 106 THR B O 1
ATOM 3155 N N . GLY B 1 107 ? -21.870 16.052 20.869 1.00 17.62 107 GLY B N 1
ATOM 3156 C CA . GLY B 1 107 ? -22.135 16.934 22.000 1.00 17.83 107 GLY B CA 1
ATOM 3157 C C . GLY B 1 107 ? -21.465 18.293 21.842 1.00 20.51 107 GLY B C 1
ATOM 3158 O O . GLY B 1 107 ? -20.714 18.539 20.819 1.00 19.92 107 GLY B O 1
ATOM 3159 N N . ALA B 1 108 ? -21.730 19.160 22.812 1.00 20.47 108 ALA B N 1
ATOM 3160 C CA . ALA B 1 108 ? -21.259 20.566 22.827 1.00 22.29 108 ALA B CA 1
ATOM 3161 C C . ALA B 1 108 ? -21.398 21.102 24.242 1.00 23.68 108 ALA B C 1
ATOM 3162 O O . ALA B 1 108 ? -22.198 20.586 25.022 1.00 24.62 108 ALA B O 1
ATOM 3164 N N . PRO B 1 109 ? -20.618 22.140 24.610 1.00 26.75 109 PRO B N 1
ATOM 3165 C CA . PRO B 1 109 ? -20.551 22.609 25.995 1.00 28.27 109 PRO B CA 1
ATOM 3166 C C . PRO B 1 109 ? -21.696 23.583 26.351 1.00 30.32 109 PRO B C 1
ATOM 3167 O O . PRO B 1 109 ? -21.420 24.624 26.951 1.00 30.75 109 PRO B O 1
ATOM 3171 N N . LEU B 1 110 ? -22.947 23.202 26.036 1.00 28.88 110 LEU B N 1
ATOM 3172 C CA . LEU B 1 110 ? -24.121 24.121 25.977 1.00 26.61 110 LEU B CA 1
ATOM 3173 C C . LEU B 1 110 ? -25.214 23.695 26.956 1.00 26.42 110 LEU B C 1
ATOM 3174 O O . LEU B 1 110 ? -26.329 24.188 26.821 1.00 27.70 110 LEU B O 1
ATOM 3179 N N . GLY B 1 111 ? -24.892 22.842 27.924 1.00 27.29 111 GLY B N 1
ATOM 3180 C CA . GLY B 1 111 ? -25.856 22.364 28.925 1.00 27.79 111 GLY B CA 1
ATOM 3181 C C . GLY B 1 111 ? -26.464 23.518 29.717 1.00 26.26 111 GLY B C 1
ATOM 3182 O O . GLY B 1 111 ? -27.632 23.404 30.113 1.00 22.82 111 GLY B O 1
ATOM 3183 N N . LEU B 1 112 ? -25.706 24.581 29.968 1.00 26.00 112 LEU B N 1
ATOM 3184 C CA . LEU B 1 112 ? -26.191 25.677 30.865 1.00 28.37 112 LEU B CA 1
ATOM 3185 C C . LEU B 1 112 ? -26.608 26.890 30.029 1.00 27.49 112 LEU B C 1
ATOM 3186 O O . LEU B 1 112 ? -26.887 27.916 30.638 1.00 28.64 112 LEU B O 1
ATOM 3191 N N . VAL B 1 113 ? -26.609 26.768 28.701 1.00 24.94 113 VAL B N 1
ATOM 3192 C CA . VAL B 1 113 ? -26.889 27.852 27.725 1.00 28.03 113 VAL B CA 1
ATOM 3193 C C . VAL B 1 113 ? -28.313 27.676 27.185 1.00 29.46 113 VAL B C 1
ATOM 3194 O O . VAL B 1 113 ? -28.648 26.582 26.675 1.00 26.39 113 VAL B O 1
ATOM 3198 N N . GLU B 1 114 ? -29.143 28.715 27.298 1.00 26.01 114 GLU B N 1
ATOM 3199 C CA . GLU B 1 114 ? -30.494 28.699 26.697 1.00 29.09 114 GLU B CA 1
ATOM 3200 C C . GLU B 1 114 ? -30.309 28.603 25.186 1.00 25.92 114 GLU B C 1
ATOM 3201 O O . GLU B 1 114 ? -29.322 29.153 24.693 1.00 28.93 114 GLU B O 1
ATOM 3207 N N . PHE B 1 115 ? -31.244 27.962 24.498 1.00 28.34 115 PHE B N 1
ATOM 3208 C CA . PHE B 1 115 ? -31.242 27.842 23.023 1.00 31.85 115 PHE B CA 1
ATOM 3209 C C . PHE B 1 115 ? -31.074 29.221 22.381 1.00 38.15 115 PHE B C 1
ATOM 3210 O O . PHE B 1 115 ? -30.302 29.331 21.394 1.00 37.02 115 PHE B O 1
ATOM 3218 N N . ASN B 1 116 ? -31.766 30.229 22.922 1.00 40.03 116 ASN B N 1
ATOM 3219 C CA . ASN B 1 116 ? -31.764 31.630 22.409 1.00 43.45 116 ASN B CA 1
ATOM 3220 C C . ASN B 1 116 ? -30.329 32.116 22.244 1.00 43.00 116 ASN B C 1
ATOM 3221 O O . ASN B 1 116 ? -30.070 32.820 21.257 1.00 46.67 116 ASN B O 1
ATOM 3226 N N . ASP B 1 117 ? -29.468 31.764 23.207 1.00 38.77 117 ASP B N 1
ATOM 3227 C CA . ASP B 1 117 ? -28.098 32.311 23.401 1.00 35.86 117 ASP B CA 1
ATOM 3228 C C . ASP B 1 117 ? -27.058 31.460 22.668 1.00 33.57 117 ASP B C 1
ATOM 3229 O O . ASP B 1 117 ? -25.892 31.818 22.729 1.00 33.39 117 ASP B O 1
ATOM 3234 N N . VAL B 1 118 ? -27.453 30.360 22.018 1.00 33.36 118 VAL B N 1
ATOM 3235 C CA . VAL B 1 118 ? -26.521 29.522 21.218 1.00 29.65 118 VAL B CA 1
ATOM 3236 C C . VAL B 1 118 ? -26.292 30.215 19.877 1.00 32.75 118 VAL B C 1
ATOM 3237 O O . VAL B 1 118 ? -27.202 30.220 19.029 1.00 31.04 118 VAL B O 1
ATOM 3241 N N . ALA B 1 119 ? -25.097 30.778 19.712 1.00 39.33 119 ALA B N 1
ATOM 3242 C CA . ALA B 1 119 ? -24.686 31.582 18.538 1.00 40.78 119 ALA B CA 1
ATOM 3243 C C . ALA B 1 119 ? -25.178 30.907 17.256 1.00 39.65 119 ALA B C 1
ATOM 3244 O O . ALA B 1 119 ? -25.801 31.602 16.439 1.00 36.38 119 ALA B O 1
ATOM 3246 N N . TYR B 1 120 ? -24.962 29.594 17.114 1.00 35.16 120 TYR B N 1
ATOM 3247 C CA . TYR B 1 120 ? -25.150 28.867 15.826 1.00 34.29 120 TYR B CA 1
ATOM 3248 C C . TYR B 1 120 ? -26.460 28.064 15.794 1.00 29.57 120 TYR B C 1
ATOM 3249 O O . TYR B 1 120 ? -26.639 27.275 14.838 1.00 30.42 120 TYR B O 1
ATOM 3258 N N . TRP B 1 121 ? -27.382 28.328 16.721 1.00 28.20 121 TRP B N 1
ATOM 3259 C CA . TRP B 1 121 ? -28.730 27.700 16.760 1.00 30.18 121 TRP B CA 1
ATOM 3260 C C . TRP B 1 121 ? -29.368 27.675 15.367 1.00 30.30 121 TRP B C 1
ATOM 3261 O O . TRP B 1 121 ? -29.799 26.623 14.902 1.00 26.78 121 TRP B O 1
ATOM 3272 N N . PRO B 1 122 ? -29.455 28.789 14.607 1.00 29.78 122 PRO B N 1
ATOM 3273 C CA . PRO B 1 122 ? -30.003 28.697 13.250 1.00 29.15 122 PRO B CA 1
ATOM 3274 C C . PRO B 1 122 ? -29.311 27.677 12.327 1.00 27.99 122 PRO B C 1
ATOM 3275 O O . PRO B 1 122 ? -29.983 27.032 11.533 1.00 24.21 122 PRO B O 1
ATOM 3279 N N . GLN B 1 123 ? -27.992 27.530 12.431 1.00 28.17 123 GLN B N 1
ATOM 3280 C CA . GLN B 1 123 ? -27.223 26.556 11.603 1.00 29.66 123 GLN B CA 1
ATOM 3281 C C . GLN B 1 123 ? -27.552 25.113 12.065 1.00 27.09 123 GLN B C 1
ATOM 3282 O O . GLN B 1 123 ? -27.765 24.239 11.190 1.00 28.49 123 GLN B O 1
ATOM 3288 N N . ILE B 1 124 ? -27.678 24.884 13.374 1.00 25.57 124 ILE B N 1
ATOM 3289 C CA . ILE B 1 124 ? -28.127 23.576 13.950 1.00 27.36 124 ILE B CA 1
ATOM 3290 C C . ILE B 1 124 ? -29.514 23.225 13.391 1.00 27.73 124 ILE B C 1
ATOM 3291 O O . ILE B 1 124 ? -29.667 22.090 12.895 1.00 25.07 124 ILE B O 1
ATOM 3296 N N . LYS B 1 125 ? -30.502 24.135 13.456 1.00 25.20 125 LYS B N 1
ATOM 3297 C CA . LYS B 1 125 ? -31.866 23.854 12.941 1.00 28.12 125 LYS B CA 1
ATOM 3298 C C . LYS B 1 125 ? -31.755 23.532 11.456 1.00 26.37 125 LYS B C 1
ATOM 3299 O O . LYS B 1 125 ? -32.443 22.607 10.978 1.00 29.01 125 LYS B O 1
ATOM 3305 N N . GLN B 1 126 ? -30.917 24.274 10.747 1.00 28.20 126 GLN B N 1
ATOM 3306 C CA . GLN B 1 126 ? -30.763 24.099 9.283 1.00 27.47 126 GLN B CA 1
ATOM 3307 C C . GLN B 1 126 ? -30.330 22.655 8.983 1.00 28.01 126 GLN B C 1
ATOM 3308 O O . GLN B 1 126 ? -30.866 22.031 8.036 1.00 25.96 126 GLN B O 1
ATOM 3314 N N . VAL B 1 127 ? -29.362 22.139 9.746 1.00 26.29 127 VAL B N 1
ATOM 3315 C CA . VAL B 1 127 ? -28.745 20.822 9.449 1.00 25.41 127 VAL B CA 1
ATOM 3316 C C . VAL B 1 127 ? -29.786 19.744 9.746 1.00 22.49 127 VAL B C 1
ATOM 3317 O O . VAL B 1 127 ? -29.919 18.825 8.952 1.00 23.17 127 VAL B O 1
ATOM 3321 N N . LEU B 1 128 ? -30.451 19.833 10.895 1.00 25.76 128 LEU B N 1
ATOM 3322 C CA . LEU B 1 128 ? -31.481 18.846 11.327 1.00 26.16 128 LEU B CA 1
ATOM 3323 C C . LEU B 1 128 ? -32.648 18.830 10.336 1.00 26.93 128 LEU B C 1
ATOM 3324 O O . LEU B 1 128 ? -33.072 17.750 10.006 1.00 26.17 128 LEU B O 1
ATOM 3329 N N . GLU B 1 129 ? -33.083 19.972 9.799 1.00 28.83 129 GLU B N 1
ATOM 3330 C CA . GLU B 1 129 ? -34.182 20.005 8.791 1.00 31.53 129 GLU B CA 1
ATOM 3331 C C . GLU B 1 129 ? -33.693 19.299 7.521 1.00 29.17 129 GLU B C 1
ATOM 3332 O O . GLU B 1 129 ? -34.443 18.428 6.983 1.00 29.04 129 GLU B O 1
ATOM 3338 N N . TRP B 1 130 ? -32.466 19.599 7.099 1.00 26.61 130 TRP B N 1
ATOM 3339 C CA . TRP B 1 130 ? -31.805 18.987 5.913 1.00 26.91 130 TRP B CA 1
ATOM 3340 C C . TRP B 1 130 ? -31.633 17.458 6.082 1.00 25.55 130 TRP B C 1
ATOM 3341 O O . TRP B 1 130 ? -31.795 16.725 5.108 1.00 22.80 130 TRP B O 1
ATOM 3352 N N . SER B 1 131 ? -31.337 16.970 7.288 1.00 24.08 131 SER B N 1
ATOM 3353 C CA . SER B 1 131 ? -31.092 15.527 7.526 1.00 25.15 131 SER B CA 1
ATOM 3354 C C . SER B 1 131 ? -32.347 14.713 7.183 1.00 24.51 131 SER B C 1
ATOM 3355 O O . SER B 1 131 ? -32.173 13.602 6.689 1.00 22.21 131 SER B O 1
ATOM 3358 N N . LYS B 1 132 ? -33.561 15.262 7.372 1.00 26.32 132 LYS B N 1
ATOM 3359 C CA . LYS B 1 132 ? -34.829 14.517 7.158 1.00 27.95 132 LYS B CA 1
ATOM 3360 C C . LYS B 1 132 ? -34.835 13.932 5.741 1.00 27.92 132 LYS B C 1
ATOM 3361 O O . LYS B 1 132 ? -35.200 12.766 5.594 1.00 29.50 132 LYS B O 1
ATOM 3367 N N . ASP B 1 133 ? -34.420 14.714 4.753 1.00 28.19 133 ASP B N 1
ATOM 3368 C CA . ASP B 1 133 ? -34.452 14.292 3.328 1.00 33.47 133 ASP B CA 1
ATOM 3369 C C . ASP B 1 133 ? -33.089 13.756 2.852 1.00 31.90 133 ASP B C 1
ATOM 3370 O O . ASP B 1 133 ? -33.084 13.041 1.859 1.00 32.31 133 ASP B O 1
ATOM 3375 N N . HIS B 1 134 ? -31.973 14.069 3.508 1.00 28.91 134 HIS B N 1
ATOM 3376 C CA . HIS B 1 134 ? -30.613 13.803 2.951 1.00 28.40 134 HIS B CA 1
ATOM 3377 C C . HIS B 1 134 ? -29.832 12.702 3.702 1.00 24.59 134 HIS B C 1
ATOM 3378 O O . HIS B 1 134 ? -28.827 12.283 3.166 1.00 23.77 134 HIS B O 1
ATOM 3385 N N . VAL B 1 135 ? -30.207 12.296 4.915 1.00 24.64 135 VAL B N 1
ATOM 3386 C CA . VAL B 1 135 ? -29.403 11.321 5.718 1.00 22.69 135 VAL B CA 1
ATOM 3387 C C . VAL B 1 135 ? -30.268 10.113 6.089 1.00 22.56 135 VAL B C 1
ATOM 3388 O O . VAL B 1 135 ? -31.319 10.320 6.736 1.00 23.28 135 VAL B O 1
ATOM 3392 N N . THR B 1 136 ? -29.810 8.888 5.799 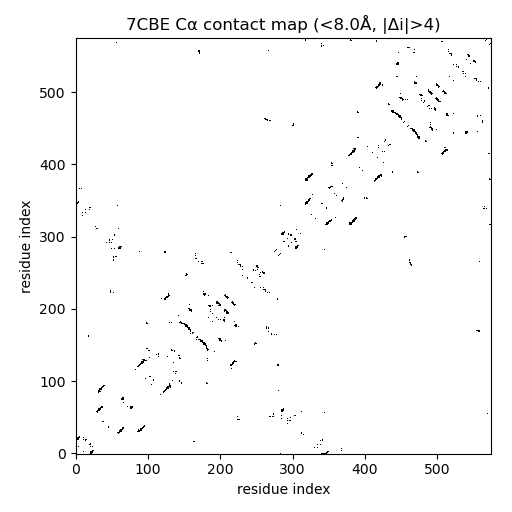1.00 21.62 136 THR B N 1
ATOM 3393 C CA . THR B 1 136 ? -30.555 7.659 6.141 1.00 20.81 136 THR B CA 1
ATOM 3394 C C . THR B 1 136 ? -30.728 7.558 7.658 1.00 22.41 136 THR B C 1
ATOM 3395 O O . THR B 1 136 ? -31.836 7.276 8.096 1.00 23.65 136 THR B O 1
ATOM 3399 N N . SER B 1 137 ? -29.643 7.691 8.403 1.00 19.77 137 SER B N 1
ATOM 3400 C CA . SER B 1 137 ? -29.697 7.606 9.882 1.00 18.72 137 SER B CA 1
ATOM 3401 C C . SER B 1 137 ? -28.803 8.684 10.494 1.00 18.76 137 SER B C 1
ATOM 3402 O O . SER B 1 137 ? -27.600 8.791 10.110 1.00 18.82 137 SER B O 1
ATOM 3405 N N . THR B 1 138 ? -29.365 9.420 11.460 1.00 19.14 138 THR B N 1
ATOM 3406 C CA . THR B 1 138 ? -28.653 10.458 12.213 1.00 18.71 138 THR B CA 1
ATOM 3407 C C . THR B 1 138 ? -28.573 10.040 13.664 1.00 18.30 138 THR B C 1
ATOM 3408 O O . THR B 1 138 ? -29.584 9.632 14.185 1.00 19.77 138 THR B O 1
ATOM 3412 N N . LEU B 1 139 ? -27.359 10.071 14.215 1.00 18.82 139 LEU B N 1
ATOM 3413 C CA . LEU B 1 139 ? -27.094 9.789 15.651 1.00 18.19 139 LEU B CA 1
ATOM 3414 C C . LEU B 1 139 ? -26.815 11.119 16.341 1.00 17.71 139 LEU B C 1
ATOM 3415 O O . LEU B 1 139 ? -25.791 11.743 16.025 1.00 18.99 139 LEU B O 1
ATOM 3420 N N . PHE B 1 140 ? -27.556 11.408 17.409 1.00 18.68 140 PHE B N 1
ATOM 3421 C CA . PHE B 1 140 ? -27.387 12.604 18.263 1.00 18.56 140 PHE B CA 1
ATOM 3422 C C . PHE B 1 140 ? -26.698 12.129 19.533 1.00 16.39 140 PHE B C 1
ATOM 3423 O O . PHE B 1 140 ? -27.185 11.144 20.112 1.00 16.66 140 PHE B O 1
ATOM 3431 N N . VAL B 1 141 ? -25.594 12.775 19.896 1.00 16.20 141 VAL B N 1
ATOM 3432 C CA . VAL B 1 141 ? -24.797 12.489 21.120 1.00 16.59 141 VAL B CA 1
ATOM 3433 C C . VAL B 1 141 ? -24.971 13.608 22.141 1.00 16.92 141 VAL B C 1
ATOM 3434 O O . VAL B 1 141 ? -24.829 14.799 21.796 1.00 17.71 141 VAL B O 1
ATOM 3438 N N . CYS B 1 142 ? -25.160 13.243 23.400 1.00 20.34 142 CYS B N 1
ATOM 3439 C CA . CYS B 1 142 ? -25.117 14.195 24.554 1.00 23.21 142 CYS B CA 1
ATOM 3440 C C . CYS B 1 142 ? -25.981 15.442 24.269 1.00 24.09 142 CYS B C 1
ATOM 3441 O O . CYS B 1 142 ? -27.222 15.283 24.109 1.00 22.15 142 CYS B O 1
ATOM 3444 N N . TRP B 1 143 ? -25.415 16.659 24.276 1.00 23.85 143 TRP B N 1
ATOM 3445 C CA . TRP B 1 143 ? -26.205 17.906 24.146 1.00 24.12 143 TRP B CA 1
ATOM 3446 C C . TRP B 1 143 ? -27.010 17.919 22.825 1.00 21.94 143 TRP B C 1
ATOM 3447 O O . TRP B 1 143 ? -28.130 18.477 22.785 1.00 21.17 143 TRP B O 1
ATOM 3458 N N . ALA B 1 144 ? -26.508 17.284 21.778 1.00 20.59 144 ALA B N 1
ATOM 3459 C CA . ALA B 1 144 ? -27.191 17.196 20.477 1.00 21.67 144 ALA B CA 1
ATOM 3460 C C . ALA B 1 144 ? -28.558 16.523 20.632 1.00 20.40 144 ALA B C 1
ATOM 3461 O O . ALA B 1 144 ? -29.448 16.827 19.807 1.00 21.51 144 ALA B O 1
ATOM 3463 N N . VAL B 1 145 ? -28.700 15.614 21.600 1.00 20.02 145 VAL B N 1
ATOM 3464 C CA . VAL B 1 145 ? -30.013 14.995 21.948 1.00 19.45 145 VAL B CA 1
ATOM 3465 C C . VAL B 1 145 ? -30.979 16.104 22.394 1.00 20.73 145 VAL B C 1
ATOM 3466 O O . VAL B 1 145 ? -32.118 16.090 21.916 1.00 18.29 145 VAL B O 1
ATOM 3470 N N . GLN B 1 146 ? -30.560 16.962 23.335 1.00 20.99 146 GLN B N 1
ATOM 3471 C CA . GLN B 1 146 ? -31.355 18.134 23.810 1.00 22.25 146 GLN B CA 1
ATOM 3472 C C . GLN B 1 146 ? -31.723 19.030 22.621 1.00 22.89 146 GLN B C 1
ATOM 3473 O O . GLN B 1 146 ? -32.935 19.364 22.455 1.00 23.85 146 GLN B O 1
ATOM 3479 N N . ALA B 1 147 ? -30.766 19.373 21.764 1.00 20.49 147 ALA B N 1
ATOM 3480 C CA . ALA B 1 147 ? -31.043 20.168 20.552 1.00 22.42 147 ALA B CA 1
ATOM 3481 C C . ALA B 1 147 ? -32.112 19.471 19.692 1.00 24.68 147 ALA B C 1
ATOM 3482 O O . ALA B 1 147 ? -33.154 20.137 19.327 1.00 23.43 147 ALA B O 1
ATOM 3484 N N . ALA B 1 148 ? -31.950 18.171 19.422 1.00 21.92 148 ALA B N 1
ATOM 3485 C CA . ALA B 1 148 ? -32.848 17.439 18.505 1.00 22.36 148 ALA B CA 1
ATOM 3486 C C . ALA B 1 148 ? -34.212 17.263 19.179 1.00 21.73 148 ALA B C 1
ATOM 3487 O O . ALA B 1 148 ? -35.206 17.319 18.444 1.00 23.45 148 ALA B O 1
ATOM 3489 N N . LEU B 1 149 ? -34.287 17.093 20.506 1.00 20.78 149 LEU B N 1
ATOM 3490 C CA . LEU B 1 149 ? -35.601 16.919 21.167 1.00 20.10 149 LEU B CA 1
ATOM 3491 C C . LEU B 1 149 ? -36.399 18.226 21.028 1.00 24.12 149 LEU B C 1
ATOM 3492 O O . LEU B 1 149 ? -37.638 18.148 20.793 1.00 25.06 149 LEU B O 1
ATOM 3497 N N . ASN B 1 150 ? -35.721 19.372 21.083 1.00 25.60 150 ASN B N 1
ATOM 3498 C CA . ASN B 1 150 ? -36.367 20.701 20.904 1.00 26.07 150 ASN B CA 1
ATOM 3499 C C . ASN B 1 150 ? -36.805 20.863 19.453 1.00 27.18 150 ASN B C 1
ATOM 3500 O O . ASN B 1 150 ? -38.003 21.091 19.225 1.00 29.75 150 ASN B O 1
ATOM 3505 N N . ILE B 1 151 ? -35.879 20.730 18.520 1.00 25.55 151 ILE B N 1
ATOM 3506 C CA . ILE B 1 151 ? -36.082 21.053 17.082 1.00 26.49 151 ILE B CA 1
ATOM 3507 C C . ILE B 1 151 ? -37.032 20.050 16.430 1.00 29.67 151 ILE B C 1
ATOM 3508 O O . ILE B 1 151 ? -37.758 20.487 15.537 1.00 26.06 151 ILE B O 1
ATOM 3513 N N . LEU B 1 152 ? -36.969 18.747 16.758 1.00 27.65 152 LEU B N 1
ATOM 3514 C CA . LEU B 1 152 ? -37.815 17.721 16.074 1.00 27.73 152 LEU B CA 1
ATOM 3515 C C . LEU B 1 152 ? -39.143 17.562 16.825 1.00 26.88 152 LEU B C 1
ATOM 3516 O O . LEU B 1 152 ? -40.117 17.238 16.175 1.00 30.01 152 LEU B O 1
ATOM 3521 N N . TYR B 1 153 ? -39.205 17.777 18.136 1.00 26.69 153 TYR B N 1
ATOM 3522 C CA . TYR B 1 153 ? -40.361 17.380 18.988 1.00 28.43 153 TYR B CA 1
ATOM 3523 C C . TYR B 1 153 ? -40.852 18.527 19.896 1.00 29.93 153 TYR B C 1
ATOM 3524 O O . TYR B 1 153 ? -41.743 18.294 20.737 1.00 30.89 153 TYR B O 1
ATOM 3533 N N . GLY B 1 154 ? -40.283 19.733 19.788 1.00 30.59 154 GLY B N 1
ATOM 3534 C CA . GLY B 1 154 ? -40.725 20.896 20.578 1.00 26.68 154 GLY B CA 1
ATOM 3535 C C . GLY B 1 154 ? -40.534 20.692 22.065 1.00 28.08 154 GLY B C 1
ATOM 3536 O O . GLY B 1 154 ? -41.185 21.379 22.820 1.00 30.92 154 GLY B O 1
ATOM 3537 N N . ILE B 1 155 ? -39.650 19.800 22.510 1.00 27.77 155 ILE B N 1
ATOM 3538 C CA . ILE B 1 155 ? -39.447 19.569 23.971 1.00 26.61 155 ILE B CA 1
ATOM 3539 C C . ILE B 1 155 ? -38.525 20.675 24.462 1.00 28.98 155 ILE B C 1
ATOM 3540 O O . ILE B 1 155 ? -37.475 20.903 23.879 1.00 28.98 155 ILE B O 1
ATOM 3545 N N . PRO B 1 156 ? -38.881 21.408 25.532 1.00 32.77 156 PRO B N 1
ATOM 3546 C CA . PRO B 1 156 ? -38.006 22.450 26.053 1.00 33.22 156 PRO B CA 1
ATOM 3547 C C . PRO B 1 156 ? -36.765 21.843 26.720 1.00 33.90 156 PRO B C 1
ATOM 3548 O O . PRO B 1 156 ? -36.799 20.703 27.169 1.00 29.35 156 PRO B O 1
ATOM 3552 N N . LYS B 1 157 ? -35.720 22.656 26.804 1.00 32.68 157 LYS B N 1
ATOM 3553 C CA . LYS B 1 157 ? -34.481 22.380 27.559 1.00 30.77 157 LYS B CA 1
ATOM 3554 C C . LYS B 1 157 ? -34.839 21.958 28.976 1.00 31.55 157 LYS B C 1
ATOM 3555 O O . LYS B 1 157 ? -35.533 22.731 29.640 1.00 32.45 157 LYS B O 1
ATOM 3561 N N . GLN B 1 158 ? -34.449 20.749 29.389 1.00 30.64 158 GLN B N 1
ATOM 3562 C CA . GLN B 1 158 ? -34.546 20.298 30.801 1.00 32.78 158 GLN B CA 1
ATOM 3563 C C . GLN B 1 158 ? -33.126 20.272 31.370 1.00 30.20 158 GLN B C 1
ATOM 3564 O O . GLN B 1 158 ? -32.250 19.687 30.714 1.00 26.64 158 GLN B O 1
ATOM 3570 N N . THR B 1 159 ? -32.916 20.846 32.554 1.00 27.78 159 THR B N 1
ATOM 3571 C CA . THR B 1 159 ? -31.568 20.998 33.147 1.00 26.10 159 THR B CA 1
ATOM 3572 C C . THR B 1 159 ? -31.560 20.406 34.549 1.00 27.97 159 THR B C 1
ATOM 3573 O O . THR B 1 159 ? -32.468 20.734 35.328 1.00 27.22 159 THR B O 1
ATOM 3577 N N . ARG B 1 160 ? -30.587 19.543 34.850 1.00 26.48 160 ARG B N 1
ATOM 3578 C CA . ARG B 1 160 ? -30.400 18.974 36.213 1.00 25.55 160 ARG B CA 1
ATOM 3579 C C . ARG B 1 160 ? -29.918 20.112 37.121 1.00 28.29 160 ARG B C 1
ATOM 3580 O O . ARG B 1 160 ? -29.369 21.103 36.609 1.00 27.57 160 ARG B O 1
ATOM 3588 N N . THR B 1 161 ? -30.089 19.962 38.429 1.00 32.57 161 THR B N 1
ATOM 3589 C CA . THR B 1 161 ? -29.565 20.918 39.434 1.00 39.31 161 THR B CA 1
ATOM 3590 C C . THR B 1 161 ? -28.058 20.694 39.597 1.00 40.59 161 THR B C 1
ATOM 3591 O O . THR B 1 161 ? -27.366 21.687 39.867 1.00 43.45 161 THR B O 1
ATOM 3595 N N . GLU B 1 162 ? -27.563 19.457 39.450 1.00 37.46 162 GLU B N 1
ATOM 3596 C CA . GLU B 1 162 ? -26.099 19.154 39.473 1.00 37.58 162 GLU B CA 1
ATOM 3597 C C . GLU B 1 162 ? -25.703 18.360 38.225 1.00 30.39 162 GLU B C 1
ATOM 3598 O O . GLU B 1 162 ? -26.523 17.532 37.784 1.00 28.84 162 GLU B O 1
ATOM 3604 N N . LYS B 1 163 ? -24.470 18.562 37.752 1.00 28.75 163 LYS B N 1
ATOM 3605 C CA . LYS B 1 163 ? -23.879 17.851 36.586 1.00 27.15 163 LYS B CA 1
ATOM 3606 C C . LYS B 1 163 ? -23.830 16.350 36.887 1.00 25.02 163 LYS B C 1
ATOM 3607 O O . LYS B 1 163 ? -23.415 15.958 37.989 1.00 24.71 163 LYS B O 1
ATOM 3613 N N . LEU B 1 164 ? -24.262 15.538 35.935 1.00 22.65 164 LEU B N 1
ATOM 3614 C CA . LEU B 1 164 ? -24.045 14.065 35.968 1.00 22.44 164 LEU B CA 1
ATOM 3615 C C . LEU B 1 164 ? -22.682 13.777 35.339 1.00 21.69 164 LEU B C 1
ATOM 3616 O O . LEU B 1 164 ? -22.475 14.053 34.128 1.00 23.18 164 LEU B O 1
ATOM 3621 N N . SER B 1 165 ? -21.749 13.340 36.140 1.00 19.94 165 SER B N 1
ATOM 3622 C CA . SER B 1 165 ? -20.329 13.225 35.719 1.00 23.70 165 SER B CA 1
ATOM 3623 C C . SER B 1 165 ? -19.789 11.906 36.249 1.00 20.97 165 SER B C 1
ATOM 3624 O O . SER B 1 165 ? -19.681 11.751 37.473 1.00 16.95 165 SER B O 1
ATOM 3627 N N . GLY B 1 166 ? -19.562 10.939 35.361 1.00 20.51 166 GLY B N 1
ATOM 3628 C CA . GLY B 1 166 ? -19.065 9.629 35.822 1.00 19.71 166 GLY B CA 1
ATOM 3629 C C . GLY B 1 166 ? -19.479 8.452 34.956 1.00 18.91 166 GLY B C 1
ATOM 3630 O O . GLY B 1 166 ? -19.974 8.644 33.827 1.00 22.08 166 GLY B O 1
ATOM 3631 N N . VAL B 1 167 ? -19.223 7.257 35.476 1.00 18.78 167 VAL B N 1
ATOM 3632 C CA . VAL B 1 167 ? -19.435 5.950 34.804 1.00 17.03 167 VAL B CA 1
ATOM 3633 C C . VAL B 1 167 ? -20.601 5.244 35.492 1.00 19.38 167 VAL B C 1
ATOM 3634 O O . VAL B 1 167 ? -20.467 4.861 36.687 1.00 17.74 167 VAL B O 1
ATOM 3638 N N . TYR B 1 168 ? -21.733 5.141 34.808 1.00 17.83 168 TYR B N 1
ATOM 3639 C CA . TYR B 1 168 ? -22.993 4.705 35.467 1.00 19.18 168 TYR B CA 1
ATOM 3640 C C . TYR B 1 168 ? -23.463 3.331 34.971 1.00 17.74 168 TYR B C 1
ATOM 3641 O O . TYR B 1 168 ? -23.170 2.951 33.802 1.00 17.49 168 TYR B O 1
ATOM 3650 N N . GLU B 1 169 ? -24.215 2.638 35.836 1.00 18.04 169 GLU B N 1
ATOM 3651 C CA . GLU B 1 169 ? -24.992 1.405 35.532 1.00 19.47 169 GLU B CA 1
ATOM 3652 C C . GLU B 1 169 ? -26.222 1.745 34.689 1.00 17.82 169 GLU B C 1
ATOM 3653 O O . GLU B 1 169 ? -26.907 2.739 34.962 1.00 19.00 169 GLU B O 1
ATOM 3659 N N . HIS B 1 170 ? -26.407 0.988 33.617 1.00 17.75 170 HIS B N 1
ATOM 3660 C CA . HIS B 1 170 ? -27.557 1.008 32.698 1.00 16.31 170 HIS B CA 1
ATOM 3661 C C . HIS B 1 170 ? -28.143 -0.402 32.542 1.00 16.97 170 HIS B C 1
ATOM 3662 O O . HIS B 1 170 ? -27.437 -1.439 32.835 1.00 15.77 170 HIS B O 1
ATOM 3669 N N . HIS B 1 171 ? -29.377 -0.480 32.054 1.00 16.89 171 HIS B N 1
ATOM 3670 C CA . HIS B 1 171 ? -29.972 -1.771 31.631 1.00 19.75 171 HIS B CA 1
ATOM 3671 C C . HIS B 1 171 ? -30.636 -1.595 30.274 1.00 17.67 171 HIS B C 1
ATOM 3672 O O . HIS B 1 171 ? -31.126 -0.477 29.955 1.00 18.21 171 HIS B O 1
ATOM 3679 N N . ILE B 1 172 ? -30.632 -2.658 29.485 1.00 16.82 172 ILE B N 1
ATOM 3680 C CA . ILE B 1 172 ? -31.378 -2.688 28.200 1.00 16.86 172 ILE B CA 1
ATOM 3681 C C . ILE B 1 172 ? -32.858 -2.942 28.525 1.00 17.61 172 ILE B C 1
ATOM 3682 O O . ILE B 1 172 ? -33.149 -3.488 29.621 1.00 16.84 172 ILE B O 1
ATOM 3687 N N . LEU B 1 173 ? -33.760 -2.484 27.663 1.00 19.09 173 LEU B N 1
ATOM 3688 C CA . LEU B 1 173 ? -35.222 -2.705 27.830 1.00 20.77 173 LEU B CA 1
ATOM 3689 C C . LEU B 1 173 ? -35.747 -3.744 26.829 1.00 22.72 173 LEU B C 1
ATOM 3690 O O . LEU B 1 173 ? -36.849 -4.268 27.060 1.00 21.05 173 LEU B O 1
ATOM 3695 N N . HIS B 1 174 ? -35.050 -3.992 25.725 1.00 22.17 174 HIS B N 1
ATOM 3696 C CA . HIS B 1 174 ? -35.514 -4.837 24.590 1.00 24.38 174 HIS B CA 1
ATOM 3697 C C . HIS B 1 174 ? -34.462 -5.908 24.271 1.00 24.21 174 HIS B C 1
ATOM 3698 O O . HIS B 1 174 ? -33.461 -5.630 23.624 1.00 23.07 174 HIS B O 1
ATOM 3705 N N . PRO B 1 175 ? -34.656 -7.161 24.716 1.00 26.13 175 PRO B N 1
ATOM 3706 C CA . PRO B 1 175 ? -33.656 -8.211 24.531 1.00 24.74 175 PRO B CA 1
ATOM 3707 C C . PRO B 1 175 ? -33.278 -8.465 23.069 1.00 23.82 175 PRO B C 1
ATOM 3708 O O . PRO B 1 175 ? -32.149 -8.855 22.837 1.00 26.04 175 PRO B O 1
ATOM 3712 N N . HIS B 1 176 ? -34.161 -8.187 22.120 1.00 24.17 176 HIS B N 1
ATOM 3713 C CA . HIS B 1 176 ? -33.946 -8.564 20.691 1.00 26.22 176 HIS B CA 1
ATOM 3714 C C . HIS B 1 176 ? -33.734 -7.326 19.811 1.00 22.50 176 HIS B C 1
ATOM 3715 O O . HIS B 1 176 ? -33.691 -7.504 18.561 1.00 22.08 176 HIS B O 1
ATOM 3722 N N . ALA B 1 177 ? -33.581 -6.129 20.398 1.00 20.57 177 ALA B N 1
ATOM 3723 C CA . ALA B 1 177 ? -33.390 -4.880 19.633 1.00 21.57 177 ALA B CA 1
ATOM 3724 C C . ALA B 1 177 ? -32.075 -4.908 18.842 1.00 21.03 177 ALA B C 1
ATOM 3725 O O . ALA B 1 177 ? -31.101 -5.589 19.251 1.00 20.69 177 ALA B O 1
ATOM 3727 N N . LEU B 1 178 ? -32.055 -4.240 17.686 1.00 18.90 178 LEU B N 1
ATOM 3728 C CA . LEU B 1 178 ? -30.850 -4.170 16.824 1.00 19.53 178 LEU B CA 1
ATOM 3729 C C . LEU B 1 178 ? -29.775 -3.264 17.445 1.00 18.90 178 LEU B C 1
ATOM 3730 O O . LEU B 1 178 ? -28.606 -3.591 17.358 1.00 17.28 178 LEU B O 1
ATOM 3735 N N . LEU B 1 179 ? -30.144 -2.113 18.019 1.00 19.24 179 LEU B N 1
ATOM 3736 C CA . LEU B 1 179 ? -29.121 -1.090 18.384 1.00 18.23 179 LEU B CA 1
ATOM 3737 C C . LEU B 1 179 ? -28.366 -1.557 19.625 1.00 16.10 179 LEU B C 1
ATOM 3738 O O . LEU B 1 179 ? -27.188 -1.195 19.750 1.00 15.05 179 LEU B O 1
ATOM 3743 N N . THR B 1 180 ? -29.017 -2.368 20.453 1.00 17.56 180 THR B N 1
ATOM 3744 C CA . THR B 1 180 ? -28.430 -2.971 21.677 1.00 15.54 180 THR B CA 1
ATOM 3745 C C . THR B 1 180 ? -28.035 -4.445 21.462 1.00 14.59 180 THR B C 1
ATOM 3746 O O . THR B 1 180 ? -27.861 -5.198 22.456 1.00 14.27 180 THR B O 1
ATOM 3750 N N . ARG B 1 181 ? -27.899 -4.891 20.224 1.00 14.93 181 ARG B N 1
ATOM 3751 C CA . ARG B 1 181 ? -27.534 -6.303 19.927 1.00 15.90 181 ARG B CA 1
ATOM 3752 C C . ARG B 1 181 ? -26.176 -6.633 20.546 1.00 16.34 181 ARG B C 1
ATOM 3753 O O . ARG B 1 181 ? -25.213 -5.891 20.298 1.00 16.05 181 ARG B O 1
ATOM 3761 N N . GLY B 1 182 ? -26.139 -7.669 21.409 1.00 16.79 182 GLY B N 1
ATOM 3762 C CA . GLY B 1 182 ? -24.905 -8.171 22.044 1.00 15.16 182 GLY B CA 1
ATOM 3763 C C . GLY B 1 182 ? -24.714 -7.559 23.408 1.00 15.78 182 GLY B C 1
ATOM 3764 O O . GLY B 1 182 ? -23.850 -8.001 24.134 1.00 16.59 182 GLY B O 1
ATOM 3765 N N . PHE B 1 183 ? -25.475 -6.518 23.731 1.00 16.86 183 PHE B N 1
ATOM 3766 C CA . PHE B 1 183 ? -25.318 -5.788 25.006 1.00 15.16 183 PHE B CA 1
ATOM 3767 C C . PHE B 1 183 ? -25.626 -6.758 26.133 1.00 15.39 183 PHE B C 1
ATOM 3768 O O . PHE B 1 183 ? -26.587 -7.563 26.012 1.00 15.43 183 PHE B O 1
ATOM 3776 N N . ASP B 1 184 ? -24.911 -6.626 27.238 1.00 15.86 184 ASP B N 1
ATOM 3777 C CA . ASP B 1 184 ? -25.286 -7.305 28.497 1.00 16.73 184 ASP B CA 1
ATOM 3778 C C . ASP B 1 184 ? -26.587 -6.680 29.042 1.00 19.38 184 ASP B C 1
ATOM 3779 O O . ASP B 1 184 ? -26.900 -5.491 28.731 1.00 17.54 184 ASP B O 1
ATOM 3784 N N . ASP B 1 185 ? -27.302 -7.414 29.892 1.00 18.44 185 ASP B N 1
ATOM 3785 C CA . ASP B 1 185 ? -28.583 -6.914 30.456 1.00 19.90 185 ASP B CA 1
ATOM 3786 C C . ASP B 1 185 ? -28.295 -5.641 31.272 1.00 19.06 185 ASP B C 1
ATOM 3787 O O . ASP B 1 185 ? -29.121 -4.754 31.216 1.00 15.90 185 ASP B O 1
ATOM 3792 N N . SER B 1 186 ? -27.148 -5.600 31.971 1.00 17.73 186 SER B N 1
ATOM 3793 C CA . SER B 1 186 ? -26.595 -4.483 32.762 1.00 18.72 186 SER B CA 1
ATOM 3794 C C . SER B 1 186 ? -25.236 -4.104 32.172 1.00 17.33 186 SER B C 1
ATOM 3795 O O . SER B 1 186 ? -24.457 -5.019 31.888 1.00 17.45 186 SER B O 1
ATOM 3798 N N . PHE B 1 187 ? -24.931 -2.813 32.063 1.00 16.62 187 PHE B N 1
ATOM 3799 C CA . PHE B 1 187 ? -23.633 -2.370 31.516 1.00 16.28 187 PHE B CA 1
ATOM 3800 C C . PHE B 1 187 ? -23.345 -0.928 31.932 1.00 17.20 187 PHE B C 1
ATOM 3801 O O . PHE B 1 187 ? -24.257 -0.143 32.356 1.00 16.69 187 PHE B O 1
ATOM 3809 N N . LEU B 1 188 ? -22.064 -0.589 31.793 1.00 16.99 188 LEU B N 1
ATOM 3810 C CA . LEU B 1 188 ? -21.498 0.728 32.128 1.00 15.41 188 LEU B CA 1
ATOM 3811 C C . LEU B 1 188 ? -21.465 1.638 30.905 1.00 16.15 188 LEU B C 1
ATOM 3812 O O . LEU B 1 188 ? -21.155 1.208 29.768 1.00 16.99 188 LEU B O 1
ATOM 3817 N N . ALA B 1 189 ? -21.692 2.925 31.154 1.00 15.95 189 ALA B N 1
ATOM 3818 C CA . ALA B 1 189 ? -21.469 3.976 30.149 1.00 16.73 189 ALA B CA 1
ATOM 3819 C C . ALA B 1 189 ? -21.250 5.276 30.890 1.00 16.54 189 ALA B C 1
ATOM 3820 O O . ALA B 1 189 ? -21.791 5.482 31.981 1.00 18.67 189 ALA B O 1
ATOM 3822 N N . PRO B 1 190 ? -20.382 6.141 30.349 1.00 16.84 190 PRO B N 1
ATOM 3823 C CA . PRO B 1 190 ? -20.095 7.419 30.944 1.00 15.96 190 PRO B CA 1
ATOM 3824 C C . PRO B 1 190 ? -21.077 8.503 30.509 1.00 16.49 190 PRO B C 1
ATOM 3825 O O . PRO B 1 190 ? -21.520 8.562 29.352 1.00 14.08 190 PRO B O 1
ATOM 3829 N N . HIS B 1 191 ? -21.299 9.408 31.451 1.00 16.34 191 HIS B N 1
ATOM 3830 C CA . HIS B 1 191 ? -22.077 10.662 31.277 1.00 16.49 191 HIS B CA 1
ATOM 3831 C C . HIS B 1 191 ? -21.253 11.852 31.772 1.00 16.57 191 HIS B C 1
ATOM 3832 O O . HIS B 1 191 ? -20.492 11.711 32.748 1.00 17.79 191 HIS B O 1
ATOM 3839 N N . SER B 1 192 ? -21.442 12.981 31.114 1.00 17.20 192 SER B N 1
ATOM 3840 C CA . SER B 1 192 ? -20.875 14.300 31.475 1.00 19.91 192 SER B CA 1
ATOM 3841 C C . SER B 1 192 ? -21.856 15.359 30.961 1.00 19.63 192 SER B C 1
ATOM 3842 O O . SER B 1 192 ? -21.784 15.736 29.761 1.00 18.19 192 SER B O 1
ATOM 3845 N N . ARG B 1 193 ? -22.865 15.676 31.764 1.00 18.79 193 ARG B N 1
ATOM 3846 C CA . ARG B 1 193 ? -23.982 16.515 31.245 1.00 20.74 193 ARG B CA 1
ATOM 3847 C C . ARG B 1 193 ? -24.765 17.189 32.367 1.00 19.20 193 ARG B C 1
ATOM 3848 O O . ARG B 1 193 ? -24.968 16.573 33.451 1.00 19.67 193 ARG B O 1
ATOM 3856 N N . TYR B 1 194 ? -25.179 18.414 32.067 1.00 20.21 194 TYR B N 1
ATOM 3857 C CA . TYR B 1 194 ? -26.204 19.163 32.827 1.00 22.41 194 TYR B CA 1
ATOM 3858 C C . TYR B 1 194 ? -27.594 18.790 32.298 1.00 22.30 194 TYR B C 1
ATOM 3859 O O . TYR B 1 194 ? -28.546 18.901 33.043 1.00 23.57 194 TYR B O 1
ATOM 3868 N N . ALA B 1 195 ? -27.703 18.437 31.016 1.00 21.74 195 ALA B N 1
ATOM 3869 C CA . ALA B 1 195 ? -28.983 18.109 30.368 1.00 23.05 195 ALA B CA 1
ATOM 3870 C C . ALA B 1 195 ? -29.667 16.990 31.140 1.00 23.76 195 ALA B C 1
ATOM 3871 O O . ALA B 1 195 ? -28.998 15.982 31.497 1.00 24.86 195 ALA B O 1
ATOM 3873 N N . ASP B 1 196 ? -30.984 17.134 31.354 1.00 22.60 196 ASP B N 1
ATOM 3874 C CA . ASP B 1 196 ? -31.861 16.134 32.018 1.00 24.35 196 ASP B CA 1
ATOM 3875 C C . ASP B 1 196 ? -32.639 15.366 30.940 1.00 23.56 196 ASP B C 1
ATOM 3876 O O . ASP B 1 196 ? -33.101 15.997 29.952 1.00 22.39 196 ASP B O 1
ATOM 3881 N N . PHE B 1 197 ? -32.684 14.037 31.040 1.00 21.96 197 PHE B N 1
ATOM 3882 C CA . PHE B 1 197 ? -33.285 13.168 29.999 1.00 23.43 197 PHE B CA 1
ATOM 3883 C C . PHE B 1 197 ? -34.149 12.104 30.669 1.00 24.63 197 PHE B C 1
ATOM 3884 O O . PHE B 1 197 ? -33.886 10.913 30.563 1.00 24.61 197 PHE B O 1
ATOM 3892 N N . PRO B 1 198 ? -35.250 12.491 31.362 1.00 24.60 198 PRO B N 1
ATOM 3893 C CA . PRO B 1 198 ? -36.172 11.505 31.947 1.00 22.92 198 PRO B CA 1
ATOM 3894 C C . PRO B 1 198 ? -36.820 10.634 30.854 1.00 21.34 198 PRO B C 1
ATOM 3895 O O . PRO B 1 198 ? -37.400 11.182 29.929 1.00 21.07 198 PRO B O 1
ATOM 3899 N N . ALA B 1 199 ? -36.708 9.302 30.961 1.00 19.24 199 ALA B N 1
ATOM 3900 C CA . ALA B 1 199 ? -37.086 8.366 29.871 1.00 18.54 199 ALA B CA 1
ATOM 3901 C C . ALA B 1 199 ? -38.609 8.380 29.654 1.00 17.24 199 ALA B C 1
ATOM 3902 O O . ALA B 1 199 ? -39.037 8.429 28.502 1.00 18.39 199 ALA B O 1
ATOM 3904 N N . ALA B 1 200 ? -39.372 8.293 30.731 1.00 18.72 200 ALA B N 1
ATOM 3905 C CA . ALA B 1 200 ? -40.849 8.173 30.673 1.00 19.97 200 ALA B CA 1
ATOM 3906 C C . ALA B 1 200 ? -41.402 9.426 29.976 1.00 20.16 200 ALA B C 1
ATOM 3907 O O . ALA B 1 200 ? -42.221 9.299 29.026 1.00 22.31 200 ALA B O 1
ATOM 3909 N N . LEU B 1 201 ? -40.889 10.592 30.359 1.00 20.26 201 LEU B N 1
ATOM 3910 C CA . LEU B 1 201 ? -41.288 11.862 29.724 1.00 20.12 201 LEU B CA 1
ATOM 3911 C C . LEU B 1 201 ? -40.937 11.832 28.235 1.00 20.80 201 LEU B C 1
ATOM 3912 O O . LEU B 1 201 ? -41.810 12.114 27.418 1.00 19.22 201 LEU B O 1
ATOM 3917 N N . ILE B 1 202 ? -39.693 11.529 27.860 1.00 20.84 202 ILE B N 1
ATOM 3918 C CA . ILE B 1 202 ? -39.297 11.470 26.412 1.00 20.48 202 ILE B CA 1
ATOM 3919 C C . ILE B 1 202 ? -40.176 10.482 25.611 1.00 19.40 202 ILE B C 1
ATOM 3920 O O . ILE B 1 202 ? -40.455 10.746 24.374 1.00 20.23 202 ILE B O 1
ATOM 3925 N N . ARG B 1 203 ? -40.478 9.314 26.165 1.00 19.47 203 ARG B N 1
ATOM 3926 C CA . ARG B 1 203 ? -41.361 8.308 25.505 1.00 22.50 203 ARG B CA 1
ATOM 3927 C C . ARG B 1 203 ? -42.741 8.952 25.250 1.00 21.18 203 ARG B C 1
ATOM 3928 O O . ARG B 1 203 ? -43.172 8.945 24.098 1.00 18.57 203 ARG B O 1
ATOM 3936 N N . ASP B 1 204 ? -43.331 9.601 26.260 1.00 17.77 204 ASP B N 1
ATOM 3937 C CA . ASP B 1 204 ? -44.650 10.310 26.119 1.00 19.41 204 ASP B CA 1
ATOM 3938 C C . ASP B 1 204 ? -44.604 11.307 24.953 1.00 20.09 204 ASP B C 1
ATOM 3939 O O . ASP B 1 204 ? -45.501 11.236 24.071 1.00 20.14 204 ASP B O 1
ATOM 3944 N N . TYR B 1 205 ? -43.545 12.138 24.877 1.00 18.16 205 TYR B N 1
ATOM 3945 C CA . TYR B 1 205 ? -43.513 13.295 23.951 1.00 18.09 205 TYR B CA 1
ATOM 3946 C C . TYR B 1 205 ? -43.062 12.881 22.561 1.00 18.95 205 TYR B C 1
ATOM 3947 O O . TYR B 1 205 ? -43.185 13.703 21.667 1.00 19.30 205 TYR B O 1
ATOM 3956 N N . THR B 1 206 ? -42.494 11.699 22.364 1.00 17.83 206 THR B N 1
ATOM 3957 C CA . THR B 1 206 ? -41.817 11.414 21.072 1.00 18.65 206 THR B CA 1
ATOM 3958 C C . THR B 1 206 ? -42.340 10.127 20.433 1.00 18.92 206 THR B C 1
ATOM 3959 O O . THR B 1 206 ? -42.141 9.989 19.188 1.00 20.49 206 THR B O 1
ATOM 3963 N N . ASP B 1 207 ? -42.813 9.174 21.243 1.00 23.60 207 ASP B N 1
ATOM 3964 C CA . ASP B 1 207 ? -43.132 7.794 20.780 1.00 26.37 207 ASP B CA 1
ATOM 3965 C C . ASP B 1 207 ? -41.851 7.091 20.274 1.00 25.91 207 ASP B C 1
ATOM 3966 O O . ASP B 1 207 ? -41.955 6.163 19.456 1.00 27.06 207 ASP B O 1
ATOM 3971 N N . LEU B 1 208 ? -40.655 7.536 20.659 1.00 22.67 208 LEU B N 1
ATOM 3972 C CA . LEU B 1 208 ? -39.414 6.824 20.269 1.00 20.92 208 LEU B CA 1
ATOM 3973 C C . LEU B 1 208 ? -39.327 5.540 21.096 1.00 22.49 208 LEU B C 1
ATOM 3974 O O . LEU B 1 208 ? -39.907 5.472 22.201 1.00 22.09 208 LEU B O 1
ATOM 3979 N N . GLU B 1 209 ? -38.643 4.529 20.574 1.00 22.72 209 GLU B N 1
ATOM 3980 C CA . GLU B 1 209 ? -38.332 3.290 21.336 1.00 23.43 209 GLU B CA 1
ATOM 3981 C C . GLU B 1 209 ? -37.212 3.561 22.342 1.00 21.28 209 GLU B C 1
ATOM 3982 O O . GLU B 1 209 ? -36.143 3.992 21.893 1.00 22.32 209 GLU B O 1
ATOM 3988 N N . ILE B 1 210 ? -37.445 3.369 23.640 1.00 19.54 210 ILE B N 1
ATOM 3989 C CA . ILE B 1 210 ? -36.391 3.508 24.679 1.00 21.19 210 ILE B CA 1
ATOM 3990 C C . ILE B 1 210 ? -35.658 2.172 24.755 1.00 20.14 210 ILE B C 1
ATOM 3991 O O . ILE B 1 210 ? -36.319 1.171 25.062 1.00 19.97 210 ILE B O 1
ATOM 3996 N N . LEU B 1 211 ? -34.360 2.155 24.435 1.00 21.47 211 LEU B N 1
ATOM 3997 C CA . LEU B 1 211 ? -33.587 0.884 24.311 1.00 20.46 211 LEU B CA 1
ATOM 3998 C C . LEU B 1 211 ? -32.693 0.652 25.519 1.00 19.34 211 LEU B C 1
ATOM 3999 O O . LEU B 1 211 ? -32.422 -0.502 25.779 1.00 18.02 211 LEU B O 1
ATOM 4004 N N . ALA B 1 212 ? -32.309 1.694 26.246 1.00 17.95 212 ALA B N 1
ATOM 4005 C CA . ALA B 1 212 ? -31.516 1.541 27.481 1.00 19.12 212 ALA B CA 1
ATOM 4006 C C . ALA B 1 212 ? -31.747 2.735 28.383 1.00 18.72 212 ALA B C 1
ATOM 4007 O O . ALA B 1 212 ? -31.845 3.878 27.877 1.00 17.48 212 ALA B O 1
ATOM 4009 N N . GLU B 1 213 ? -31.759 2.476 29.690 1.00 17.84 213 GLU B N 1
ATOM 4010 C CA . GLU B 1 213 ? -31.928 3.527 30.712 1.00 20.39 213 GLU B CA 1
ATOM 4011 C C . GLU B 1 213 ? -30.824 3.416 31.753 1.00 18.52 213 GLU B C 1
ATOM 4012 O O . GLU B 1 213 ? -30.284 2.324 31.936 1.00 19.72 213 GLU B O 1
ATOM 4018 N N . THR B 1 214 ? -30.518 4.510 32.423 1.00 19.06 214 THR B N 1
ATOM 4019 C CA . THR B 1 214 ? -29.700 4.499 33.654 1.00 19.62 214 THR B CA 1
ATOM 4020 C C . THR B 1 214 ? -30.582 3.926 34.744 1.00 22.72 214 THR B C 1
ATOM 4021 O O . THR B 1 214 ? -31.796 3.839 34.542 1.00 22.45 214 THR B O 1
ATOM 4025 N N . GLU B 1 215 ? -30.012 3.633 35.900 1.00 22.13 215 GLU B N 1
ATOM 4026 C CA . GLU B 1 215 ? -30.772 3.039 37.028 1.00 27.16 215 GLU B CA 1
ATOM 4027 C C . GLU B 1 215 ? -31.648 4.118 37.684 1.00 27.91 215 GLU B C 1
ATOM 4028 O O . GLU B 1 215 ? -32.538 3.740 38.414 1.00 30.30 215 GLU B O 1
ATOM 4034 N N . GLU B 1 216 ? -31.427 5.404 37.418 1.00 29.73 216 GLU B N 1
ATOM 4035 C CA . GLU B 1 216 ? -32.245 6.511 37.985 1.00 30.02 216 GLU B CA 1
ATOM 4036 C C . GLU B 1 216 ? -33.302 6.975 36.967 1.00 30.33 216 GLU B C 1
ATOM 4037 O O . GLU B 1 216 ? -33.977 7.960 37.234 1.00 32.86 216 GLU B O 1
ATOM 4043 N N . GLY B 1 217 ? -33.451 6.301 35.829 1.00 29.20 217 GLY B N 1
ATOM 4044 C CA . GLY B 1 217 ? -34.601 6.484 34.932 1.00 25.26 217 GLY B CA 1
ATOM 4045 C C . GLY B 1 217 ? -34.315 7.493 33.838 1.00 24.79 217 GLY B C 1
ATOM 4046 O O . GLY B 1 217 ? -35.289 7.942 33.173 1.00 21.61 217 GLY B O 1
ATOM 4047 N N . ASP B 1 218 ? -33.045 7.841 33.604 1.00 19.47 218 ASP B N 1
ATOM 4048 C CA . ASP B 1 218 ? -32.708 8.681 32.426 1.00 19.04 218 ASP B CA 1
ATOM 4049 C C . ASP B 1 218 ? -32.701 7.784 31.199 1.00 17.53 218 ASP B C 1
ATOM 4050 O O . ASP B 1 218 ? -32.225 6.654 31.285 1.00 17.43 218 ASP B O 1
ATOM 4055 N N . ALA B 1 219 ? -33.131 8.302 30.065 1.00 17.53 219 ALA B N 1
ATOM 4056 C CA . ALA B 1 219 ? -32.918 7.603 28.792 1.00 17.86 219 ALA B CA 1
ATOM 4057 C C . ALA B 1 219 ? -31.415 7.629 28.485 1.00 18.34 219 ALA B C 1
ATOM 4058 O O . ALA B 1 219 ? -30.805 8.685 28.685 1.00 19.59 219 ALA B O 1
ATOM 4060 N N . TYR B 1 220 ? -30.851 6.513 28.019 1.00 19.12 220 TYR B N 1
ATOM 4061 C CA . TYR B 1 220 ? -29.438 6.471 27.564 1.00 17.22 220 TYR B CA 1
ATOM 4062 C C . TYR B 1 220 ? -29.429 6.305 26.062 1.00 16.76 220 TYR B C 1
ATOM 4063 O O . TYR B 1 220 ? -28.723 7.041 25.416 1.00 17.39 220 TYR B O 1
ATOM 4072 N N . LEU B 1 221 ? -30.185 5.329 25.584 1.00 17.98 221 LEU B N 1
ATOM 4073 C CA . LEU B 1 221 ? -30.304 5.027 24.138 1.00 16.64 221 LEU B CA 1
ATOM 4074 C C . LEU B 1 221 ? -31.775 4.993 23.756 1.00 16.57 221 LEU B C 1
ATOM 4075 O O . LEU B 1 221 ? -32.531 4.295 24.430 1.00 18.40 221 LEU B O 1
ATOM 4080 N N . PHE B 1 222 ? -32.119 5.540 22.592 1.00 16.86 222 PHE B N 1
ATOM 4081 C CA . PHE B 1 222 ? -33.495 5.531 22.028 1.00 16.98 222 PHE B CA 1
ATOM 4082 C C . PHE B 1 222 ? -33.394 5.905 20.549 1.00 17.63 222 PHE B C 1
ATOM 4083 O O . PHE B 1 222 ? -32.415 6.510 20.161 1.00 16.88 222 PHE B O 1
ATOM 4091 N N . ALA B 1 223 ? -34.372 5.507 19.757 1.00 18.33 223 ALA B N 1
ATOM 4092 C CA . ALA B 1 223 ? -34.292 5.551 18.291 1.00 19.00 223 ALA B CA 1
ATOM 4093 C C . ALA B 1 223 ? -35.700 5.466 17.726 1.00 20.12 223 ALA B C 1
ATOM 4094 O O . ALA B 1 223 ? -36.622 5.001 18.413 1.00 19.65 223 ALA B O 1
ATOM 4096 N N . SER B 1 224 ? -35.844 5.868 16.481 1.00 19.94 224 SER B N 1
ATOM 4097 C CA . SER B 1 224 ? -37.136 5.785 15.793 1.00 21.14 224 SER B CA 1
ATOM 4098 C C . SER B 1 224 ? -37.228 4.397 15.163 1.00 23.13 224 SER B C 1
ATOM 4099 O O . SER B 1 224 ? -36.187 3.842 14.719 1.00 20.48 224 SER B O 1
ATOM 4102 N N . LYS B 1 225 ? -38.450 3.886 15.087 1.00 25.20 225 LYS B N 1
ATOM 4103 C CA . LYS B 1 225 ? -38.773 2.571 14.495 1.00 31.25 225 LYS B CA 1
ATOM 4104 C C . LYS B 1 225 ? -38.308 2.577 13.037 1.00 26.12 225 LYS B C 1
ATOM 4105 O O . LYS B 1 225 ? -37.894 1.526 12.572 1.00 26.83 225 LYS B O 1
ATOM 4111 N N . ASP B 1 226 ? -38.315 3.728 12.367 1.00 24.33 226 ASP B N 1
ATOM 4112 C CA . ASP B 1 226 ? -37.907 3.819 10.935 1.00 25.07 226 ASP B CA 1
ATOM 4113 C C . ASP B 1 226 ? -36.378 3.903 10.800 1.00 24.04 226 ASP B C 1
ATOM 4114 O O . ASP B 1 226 ? -35.915 3.956 9.646 1.00 21.28 226 ASP B O 1
ATOM 4119 N N . LYS B 1 227 ? -35.633 3.986 11.913 1.00 22.57 227 LYS B N 1
ATOM 4120 C CA . LYS B 1 227 ? -34.136 3.977 11.934 1.00 24.40 227 LYS B CA 1
ATOM 4121 C C . LYS B 1 227 ? -33.538 5.309 11.472 1.00 23.73 227 LYS B C 1
ATOM 4122 O O . LYS B 1 227 ? -32.295 5.432 11.467 1.00 25.04 227 LYS B O 1
ATOM 4128 N N . ARG B 1 228 ? -34.359 6.316 11.161 1.00 22.59 228 ARG B N 1
ATOM 4129 C CA . ARG B 1 228 ? -33.868 7.621 10.655 1.00 22.26 228 ARG B CA 1
ATOM 4130 C C . ARG B 1 228 ? -33.130 8.378 11.771 1.00 18.93 228 ARG B C 1
ATOM 4131 O O . ARG B 1 228 ? -32.225 9.145 11.465 1.00 19.58 228 ARG B O 1
ATOM 4139 N N . ILE B 1 229 ? -33.504 8.210 13.036 1.00 19.73 229 ILE B N 1
ATOM 4140 C CA . ILE B 1 229 ? -32.850 8.997 14.110 1.00 20.08 229 ILE B CA 1
ATOM 4141 C C . ILE B 1 229 ? -32.544 8.073 15.284 1.00 19.25 229 ILE B C 1
ATOM 4142 O O . ILE B 1 229 ? -33.324 7.161 15.521 1.00 17.72 229 ILE B O 1
ATOM 4147 N N . ALA B 1 230 ? -31.364 8.245 15.887 1.00 17.35 230 ALA B N 1
ATOM 4148 C CA . ALA B 1 230 ? -30.991 7.529 17.126 1.00 17.71 230 ALA B CA 1
ATOM 4149 C C . ALA B 1 230 ? -30.334 8.520 18.077 1.00 15.94 230 ALA B C 1
ATOM 4150 O O . ALA B 1 230 ? -29.809 9.546 17.622 1.00 18.20 230 ALA B O 1
ATOM 4152 N N . PHE B 1 231 ? -30.408 8.259 19.374 1.00 17.28 231 PHE B N 1
ATOM 4153 C CA . PHE B 1 231 ? -29.998 9.207 20.422 1.00 17.43 231 PHE B CA 1
ATOM 4154 C C . PHE B 1 231 ? -29.167 8.447 21.457 1.00 17.89 231 PHE B C 1
ATOM 4155 O O . PHE B 1 231 ? -29.613 7.377 21.917 1.00 16.58 231 PHE B O 1
ATOM 4163 N N . VAL B 1 232 ? -27.996 8.991 21.798 1.00 17.80 232 VAL B N 1
ATOM 4164 C CA . VAL B 1 232 ? -27.193 8.488 22.950 1.00 17.33 232 VAL B CA 1
ATOM 4165 C C . VAL B 1 232 ? -26.915 9.658 23.883 1.00 15.97 232 VAL B C 1
ATOM 4166 O O . VAL B 1 232 ? -26.331 10.674 23.449 1.00 18.42 232 VAL B O 1
ATOM 4170 N N . THR B 1 233 ? -27.253 9.534 25.156 1.00 15.77 233 THR B N 1
ATOM 4171 C CA . THR B 1 233 ? -27.158 10.709 26.055 1.00 16.64 233 THR B CA 1
ATOM 4172 C C . THR B 1 233 ? -25.832 10.756 26.825 1.00 17.94 233 THR B C 1
ATOM 4173 O O . THR B 1 233 ? -25.576 11.779 27.509 1.00 19.23 233 THR B O 1
ATOM 4177 N N . GLY B 1 234 ? -25.037 9.685 26.782 1.00 17.62 234 GLY B N 1
ATOM 4178 C CA . GLY B 1 234 ? -23.709 9.671 27.422 1.00 17.53 234 GLY B CA 1
ATOM 4179 C C . GLY B 1 234 ? -22.619 9.778 26.389 1.00 16.17 234 GLY B C 1
ATOM 4180 O O . GLY B 1 234 ? -22.935 10.140 25.246 1.00 18.66 234 GLY B O 1
ATOM 4181 N N . HIS B 1 235 ? -21.393 9.387 26.760 1.00 16.89 235 HIS B N 1
ATOM 4182 C CA . HIS B 1 235 ? -20.172 9.523 25.931 1.00 17.73 235 HIS B CA 1
ATOM 4183 C C . HIS B 1 235 ? -19.395 8.201 25.856 1.00 18.68 235 HIS B C 1
ATOM 4184 O O . HIS B 1 235 ? -18.213 8.135 26.212 1.00 18.86 235 HIS B O 1
ATOM 4191 N N . PRO B 1 236 ? -19.978 7.117 25.312 1.00 18.92 236 PRO B N 1
ATOM 4192 C CA . PRO B 1 236 ? -19.241 5.854 25.232 1.00 19.93 236 PRO B CA 1
ATOM 4193 C C . PRO B 1 236 ? -17.993 5.931 24.334 1.00 18.39 236 PRO B C 1
ATOM 4194 O O . PRO B 1 236 ? -17.195 5.019 24.460 1.00 19.20 236 PRO B O 1
ATOM 4198 N N . GLU B 1 237 ? -17.854 6.997 23.516 1.00 17.85 237 GLU B N 1
ATOM 4199 C CA . GLU B 1 237 ? -16.694 7.273 22.615 1.00 17.61 237 GLU B CA 1
ATOM 4200 C C . GLU B 1 237 ? -15.510 7.786 23.438 1.00 17.25 237 GLU B C 1
ATOM 4201 O O . GLU B 1 237 ? -14.390 7.780 22.925 1.00 14.57 237 GLU B O 1
ATOM 4207 N N . TYR B 1 238 ? -15.714 8.174 24.705 1.00 15.70 238 TYR B N 1
ATOM 4208 C CA . TYR B 1 238 ? -14.632 8.755 25.516 1.00 16.22 238 TYR B CA 1
ATOM 4209 C C . TYR B 1 238 ? -13.499 7.757 25.724 1.00 15.26 238 TYR B C 1
ATOM 4210 O O . TYR B 1 238 ? -13.710 6.564 25.861 1.00 14.67 238 TYR B O 1
ATOM 4219 N N . ASP B 1 239 ? -12.281 8.291 25.778 1.00 15.20 239 ASP B N 1
ATOM 4220 C CA . ASP B 1 239 ? -11.039 7.573 26.112 1.00 16.14 239 ASP B CA 1
ATOM 4221 C C . ASP B 1 239 ? -11.024 7.398 27.629 1.00 15.35 239 ASP B C 1
ATOM 4222 O O . ASP B 1 239 ? -11.747 8.146 28.311 1.00 16.87 239 ASP B O 1
ATOM 4227 N N . ALA B 1 240 ? -10.146 6.543 28.131 1.00 15.60 240 ALA B N 1
ATOM 4228 C CA . ALA B 1 240 ? -9.960 6.360 29.592 1.00 16.20 240 ALA B CA 1
ATOM 4229 C C . ALA B 1 240 ? -9.861 7.716 30.310 1.00 16.52 240 ALA B C 1
ATOM 4230 O O . ALA B 1 240 ? -10.499 7.892 31.377 1.00 16.53 240 ALA B O 1
ATOM 4232 N N . GLN B 1 241 ? -9.040 8.639 29.805 1.00 17.02 241 GLN B N 1
ATOM 4233 C CA . GLN B 1 241 ? -8.630 9.899 30.502 1.00 19.16 241 GLN B CA 1
ATOM 4234 C C . GLN B 1 241 ? -9.594 11.072 30.285 1.00 18.69 241 GLN B C 1
ATOM 4235 O O . GLN B 1 241 ? -9.395 12.093 30.967 1.00 18.01 241 GLN B O 1
ATOM 4241 N N . THR B 1 242 ? -10.602 10.968 29.406 1.00 16.96 242 THR B N 1
ATOM 4242 C CA . THR B 1 242 ? -11.378 12.155 28.987 1.00 17.96 242 THR B CA 1
ATOM 4243 C C . THR B 1 242 ? -12.047 12.794 30.211 1.00 18.38 242 THR B C 1
ATOM 4244 O O . THR B 1 242 ? -11.889 14.020 30.362 1.00 18.08 242 THR B O 1
ATOM 4248 N N . LEU B 1 243 ? -12.745 12.009 31.034 1.00 17.59 243 LEU B N 1
ATOM 4249 C CA . LEU B 1 243 ? -13.408 12.530 32.251 1.00 18.75 243 LEU B CA 1
ATOM 4250 C C . LEU B 1 243 ? -12.367 13.113 33.218 1.00 19.37 243 LEU B C 1
ATOM 4251 O O . LEU B 1 243 ? -12.726 14.124 33.882 1.00 20.40 243 LEU B O 1
ATOM 4256 N N . ALA B 1 244 ? -11.165 12.530 33.337 1.00 19.51 244 ALA B N 1
ATOM 4257 C CA . ALA B 1 244 ? -10.116 13.042 34.255 1.00 22.14 244 ALA B CA 1
ATOM 4258 C C . ALA B 1 244 ? -9.740 14.449 33.797 1.00 20.17 244 ALA B C 1
ATOM 4259 O O . ALA B 1 244 ? -9.650 15.338 34.650 1.00 18.21 244 ALA B O 1
ATOM 4261 N N . GLN B 1 245 ? -9.547 14.646 32.488 1.00 20.37 245 GLN B N 1
ATOM 4262 C CA . GLN B 1 245 ? -9.122 15.960 31.933 1.00 22.13 245 GLN B CA 1
ATOM 4263 C C . GLN B 1 245 ? -10.230 16.989 32.174 1.00 21.15 245 GLN B C 1
ATOM 4264 O O . GLN B 1 245 ? -9.901 18.128 32.509 1.00 23.13 245 GLN B O 1
ATOM 4270 N N . GLU B 1 246 ? -11.500 16.598 32.083 1.00 18.53 246 GLU B N 1
ATOM 4271 C CA . GLU B 1 246 ? -12.627 17.512 32.398 1.00 19.67 246 GLU B CA 1
ATOM 4272 C C . GLU B 1 246 ? -12.557 17.917 33.878 1.00 19.61 246 GLU B C 1
ATOM 4273 O O . GLU B 1 246 ? -12.727 19.133 34.180 1.00 22.49 246 GLU B O 1
ATOM 4279 N N . PHE B 1 247 ? -12.278 16.957 34.750 1.00 20.18 247 PHE B N 1
ATOM 4280 C CA . PHE B 1 247 ? -12.243 17.177 36.220 1.00 21.42 247 PHE B CA 1
ATOM 4281 C C . PHE B 1 247 ? -11.131 18.170 36.554 1.00 24.37 247 PHE B C 1
ATOM 4282 O O . PHE B 1 247 ? -11.383 19.156 37.307 1.00 26.11 247 PHE B O 1
ATOM 4290 N N . PHE B 1 248 ? -9.926 17.937 36.042 1.00 24.48 248 PHE B N 1
ATOM 4291 C CA . PHE B 1 248 ? -8.764 18.814 36.328 1.00 28.70 248 PHE B CA 1
ATOM 4292 C C . PHE B 1 248 ? -9.015 20.234 35.785 1.00 32.16 248 PHE B C 1
ATOM 4293 O O . PHE B 1 248 ? -8.674 21.212 36.472 1.00 31.37 248 PHE B O 1
ATOM 4301 N N . ARG B 1 249 ? -9.613 20.353 34.601 1.00 33.15 249 ARG B N 1
ATOM 4302 C CA . ARG B 1 249 ? -10.020 21.649 34.006 1.00 39.10 249 ARG B CA 1
ATOM 4303 C C . ARG B 1 249 ? -11.009 22.326 34.969 1.00 38.71 249 ARG B C 1
ATOM 4304 O O . ARG B 1 249 ? -10.772 23.510 35.297 1.00 41.35 249 ARG B O 1
ATOM 4312 N N . ASP B 1 250 ? -12.023 21.610 35.471 1.00 32.27 250 ASP B N 1
ATOM 4313 C CA . ASP B 1 250 ? -13.069 22.178 36.366 1.00 34.71 250 ASP B CA 1
ATOM 4314 C C . ASP B 1 250 ? -12.423 22.641 37.684 1.00 36.76 250 ASP B C 1
ATOM 4315 O O . ASP B 1 250 ? -12.748 23.771 38.119 1.00 36.04 250 ASP B O 1
ATOM 4320 N N . VAL B 1 251 ? -11.543 21.845 38.302 1.00 39.90 251 VAL B N 1
ATOM 4321 C CA . VAL B 1 251 ? -10.862 22.265 39.566 1.00 42.17 251 VAL B CA 1
ATOM 4322 C C . VAL B 1 251 ? -10.090 23.561 39.266 1.00 45.95 251 VAL B C 1
ATOM 4323 O O . VAL B 1 251 ? -10.250 24.517 40.040 1.00 44.10 251 VAL B O 1
ATOM 4327 N N . GLU B 1 252 ? -9.347 23.607 38.156 1.00 47.49 252 GLU B N 1
ATOM 4328 C CA . GLU B 1 252 ? -8.513 24.771 37.742 1.00 54.19 252 GLU B CA 1
ATOM 4329 C C . GLU B 1 252 ? -9.410 26.007 37.612 1.00 52.83 252 GLU B C 1
ATOM 4330 O O . GLU B 1 252 ? -9.042 27.056 38.142 1.00 50.42 252 GLU B O 1
ATOM 4336 N N . ALA B 1 253 ? -10.576 25.862 36.987 1.00 48.65 253 ALA B N 1
ATOM 4337 C CA . ALA B 1 253 ? -11.585 26.932 36.845 1.00 49.98 253 ALA B CA 1
ATOM 4338 C C . ALA B 1 253 ? -12.214 27.271 38.208 1.00 54.03 253 ALA B C 1
ATOM 4339 O O . ALA B 1 253 ? -13.038 28.195 38.235 1.00 53.57 253 ALA B O 1
ATOM 4341 N N . GLY B 1 254 ? -11.861 26.559 39.287 1.00 48.74 254 GLY B N 1
ATOM 4342 C CA . GLY B 1 254 ? -12.355 26.826 40.653 1.00 47.74 254 GLY B CA 1
ATOM 4343 C C . GLY B 1 254 ? -13.824 26.464 40.839 1.00 48.70 254 GLY B C 1
ATOM 4344 O O . GLY B 1 254 ? -14.400 26.923 41.843 1.00 46.63 254 GLY B O 1
ATOM 4345 N N . LEU B 1 255 ? -14.409 25.641 39.950 1.00 44.49 255 LEU B N 1
ATOM 4346 C CA . LEU B 1 255 ? -15.779 25.067 40.104 1.00 44.64 255 LEU B CA 1
ATOM 4347 C C . LEU B 1 255 ? -15.799 24.077 41.274 1.00 41.26 255 LEU B C 1
ATOM 4348 O O . LEU B 1 255 ? -16.894 23.607 41.588 1.00 40.49 255 LEU B O 1
ATOM 4353 N N . ASP B 1 256 ? -14.627 23.697 41.805 1.00 45.81 256 ASP B N 1
ATOM 4354 C CA . ASP B 1 256 ? -14.454 22.674 42.879 1.00 47.18 256 ASP B CA 1
ATOM 4355 C C . ASP B 1 256 ? -15.414 21.504 42.641 1.00 42.41 256 ASP B C 1
ATOM 4356 O O . ASP B 1 256 ? -16.320 21.236 43.427 1.00 42.22 256 ASP B O 1
ATOM 4361 N N . PRO B 1 257 ? -15.263 20.752 41.533 1.00 35.60 257 PRO B N 1
ATOM 4362 C CA . PRO B 1 257 ? -16.227 19.704 41.200 1.00 32.58 257 PRO B CA 1
ATOM 4363 C C . PRO B 1 257 ? -16.055 18.487 42.110 1.00 29.81 257 PRO B C 1
ATOM 4364 O O . PRO B 1 257 ? -14.947 18.292 42.623 1.00 30.88 257 PRO B O 1
ATOM 4368 N N . ASP B 1 258 ? -17.112 17.677 42.234 1.00 31.30 258 ASP B N 1
ATOM 4369 C CA . ASP B 1 258 ? -17.010 16.288 42.746 1.00 33.50 258 ASP B CA 1
ATOM 4370 C C . ASP B 1 258 ? -16.145 15.486 41.760 1.00 29.15 258 ASP B C 1
ATOM 4371 O O . ASP B 1 258 ? -16.174 15.775 40.536 1.00 27.23 258 ASP B O 1
ATOM 4376 N N . VAL B 1 259 ? -15.401 14.512 42.275 1.00 29.80 259 VAL B N 1
ATOM 4377 C CA . VAL B 1 259 ? -14.739 13.450 41.459 1.00 29.92 259 VAL B CA 1
ATOM 4378 C C . VAL B 1 259 ? -15.795 12.839 40.531 1.00 26.27 259 VAL B C 1
ATOM 4379 O O . VAL B 1 259 ? -16.946 12.645 40.913 1.00 23.32 259 VAL B O 1
ATOM 4383 N N . PRO B 1 260 ? -15.517 12.551 39.236 1.00 22.41 260 PRO B N 1
ATOM 4384 C CA . PRO B 1 260 ? -16.488 11.800 38.450 1.00 23.45 260 PRO B CA 1
ATOM 4385 C C . PRO B 1 260 ? -16.774 10.473 39.177 1.00 23.49 260 PRO B C 1
ATOM 4386 O O . PRO B 1 260 ? -15.871 9.881 39.736 1.00 19.08 260 PRO B O 1
ATOM 4390 N N . TYR B 1 261 ? -18.047 10.065 39.196 1.00 23.08 261 TYR B N 1
ATOM 4391 C CA . TYR B 1 261 ? -18.548 8.870 39.911 1.00 20.78 261 TYR B CA 1
ATOM 4392 C C . TYR B 1 261 ? -17.913 7.593 39.335 1.00 20.46 261 TYR B C 1
ATOM 4393 O O . TYR B 1 261 ? -17.961 7.429 38.081 1.00 20.04 261 TYR B O 1
ATOM 4402 N N . ASN B 1 262 ? -17.398 6.689 40.183 1.00 20.27 262 ASN B N 1
ATOM 4403 C CA . ASN B 1 262 ? -17.073 5.284 39.799 1.00 21.21 262 ASN B CA 1
ATOM 4404 C C . ASN B 1 262 ? -16.077 5.313 38.631 1.00 22.32 262 ASN B C 1
ATOM 4405 O O . ASN B 1 262 ? -16.278 4.555 37.615 1.00 20.23 262 ASN B O 1
ATOM 4410 N N . TYR B 1 263 ? -15.026 6.144 38.727 1.00 22.75 263 TYR B N 1
ATOM 4411 C CA . TYR B 1 263 ? -14.151 6.449 37.554 1.00 20.45 263 TYR B CA 1
ATOM 4412 C C . TYR B 1 263 ? -12.675 6.205 37.894 1.00 20.24 263 TYR B C 1
ATOM 4413 O O . TYR B 1 263 ? -11.999 5.430 37.215 1.00 21.15 263 TYR B O 1
ATOM 4422 N N . PHE B 1 264 ? -12.160 6.900 38.902 1.00 20.97 264 PHE B N 1
ATOM 4423 C CA . PHE B 1 264 ? -10.766 6.772 39.379 1.00 21.39 264 PHE B CA 1
ATOM 4424 C C . PHE B 1 264 ? -10.682 5.560 40.293 1.00 25.78 264 PHE B C 1
ATOM 4425 O O . PHE B 1 264 ? -11.523 5.438 41.194 1.00 25.98 264 PHE B O 1
ATOM 4433 N N . PRO B 1 265 ? -9.656 4.685 40.126 1.00 23.17 265 PRO B N 1
ATOM 4434 C CA . PRO B 1 265 ? -9.395 3.612 41.072 1.00 23.47 265 PRO B CA 1
ATOM 4435 C C . PRO B 1 265 ? -9.358 4.170 42.495 1.00 21.98 265 PRO B C 1
ATOM 4436 O O . PRO B 1 265 ? -8.707 5.151 42.717 1.00 24.78 265 PRO B O 1
ATOM 4440 N N . HIS B 1 266 ? -10.081 3.538 43.410 1.00 27.00 266 HIS B N 1
ATOM 4441 C CA . HIS B 1 266 ? -10.149 3.931 44.844 1.00 29.52 266 HIS B CA 1
ATOM 4442 C C . HIS B 1 266 ? -10.732 5.348 44.962 1.00 27.95 266 HIS B C 1
ATOM 4443 O O . HIS B 1 266 ? -10.625 5.946 46.046 1.00 27.03 266 HIS B O 1
ATOM 4450 N N . ASN B 1 267 ? -11.338 5.895 43.899 1.00 24.10 267 ASN B N 1
ATOM 4451 C CA . ASN B 1 267 ? -11.914 7.263 43.944 1.00 25.53 267 ASN B CA 1
ATOM 4452 C C . ASN B 1 267 ? -10.829 8.319 44.213 1.00 25.52 267 ASN B C 1
ATOM 4453 O O . ASN B 1 267 ? -11.144 9.421 44.752 1.00 28.46 267 ASN B O 1
ATOM 4458 N N . ASP B 1 268 ? -9.586 8.024 43.827 1.00 26.65 268 ASP B N 1
ATOM 4459 C CA . ASP B 1 268 ? -8.389 8.885 44.020 1.00 26.18 268 ASP B CA 1
ATOM 4460 C C . ASP B 1 268 ? -7.935 9.458 42.675 1.00 24.06 268 ASP B C 1
ATOM 4461 O O . ASP B 1 268 ? -7.490 8.697 41.821 1.00 21.33 268 ASP B O 1
ATOM 4466 N N . PRO B 1 269 ? -8.003 10.788 42.470 1.00 24.94 269 PRO B N 1
ATOM 4467 C CA . PRO B 1 269 ? -7.665 11.411 41.188 1.00 27.68 269 PRO B CA 1
ATOM 4468 C C . PRO B 1 269 ? -6.186 11.322 40.775 1.00 28.84 269 PRO B C 1
ATOM 4469 O O . PRO B 1 269 ? -5.871 11.627 39.618 1.00 26.94 269 PRO B O 1
ATOM 4473 N N . GLN B 1 2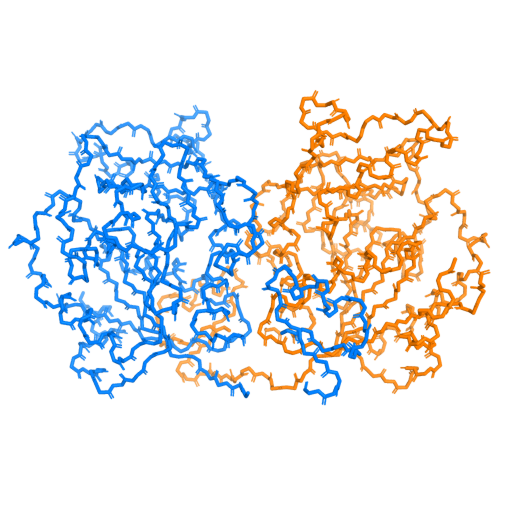70 ? -5.304 10.883 41.669 1.00 26.39 270 GLN B N 1
ATOM 4474 C CA . GLN B 1 270 ? -3.906 10.605 41.267 1.00 29.98 270 GLN B CA 1
ATOM 4475 C C . GLN B 1 270 ? -3.797 9.227 40.595 1.00 25.61 270 GLN B C 1
ATOM 4476 O O . GLN B 1 270 ? -2.731 8.978 40.042 1.00 26.81 270 GLN B O 1
ATOM 4482 N N . ASN B 1 271 ? -4.820 8.366 40.648 1.00 22.93 271 ASN B N 1
ATOM 4483 C CA . ASN B 1 271 ? -4.774 6.980 40.098 1.00 22.50 271 ASN B CA 1
ATOM 4484 C C . ASN B 1 271 ? -5.185 7.006 38.618 1.00 21.65 271 ASN B C 1
ATOM 4485 O O . ASN B 1 271 ? -5.826 7.999 38.201 1.00 25.49 271 ASN B O 1
ATOM 4490 N N . THR B 1 272 ? -4.804 5.982 37.854 1.00 19.83 272 THR B N 1
ATOM 4491 C CA . THR B 1 272 ? -5.005 5.973 36.369 1.00 20.90 272 THR B CA 1
ATOM 4492 C C . THR B 1 272 ? -6.373 5.361 36.084 1.00 20.86 272 THR B C 1
ATOM 4493 O O . THR B 1 272 ? -6.607 4.187 36.408 1.00 20.99 272 THR B O 1
ATOM 4497 N N . PRO B 1 273 ? -7.303 6.126 35.460 1.00 20.34 273 PRO B N 1
ATOM 4498 C CA . PRO B 1 273 ? -8.624 5.609 35.138 1.00 19.08 273 PRO B CA 1
ATOM 4499 C C . PRO B 1 273 ? -8.543 4.617 33.980 1.00 21.75 273 PRO B C 1
ATOM 4500 O O . PRO B 1 273 ? -7.738 4.803 33.092 1.00 20.12 273 PRO B O 1
ATOM 4504 N N . ARG B 1 274 ? -9.387 3.588 34.012 1.00 22.20 274 ARG B N 1
ATOM 4505 C CA . ARG B 1 274 ? -9.543 2.668 32.854 1.00 20.44 274 ARG B CA 1
ATOM 4506 C C . ARG B 1 274 ? -10.831 2.996 32.106 1.00 20.05 274 ARG B C 1
ATOM 4507 O O . ARG B 1 274 ? -11.774 3.517 32.714 1.00 20.27 274 ARG B O 1
ATOM 4515 N N . ALA B 1 275 ? -10.892 2.672 30.809 1.00 16.98 275 ALA B N 1
ATOM 4516 C CA . ALA B 1 275 ? -12.118 2.793 30.000 1.00 15.98 275 ALA B CA 1
ATOM 4517 C C . ALA B 1 275 ? -13.026 1.585 30.278 1.00 17.15 275 ALA B C 1
ATOM 4518 O O . ALA B 1 275 ? -13.123 0.660 29.434 1.00 16.95 275 ALA B O 1
ATOM 4520 N N . SER B 1 276 ? -13.662 1.565 31.441 1.00 16.55 276 SER B N 1
ATOM 4521 C CA . SER B 1 276 ? -14.554 0.471 31.896 1.00 17.81 276 SER B CA 1
ATOM 4522 C C . SER B 1 276 ? -15.850 0.342 31.064 1.00 18.51 276 SER B C 1
ATOM 4523 O O . SER B 1 276 ? -16.562 -0.652 31.271 1.00 17.46 276 SER B O 1
ATOM 4526 N N . TRP B 1 277 ? -16.078 1.204 30.062 1.00 17.41 277 TRP B N 1
ATOM 4527 C CA . TRP B 1 277 ? -17.304 1.317 29.229 1.00 15.55 277 TRP B CA 1
ATOM 4528 C C . TRP B 1 277 ? -16.937 1.010 27.783 1.00 14.06 277 TRP B C 1
ATOM 4529 O O . TRP B 1 277 ? -17.816 1.106 26.939 1.00 13.20 277 TRP B O 1
ATOM 4540 N N . ARG B 1 278 ? -15.695 0.584 27.533 1.00 14.25 278 ARG B N 1
ATOM 4541 C CA . ARG B 1 278 ? -15.234 0.426 26.121 1.00 13.80 278 ARG B CA 1
ATOM 4542 C C . ARG B 1 278 ? -16.156 -0.522 25.350 1.00 14.13 278 ARG B C 1
ATOM 4543 O O . ARG B 1 278 ? -16.481 -0.222 24.147 1.00 14.80 278 ARG B O 1
ATOM 4551 N N . SER B 1 279 ? -16.449 -1.691 25.932 1.00 14.62 279 SER B N 1
ATOM 4552 C CA . SER B 1 279 ? -17.168 -2.820 25.290 1.00 15.44 279 SER B CA 1
ATOM 4553 C C . SER B 1 279 ? -18.489 -2.324 24.711 1.00 14.00 279 SER B C 1
ATOM 4554 O O . SER B 1 279 ? -18.733 -2.565 23.495 1.00 14.78 279 SER B O 1
ATOM 4557 N N . HIS B 1 280 ? -19.281 -1.598 25.464 1.00 13.57 280 HIS B N 1
ATOM 4558 C CA . HIS B 1 280 ? -20.654 -1.260 24.988 1.00 14.69 280 HIS B CA 1
ATOM 4559 C C . HIS B 1 280 ? -20.613 -0.031 24.079 1.00 14.39 280 HIS B C 1
ATOM 4560 O O . HIS B 1 280 ? -21.606 0.201 23.411 1.00 15.41 280 HIS B O 1
ATOM 4567 N N . GLY B 1 281 ? -19.494 0.703 24.027 1.00 14.34 281 GLY B N 1
ATOM 4568 C CA . GLY B 1 281 ? -19.318 1.772 23.045 1.00 12.47 281 GLY B CA 1
ATOM 4569 C C . GLY B 1 281 ? -19.023 1.144 21.721 1.00 14.17 281 GLY B C 1
ATOM 4570 O O . GLY B 1 281 ? -19.598 1.599 20.717 1.00 15.02 281 GLY B O 1
ATOM 4571 N N . ASN B 1 282 ? -18.157 0.131 21.703 1.00 15.05 282 ASN B N 1
ATOM 4572 C CA . ASN B 1 282 ? -17.927 -0.665 20.463 1.00 15.46 282 ASN B CA 1
ATOM 4573 C C . ASN B 1 282 ? -19.239 -1.299 19.958 1.00 14.27 282 ASN B C 1
ATOM 4574 O O . ASN B 1 282 ? -19.489 -1.244 18.704 1.00 15.78 282 ASN B O 1
ATOM 4579 N N . LEU B 1 283 ? -20.000 -2.003 20.807 1.00 14.60 283 LEU B N 1
ATOM 4580 C CA . LEU B 1 283 ? -21.260 -2.682 20.375 1.00 15.51 283 LEU B CA 1
ATOM 4581 C C . LEU B 1 283 ? -22.230 -1.628 19.784 1.00 15.93 283 LEU B C 1
ATOM 4582 O O . LEU B 1 283 ? -22.706 -1.800 18.638 1.00 16.90 283 LEU B O 1
ATOM 4587 N N . LEU B 1 284 ? -22.384 -0.500 20.458 1.00 16.00 284 LEU B N 1
ATOM 4588 C CA . LEU B 1 284 ? -23.277 0.602 19.997 1.00 16.02 284 LEU B CA 1
ATOM 4589 C C . LEU B 1 284 ? -22.911 1.010 18.566 1.00 17.26 284 LEU B C 1
ATOM 4590 O O . LEU B 1 284 ? -23.801 0.963 17.753 1.00 15.84 284 LEU B O 1
ATOM 4595 N N . PHE B 1 285 ? -21.640 1.344 18.276 1.00 18.19 285 PHE B N 1
ATOM 4596 C CA . PHE B 1 285 ? -21.282 1.950 16.976 1.00 18.09 285 PHE B CA 1
ATOM 4597 C C . PHE B 1 285 ? -21.259 0.887 15.899 1.00 17.47 285 PHE B C 1
ATOM 4598 O O . PHE B 1 285 ? -21.620 1.174 14.746 1.00 16.20 285 PHE B O 1
ATOM 4606 N N . THR B 1 286 ? -20.828 -0.312 16.232 1.00 19.09 286 THR B N 1
ATOM 4607 C CA . THR B 1 286 ? -20.929 -1.464 15.310 1.00 19.18 286 THR B CA 1
ATOM 4608 C C . THR B 1 286 ? -22.415 -1.675 14.943 1.00 17.27 286 THR B C 1
ATOM 4609 O O . THR B 1 286 ? -22.708 -1.832 13.747 1.00 17.27 286 THR B O 1
ATOM 4613 N N . ASN B 1 287 ? -23.316 -1.658 15.922 1.00 15.96 287 ASN B N 1
ATOM 4614 C CA . ASN B 1 287 ? -24.782 -1.860 15.709 1.00 16.23 287 ASN B CA 1
ATOM 4615 C C . ASN B 1 287 ? -25.368 -0.688 14.894 1.00 16.29 287 ASN B C 1
ATOM 4616 O O . ASN B 1 287 ? -26.210 -0.925 13.996 1.00 17.32 287 ASN B O 1
ATOM 4621 N N . TRP B 1 288 ? -24.915 0.535 15.152 1.00 16.34 288 TRP B N 1
ATOM 4622 C CA . TRP B 1 288 ? -25.440 1.721 14.447 1.00 15.72 288 TRP B CA 1
ATOM 4623 C C . TRP B 1 288 ? -25.017 1.619 12.987 1.00 15.86 288 TRP B C 1
ATOM 4624 O O . TRP B 1 288 ? -25.889 1.696 12.124 1.00 16.68 288 TRP B O 1
ATOM 4635 N N . LEU B 1 289 ? -23.741 1.363 12.733 1.00 17.19 289 LEU B N 1
ATOM 4636 C CA . LEU B 1 289 ? -23.235 1.208 11.345 1.00 18.66 289 LEU B CA 1
ATOM 4637 C C . LEU B 1 289 ? -23.967 0.058 10.676 1.00 19.48 289 LEU B C 1
ATOM 4638 O O . LEU B 1 289 ? -24.398 0.236 9.533 1.00 21.13 289 LEU B O 1
ATOM 4643 N N . ASN B 1 290 ? -24.076 -1.102 11.332 1.00 19.30 290 ASN B N 1
ATOM 4644 C CA . ASN B 1 290 ? -24.572 -2.317 10.635 1.00 20.73 290 ASN B CA 1
ATOM 4645 C C . ASN B 1 290 ? -26.083 -2.211 10.385 1.00 21.57 290 ASN B C 1
ATOM 4646 O O . ASN B 1 290 ? -26.509 -2.564 9.284 1.00 22.54 290 ASN B O 1
ATOM 4651 N N . TYR B 1 291 ? -26.863 -1.740 11.360 1.00 18.92 291 TYR B N 1
ATOM 4652 C CA . TYR B 1 291 ? -28.344 -1.899 11.339 1.00 18.53 291 TYR B CA 1
ATOM 4653 C C . TYR B 1 291 ? -29.044 -0.575 11.007 1.00 19.23 291 TYR B C 1
ATOM 4654 O O . TYR B 1 291 ? -30.240 -0.630 10.625 1.00 20.81 291 TYR B O 1
ATOM 4663 N N . TYR B 1 292 ? -28.368 0.560 11.165 1.00 17.90 292 TYR B N 1
ATOM 4664 C CA . TYR B 1 292 ? -29.006 1.891 10.985 1.00 19.44 292 TYR B CA 1
ATOM 4665 C C . TYR B 1 292 ? -28.427 2.582 9.757 1.00 19.18 292 TYR B C 1
ATOM 4666 O O . TYR B 1 292 ? -29.233 3.104 9.000 1.00 19.82 292 TYR B O 1
ATOM 4675 N N . VAL B 1 293 ? -27.105 2.621 9.580 1.00 20.38 293 VAL B N 1
ATOM 4676 C CA . VAL B 1 293 ? -26.466 3.345 8.442 1.00 19.89 293 VAL B CA 1
ATOM 4677 C C . VAL B 1 293 ? -26.498 2.444 7.216 1.00 22.49 293 VAL B C 1
ATOM 4678 O O . VAL B 1 293 ? -26.912 2.883 6.101 1.00 21.70 293 VAL B O 1
ATOM 4682 N N . TYR B 1 294 ? -25.977 1.244 7.379 1.00 22.23 294 TYR B N 1
ATOM 4683 C CA . TYR B 1 294 ? -25.906 0.252 6.280 1.00 24.52 294 TYR B CA 1
ATOM 4684 C C . TYR B 1 294 ? -27.291 -0.390 6.081 1.00 25.90 294 TYR B C 1
ATOM 4685 O O . TYR B 1 294 ? -27.798 -0.410 4.954 1.00 26.90 294 TYR B O 1
ATOM 4694 N N . GLN B 1 295 ? -27.849 -0.985 7.130 1.00 25.31 295 GLN B N 1
ATOM 4695 C CA . GLN B 1 295 ? -29.208 -1.608 7.117 1.00 31.96 295 GLN B CA 1
ATOM 4696 C C . GLN B 1 295 ? -29.141 -3.011 6.485 1.00 38.24 295 GLN B C 1
ATOM 4697 O O . GLN B 1 295 ? -29.410 -3.170 5.274 1.00 36.91 295 GLN B O 1
ATOM 4703 N N . ILE B 1 296 ? -28.816 -4.000 7.320 1.00 41.65 296 ILE B N 1
ATOM 4704 C CA . ILE B 1 296 ? -29.032 -5.454 7.056 1.00 45.21 296 ILE B CA 1
ATOM 4705 C C . ILE B 1 296 ? -30.538 -5.738 7.150 1.00 43.36 296 ILE B C 1
ATOM 4706 O O . ILE B 1 296 ? -31.168 -5.980 6.128 1.00 52.34 296 ILE B O 1
#

Solvent-accessible surface area: 24583 Å² total; per-residue (Å²): 12,0,74,0,41,62,140,2,45,0,5,114,99,0,113,150,30,75,8,105,0,45,14,76,86,225,208,57,100,68,0,71,0,0,2,0,3,10,28,88,96,52,78,57,5,1,10,4,1,0,59,11,0,3,7,2,3,0,16,0,27,15,64,2,0,47,20,127,101,139,36,34,100,98,32,16,16,51,30,126,84,3,70,138,67,96,8,23,0,0,0,3,0,0,12,94,20,15,120,44,99,27,133,100,6,98,49,30,78,71,1,98,88,1,1,78,21,9,105,122,45,4,49,0,2,0,1,1,8,5,1,0,7,1,0,7,39,28,42,70,59,8,83,30,67,66,70,125,122,70,20,27,0,0,44,88,0,60,23,56,80,108,92,15,36,0,5,28,7,2,18,37,66,10,46,1,0,0,12,8,63,2,47,2,40,3,71,68,3,96,120,138,13,120,9,53,2,2,0,25,8,99,164,30,12,0,4,0,0,0,15,162,97,57,86,25,0,0,0,0,0,6,6,7,13,43,28,82,10,1,2,85,30,19,77,128,28,63,158,70,64,123,128,35,130,55,2,125,67,13,8,49,174,89,59,39,172,51,97,6,152,7,43,3,73,3,11,1,11,7,0,1,15,1,0,1,3,10,10,2,35,74,64,11,0,82,2,40,60,139,2,44,0,6,109,102,0,118,142,29,75,11,104,1,3,10,96,88,190,43,72,56,14,108,131,116,54,9,69,0,0,2,0,2,11,30,81,102,34,71,56,4,2,10,3,1,0,57,12,0,5,9,3,10,7,54,0,31,17,66,3,1,20,28,32,87,182,147,102,48,29,133,19,8,100,99,36,18,14,51,26,114,87,2,78,140,62,101,8,9,0,0,0,2,0,1,13,91,20,14,122,46,98,26,145,107,6,77,33,31,81,57,1,96,84,3,1,83,22,8,118,127,50,3,44,0,2,0,1,0,8,5,1,0,7,2,0,7,39,26,46,69,62,8,86,32,62,61,68,141,123,64,12,27,0,0,42,90,0,53,22,61,81,112,93,15,33,0,6,26,8,2,20,33,72,9,42,1,0,0,12,7,59,2,43,2,40,2,70,67,4,101,119,137,12,133,9,69,2,4,0,22,8,109,154,30,12,0,3,0,0,2,16,180,96,60,87,25,0,0,0,0,0,5,6,7,10,43,28,76,10,1,1,79,23,21,83,122,18,59,152,70,60,109,124,34,126,48,3,124,76,13,9,47,172,98,61,42,175,50,99,6,152,7,44,3,73,2,10,0,10,6,0,1,14,1,0,1,4,11,13,4,37,76,58

Sequence (575 aa):
PIRVPDELPAVNFLREENVFVMTTSREIRPLKVLILNLMPKKIETENQFLRLLSNSPLQVDIQLLRIDAEHLNNFYCNFEDIQDQNFDGLIVTGAPLGLVEFNDVAYWPQIKQVLEWSKDHVTSTLFVCWAVQAALNILYGIPKQTRTEKLSGVYEHHILHPHALLTRGFDDSFLAPHSRYADFPAALIRDYTDLEILAETEEGDAYLFASKDKRIAFVTGHPEYDAQTLAQEFFRDVEAGLDPDVPYNYFPHNDPQNTPRASWRSHGNLLFTNWLNYYVYQIPIRVPDELPAVNFLREENVFVMTTSRASGQEIRPLKVLILNLMPKKIETENQFLRLLSNSPLQVDIQLLRIDSRETPAEHLNNFYCNFEDIQDQNFDGLIVTGAPLGLVEFNDVAYWPQIKQVLEWSKDHVTSTLFVCWAVQAALNILYGIPKQTRTEKLSGVYEHHILHPHALLTRGFDDSFLAPHSRYADFPAALIRDYTDLEILAETEEGDAYLFASKDKRIAFVTGHPEYDAQTLAQEFFRDVEAGLDPDVPYNYFPHNDPQNTPRASWRSHGNLLFTNWLNYYVYQI

Organism: Escherichia coli (strain K12) (NCBI:txid83333)

CATH classification: 3.40.50.880

Nearest PDB structures (foldseek):
  7cbe-assembly1_A  TM=1.004E+00  e=1.294E-65  Escherichia coli K-12
  7cbe-assembly1_B  TM=1.002E+00  e=6.572E-63  Escherichia coli K-12
  6mtg-assembly1_A  TM=9.967E-01  e=1.395E-60  Escherichia coli K-12
  6mtg-assembly1_B  TM=9.914E-01  e=2.601E-60  Escherichia coli K-12
  2vdj-assembly1_A-2  TM=9.192E-01  e=9.570E-37  Bacillus cereus

B-factor: mean 27.47, std 11.3, range [12.31, 103.18]

InterPro domains:
  IPR005697 Homoserine O-succinyltransferase MetA [TIGR01001] (1-304)
  IPR029062 Class I glutamine amidotransferase-like [G3DSA:3.40.50.880] (1-301)
  IPR029062 Class I glutamine amidotransferase-like [SSF52317] (17-297)
  IPR033752 MetA family [MF_00295] (7-299)
  IPR033752 MetA family [PF04204] (2-299)
  IPR033752 MetA family [PIRSF000450] (1-305)
  IPR033752 MetA family [PTHR20919] (1-305)
  IPR033752 MetA family [cd03131] (38-213)

Foldseek 3Di:
DEEEAPPPPCCVVVVVLVHDYHYPVHDADAFEEEEAQQAPPRVLVCVLLVVLLVPDPHHYHYAYEYLDVVVCVVGHDYCVRPLVAAGLEYEYEDHPCQPPALVRPPSSVSLLVVLVSLVPRYQAYEYEAVSQQSCCCNVQVDGFAFAPDWQFAKFKKAFDRSSDLLCVPPDRIAIFGATHRTFAQPVVSCVRPVWAQGMATPVRGRAWTGHPSLRYIYGNTCLSDALCPSLVVVVVCVVVVVPDQQNPPFAVVSDSVGRGHSRRNVSSSSNSNSSCDPRSVND/DEEEAPPPPCCVVVVVLVDDYHYPVGDDDQDQDAFEEEEAQQEPVRVLVCCLLVVLLVPDPGHYHYAYAYLDQPDPPNVCCVVGHDYCVVCLVAAGLEYEYEDHPCQVPACVRPPRSVSLLVVLVSLVPRYQEYEYEAVSLQSCCCNVQVDGFDFAPDWQFAKFKKAFDRSSDLLCPPPDRIAIFGATHRTFAQPVVSCVRPVWAQTMATPVRGGAWTAHPSLHYIYGNGCLSDALCPSLVVQVVCVVVVVNDQQNPPFAVVSDSVGRGHSRSNVSSSSNSNSSVDPRSSND

Secondary structure (DSSP, 8-state):
-EEE-TT-HHHHHHHHTT---EES-----PEEEEEE--SS-HHHHHHHHHHHHTSSSS-EEEEEE----HHHHHHEE-HHHHTT--EEEEEE---S-TTS-GGG-TTHHHHHHHHHHHHHHEEEEEEETHHHHHHHHHHH-PPP-EEEEEEEEEEEEEES-TT-STTTT--SEEEEEEEEEE--BHHHHHHHH--EEEEEETTSBEEEEE-TTSSEEEE-S-TT--TTHHHHHHHHHHHTT--PPPPBTTSGGG-TTSPP--TTHHHHHHHHHHHIIIIII--/-EEE-TT-HHHHHHHTTT---EESSS--PPP-SPEEEEEE--SSSHHHHHHHHHHHHTSSSS-EEEEEE-S------HHHHHHHEEPHHHHTT--EEEEEE---S-TTS-GGG-TTHHHHHHHHHHHHHHEEEEEEETHHHHHHHHHHH-PPP-EEEEEEEEEEEEEES-TT-STTTT--SEEEEEEEEEE--BHHHHHHHH-PEEEEEETTSBEEEEE-TTSSEEEE-S-TT--TTHHHHHHHHHHHTT--PPPPBTTSGGG-TTSPPP-TTHHHHHHHHHHIIIIIII--